Protein AF-A0A836VYE5-F1 (afdb_monomer)

Solvent-accessible surface area (backbone atoms only — not comparable to full-atom values): 20949 Å² total; per-residue (Å²): 114,51,77,45,74,48,95,89,50,67,32,39,37,40,39,43,71,65,79,58,77,25,96,59,64,45,74,58,63,77,52,65,87,67,58,86,80,20,26,37,43,39,30,41,34,77,49,48,73,42,56,23,72,54,78,86,66,71,68,46,76,34,40,38,33,23,13,78,16,24,16,42,54,47,38,38,40,24,60,63,32,32,37,40,32,38,37,42,79,47,31,53,46,25,28,39,35,41,38,70,59,96,81,24,46,29,55,27,47,30,35,45,41,47,93,52,18,41,61,70,71,39,36,38,35,39,40,58,40,82,54,58,19,71,60,43,44,57,51,53,52,52,49,53,40,41,78,71,69,48,66,55,52,71,68,67,48,29,78,78,38,66,68,49,66,36,53,69,83,31,49,82,42,82,67,88,68,89,60,58,66,59,51,53,50,50,43,40,75,72,67,49,81,36,32,30,39,41,41,81,71,58,45,69,56,44,50,52,38,47,77,72,57,35,34,36,25,26,77,40,46,58,42,45,23,48,57,72,90,49,53,89,46,38,81,70,78,68,89,52,42,46,46,88,39,60,73,87,45,43,20,16,34,95,87,74,44,72,36,75,45,63,68,46,64,29,75,84,71,47,75,45,59,14,34,24,40,28,41,84,54,32,47,66,53,47,66,56,50,51,62,60,46,45,75,64,37,75,58,52,29,37,31,38,43,53,64,31,27,46,64,48,46,58,23,60,35,89,92,64,58,36,44,28,58,51,24,48,51,28,42,44,49,36,38,32,43,45,27,65,75,65,63,22,49,22,31,27,26,24,35,34,56,88,45,41,65,34,43,76,50,59,53,51,34,83,60,39,76,87,56,50,66,86,60,54,94,75,48,75,84,66,80,75,92,65,80,51,76,81,60,96

Secondary structure (DSSP, 8-state):
-EEEE-SSSSEEEEEE---SB--S-B--SPPPP--TT-EEEE-BTT-EEEETT-TT---EEEESSSTTSBSSSEEEEESSSSEEEEEESSGGGEEEEEEEETTEEEEEEEE--BTTB--SPEEEEEEEESSSHHHHHHHHHHHHHHHTT----HHHHHHH-TTHHHHTT-EEE----S-HHHHHHHHHHTT---EEE-S---HHHHHHHHHTT-EE--EE-SSEE--GGGGGGBS---TTS-GGGTTTTB-B-TTSSBPEEEEEEBTTS-EEEEEEBPHHHHHHHHHHHHHHHHTT---SEEEE-STTTSPP--B--TTS-B-HHHHHHHHHHHHHIIIIIS--EEEEES--GGGTTT-SEEE-TTS-GGGSPTTTTT-TT---SS--TTT-

Mean predicted aligned error: 3.64 Å

Nearest PDB structures (foldseek):
  5wzn-assembly1_A  TM=8.057E-01  e=1.515E-24  Bifidobacterium bifidum
  5wzp-assembly1_A  TM=7.682E-01  e=2.395E-25  Bifidobacterium bifidum
  5wzn-assembly2_B  TM=8.182E-01  e=2.330E-24  Bifidobacterium bifidum
  5wzr-assembly1_A  TM=7.724E-01  e=2.709E-25  Bifidobacterium bifidum
  5wzq-assembly2_B  TM=7.671E-01  e=1.019E-23  Bifidobacterium bifidum

Foldseek 3Di:
DDWDQDPPAQKIKDKDDDWWFDQFKAFPDDWDDDDPPKWKWAQQQVTDIGGFQPLVDDKDKFALFFLRGRQAQKMWMDNQFWIKMKGFPPRLQKMKIFDDDPNTTTIGMIGHDWLRIVPDMTMMMMHTGRGDPPVVNVVVSVVVCVVVVLDDDLVNLCVLFVLLVLVVQADEDDDDDDCPVVVVVVCVVVVRQRHEDADDDFLVVLVVCVVSSYQYEYEAELFFEFAPVCCVFAPDDDPRHPPVPPPVQFFADSVRHFDWDDWGQGPVRDIGTTTTGQLQCSQVSCVVPVVVCCVRHVHQAYEYEPLRHDGQDFGPRPVRTGTSVRSLVSSLVNLQCVCPVVVHAYEYERHHSSNNNRHSYYPCSVVRPQQHDPPCVPPVVDDPPDRDPSND

Structure (mmCIF, N/CA/C/O backbone):
data_AF-A0A836VYE5-F1
#
_entry.id   AF-A0A836VYE5-F1
#
loop_
_atom_site.group_PDB
_atom_site.id
_atom_site.type_symbol
_atom_site.label_atom_id
_atom_site.label_alt_id
_atom_site.label_comp_id
_atom_site.label_asym_id
_atom_site.label_entity_id
_atom_site.label_seq_id
_atom_site.pdbx_PDB_ins_code
_atom_site.Cartn_x
_atom_site.Cartn_y
_atom_site.Cartn_z
_atom_site.occupancy
_atom_site.B_iso_or_equiv
_atom_site.auth_seq_id
_atom_site.auth_comp_id
_atom_site.auth_asym_id
_atom_site.auth_atom_id
_atom_site.pdbx_PDB_model_num
ATOM 1 N N . MET A 1 1 ? -23.572 13.804 15.973 1.00 92.31 1 MET A N 1
ATOM 2 C CA . MET A 1 1 ? -23.205 12.372 15.976 1.00 92.31 1 MET A CA 1
ATOM 3 C C . MET A 1 1 ? -24.493 11.583 16.024 1.00 92.31 1 MET A C 1
ATOM 5 O O . MET A 1 1 ? -25.401 12.010 16.725 1.00 92.31 1 MET A O 1
ATOM 9 N N . VAL A 1 2 ? -24.574 10.496 15.265 1.00 96.38 2 VAL A N 1
ATOM 10 C CA . VAL A 1 2 ? -25.689 9.545 15.325 1.00 96.38 2 VAL A CA 1
ATOM 11 C C . VAL A 1 2 ? -25.097 8.163 15.583 1.00 96.38 2 VAL A C 1
ATOM 13 O O . VAL A 1 2 ? -24.135 7.792 14.908 1.00 96.38 2 VAL A O 1
ATOM 16 N N . ALA A 1 3 ? -25.632 7.443 16.568 1.00 96.56 3 ALA A N 1
ATOM 17 C CA . ALA A 1 3 ? -25.295 6.052 16.845 1.00 96.56 3 ALA A CA 1
ATOM 18 C C . ALA A 1 3 ? -26.541 5.191 16.614 1.00 96.56 3 ALA A C 1
ATOM 20 O O . ALA A 1 3 ? -27.594 5.472 17.181 1.00 96.56 3 ALA A O 1
ATOM 21 N N . GLU A 1 4 ? -26.420 4.175 15.767 1.00 97.69 4 GLU A N 1
ATOM 22 C CA . GLU A 1 4 ? -27.516 3.299 15.349 1.00 97.69 4 GLU A CA 1
ATOM 23 C C . GLU A 1 4 ? -27.159 1.859 15.713 1.00 97.69 4 GLU A C 1
ATOM 25 O O . GLU A 1 4 ? -26.099 1.366 15.318 1.00 97.69 4 GLU A O 1
ATOM 30 N N . LEU A 1 5 ? -28.029 1.201 16.480 1.00 97.31 5 LEU A N 1
ATOM 31 C CA . LEU A 1 5 ? -27.940 -0.235 16.736 1.00 97.31 5 LEU A CA 1
ATOM 32 C C . LEU A 1 5 ? -28.465 -0.985 15.513 1.00 97.31 5 LEU A C 1
ATOM 34 O O . LEU A 1 5 ? -29.509 -0.623 14.966 1.00 97.31 5 LEU A O 1
ATOM 38 N N . ASP A 1 6 ? -27.754 -2.026 15.098 1.00 95.25 6 ASP A N 1
ATOM 39 C CA . ASP A 1 6 ? -28.287 -2.976 14.130 1.00 95.25 6 ASP A CA 1
ATOM 40 C C . ASP A 1 6 ? -29.420 -3.786 14.797 1.00 95.25 6 ASP A C 1
ATOM 42 O O . ASP A 1 6 ? -29.247 -4.243 15.930 1.00 95.25 6 ASP A O 1
ATOM 46 N N . PRO A 1 7 ? -30.597 -3.926 14.159 1.00 94.50 7 PRO A N 1
ATOM 47 C CA . PRO A 1 7 ? -31.737 -4.607 14.771 1.00 94.50 7 PRO A CA 1
ATOM 48 C C . PRO A 1 7 ? -31.530 -6.121 14.910 1.00 94.50 7 PRO A C 1
ATOM 50 O O . PRO A 1 7 ? -32.151 -6.733 15.776 1.00 94.50 7 PRO A O 1
ATOM 53 N N . ASP A 1 8 ? -30.664 -6.713 14.083 1.00 95.81 8 ASP A N 1
ATOM 54 C CA . ASP A 1 8 ? -30.531 -8.166 13.944 1.00 95.81 8 ASP A CA 1
ATOM 55 C C . ASP A 1 8 ? -29.140 -8.680 14.343 1.00 95.81 8 ASP A C 1
ATOM 57 O O . ASP A 1 8 ? -28.912 -9.892 14.414 1.00 95.81 8 ASP A O 1
ATOM 61 N N . ARG A 1 9 ? -28.174 -7.782 14.566 1.00 95.44 9 ARG A N 1
ATOM 62 C CA . ARG A 1 9 ? -26.772 -8.127 14.832 1.00 95.44 9 ARG A CA 1
ATOM 63 C C . ARG A 1 9 ? -26.237 -7.376 16.049 1.00 95.44 9 ARG A C 1
ATOM 65 O O . ARG A 1 9 ? -26.668 -6.256 16.310 1.00 95.44 9 ARG A O 1
ATOM 72 N N . PRO A 1 10 ? -25.237 -7.928 16.762 1.00 97.38 10 PRO A N 1
ATOM 73 C CA . PRO A 1 10 ? -24.543 -7.230 17.843 1.00 97.38 10 PRO A CA 1
ATOM 74 C C . PRO A 1 10 ? -23.588 -6.169 17.267 1.00 97.38 10 PRO A C 1
ATOM 76 O O . PRO A 1 10 ? -22.367 -6.247 17.410 1.00 97.38 10 PRO A O 1
ATOM 79 N N . GLU A 1 11 ? -24.142 -5.193 16.550 1.00 98.19 11 GLU A N 1
ATOM 80 C CA . GLU A 1 11 ? -23.405 -4.169 15.824 1.00 98.19 11 GLU A CA 1
ATOM 81 C C . GLU A 1 11 ? -23.942 -2.774 16.135 1.00 98.19 11 GLU A C 1
ATOM 83 O O . GLU A 1 11 ? -25.145 -2.555 16.269 1.00 98.19 11 GLU A O 1
ATOM 88 N N . VAL A 1 12 ? -23.029 -1.808 16.212 1.00 98.31 12 VAL A N 1
ATOM 89 C CA . VAL A 1 12 ? -23.359 -0.394 16.394 1.00 98.31 12 VAL A CA 1
ATOM 90 C C . VAL A 1 12 ? -22.613 0.422 15.366 1.00 98.31 12 VAL A C 1
ATOM 92 O O . VAL A 1 12 ? -21.390 0.353 15.259 1.00 98.31 12 VAL A O 1
ATOM 95 N N . VAL A 1 13 ? -23.336 1.247 14.630 1.00 98.31 13 VAL A N 1
ATOM 96 C CA . VAL A 1 13 ? -22.749 2.186 13.687 1.00 98.31 13 VAL A CA 1
ATOM 97 C C . VAL A 1 13 ? -22.713 3.561 14.318 1.00 98.31 13 VAL A C 1
ATOM 99 O O . VAL A 1 13 ? -23.738 4.073 14.753 1.00 98.31 13 VAL A O 1
ATOM 102 N N . VAL A 1 14 ? -21.552 4.208 14.280 1.00 98.50 14 VAL A N 1
ATOM 103 C CA . VAL A 1 14 ? -21.405 5.612 14.656 1.00 98.50 14 VAL A CA 1
ATOM 104 C C . VAL A 1 14 ? -21.100 6.447 13.419 1.00 98.50 14 VAL A C 1
ATOM 106 O O . VAL A 1 14 ? -20.126 6.208 12.702 1.00 98.50 14 VAL A O 1
ATOM 109 N N . CYS A 1 15 ? -21.932 7.461 13.188 1.00 98.44 15 CYS A N 1
ATOM 110 C CA . CYS A 1 15 ? -21.776 8.444 12.126 1.00 98.44 15 CYS A CA 1
ATOM 111 C C . CYS A 1 15 ? -21.463 9.830 12.699 1.00 98.44 15 CYS A C 1
ATOM 113 O O . CYS A 1 15 ? -22.176 10.358 13.563 1.00 98.44 15 CYS A O 1
ATOM 115 N N . LEU A 1 16 ? -20.426 10.461 12.153 1.00 98.25 16 LEU A N 1
ATOM 116 C CA . LEU A 1 16 ? -20.056 11.842 12.435 1.00 98.25 16 LEU A CA 1
ATOM 117 C C . LEU A 1 16 ? -20.297 12.690 11.191 1.00 98.25 16 LEU A C 1
ATOM 119 O O . LEU A 1 16 ? -19.762 12.425 10.113 1.00 98.25 16 LEU A O 1
ATOM 123 N N . THR A 1 17 ? -21.096 13.732 11.363 1.00 97.19 17 THR A N 1
ATOM 124 C CA . THR A 1 17 ? -21.366 14.760 10.363 1.00 97.19 17 THR A CA 1
ATOM 125 C C . THR A 1 17 ? -20.967 16.102 10.947 1.00 97.19 17 THR A C 1
ATOM 127 O O . THR A 1 17 ? -21.271 16.389 12.106 1.00 97.19 17 THR A O 1
ATOM 130 N N . GLY A 1 18 ? -20.313 16.918 10.140 1.00 94.56 18 GLY A N 1
ATOM 131 C CA . GLY A 1 18 ? -19.891 18.265 10.480 1.00 94.56 18 GLY A CA 1
ATOM 132 C C . GLY A 1 18 ? -19.777 19.088 9.205 1.00 94.56 18 GLY A C 1
ATOM 133 O O . GLY A 1 18 ? -19.709 18.534 8.108 1.00 94.56 18 GLY A O 1
ATOM 134 N N . ALA A 1 19 ? -19.787 20.406 9.355 1.00 94.44 19 ALA A N 1
ATOM 135 C CA . ALA A 1 19 ? -19.608 21.354 8.266 1.00 94.44 19 ALA A CA 1
ATOM 136 C C . ALA A 1 19 ? -18.531 22.368 8.656 1.00 94.44 19 ALA A C 1
ATOM 138 O O . ALA A 1 19 ? -18.390 22.697 9.834 1.00 94.44 19 ALA A O 1
ATOM 139 N N . GLY A 1 20 ? -17.804 22.866 7.658 1.00 95.12 20 GLY A N 1
ATOM 140 C CA . GLY A 1 20 ? -16.763 23.871 7.841 1.00 95.12 20 GLY A CA 1
ATOM 141 C C . GLY A 1 20 ? -15.395 23.301 8.208 1.00 95.12 20 GLY A C 1
ATOM 142 O O . GLY A 1 20 ? -15.095 22.122 7.989 1.00 95.12 20 GLY A O 1
ATOM 143 N N . GLU A 1 21 ? -14.559 24.195 8.724 1.00 97.19 21 GLU A N 1
ATOM 144 C CA . GLU A 1 21 ? -13.147 23.956 8.982 1.00 97.19 21 GLU A CA 1
ATOM 145 C C . GLU A 1 21 ? -12.931 22.907 10.078 1.00 97.19 21 GLU A C 1
ATOM 147 O O . GLU A 1 21 ? -13.628 22.871 11.093 1.00 97.19 21 GLU A O 1
ATOM 152 N N . LEU A 1 22 ? -11.923 22.061 9.876 1.00 96.88 22 LEU A N 1
ATOM 153 C CA . LEU A 1 22 ? -11.410 21.150 10.887 1.00 96.88 22 LEU A CA 1
ATOM 154 C C . LEU A 1 22 ? -9.896 21.364 10.973 1.00 96.88 22 LEU A C 1
ATOM 156 O O . LEU A 1 22 ? -9.128 20.838 10.173 1.00 96.88 22 LEU A O 1
ATOM 160 N N . SER A 1 23 ? -9.464 22.178 11.933 1.00 92.56 23 SER A N 1
ATOM 161 C CA . SER A 1 23 ? -8.063 22.602 12.063 1.00 92.56 23 SER A CA 1
ATOM 162 C C . SER A 1 23 ? -7.148 21.537 12.679 1.00 92.56 23 SER A C 1
ATOM 164 O O . SER A 1 23 ? -5.926 21.626 12.566 1.00 92.56 23 SER A O 1
ATOM 166 N N . ALA A 1 24 ? -7.720 20.510 13.313 1.00 95.75 24 ALA A N 1
ATOM 167 C CA . ALA A 1 24 ? -6.991 19.404 13.921 1.00 95.75 24 ALA A CA 1
ATOM 168 C C . ALA A 1 24 ? -7.792 18.094 13.839 1.00 95.75 24 ALA A C 1
ATOM 170 O O . ALA A 1 24 ? -9.019 18.136 13.733 1.00 95.75 24 ALA A O 1
ATOM 171 N N . PRO A 1 25 ? -7.132 16.925 13.929 1.00 97.44 25 PRO A N 1
ATOM 172 C CA . PRO A 1 25 ? -7.830 15.650 13.870 1.00 97.44 25 PRO A CA 1
ATOM 173 C C . PRO A 1 25 ? -8.873 15.488 14.987 1.00 97.44 25 PRO A C 1
ATOM 175 O O . PRO A 1 25 ? -8.602 15.742 16.165 1.00 97.44 25 PRO A O 1
ATOM 178 N N . LEU A 1 26 ? -10.066 15.017 14.626 1.00 97.88 26 LEU A N 1
ATOM 179 C CA . LEU A 1 26 ? -11.165 14.763 15.553 1.00 97.88 26 LEU A CA 1
ATOM 180 C C . LEU A 1 26 ? -10.997 13.392 16.221 1.00 97.88 26 LEU A C 1
ATOM 182 O O . LEU A 1 26 ? -11.021 12.352 15.564 1.00 97.88 26 LEU A O 1
ATOM 186 N N . ARG A 1 27 ? -10.882 13.379 17.550 1.00 97.69 27 ARG A N 1
ATOM 187 C CA . ARG A 1 27 ? -10.695 12.166 18.364 1.00 97.69 27 ARG A CA 1
ATOM 188 C C . ARG A 1 27 ? -12.019 11.672 18.924 1.00 97.69 27 ARG A C 1
ATOM 190 O O . ARG A 1 27 ? -12.358 11.979 20.064 1.00 97.69 27 ARG A O 1
ATOM 197 N N . TYR A 1 28 ? -12.769 10.936 18.117 1.00 96.81 28 TYR A N 1
ATOM 198 C CA . TYR A 1 28 ? -14.070 10.418 18.525 1.00 96.81 28 TYR A CA 1
ATOM 199 C C . TYR A 1 28 ? -14.495 9.216 17.666 1.00 96.81 28 TYR A C 1
ATOM 201 O O . TYR A 1 28 ? -14.286 9.277 16.460 1.00 96.81 28 TYR A O 1
ATOM 209 N N . PRO A 1 29 ? -15.156 8.174 18.199 1.00 97.38 29 PRO A N 1
ATOM 210 C CA . PRO A 1 29 ? -15.437 7.932 19.617 1.00 97.38 29 PRO A CA 1
ATOM 211 C C . PRO A 1 29 ? -14.182 7.706 20.472 1.00 97.38 29 PRO A C 1
ATOM 213 O O . PRO A 1 29 ? -13.079 7.519 19.958 1.00 97.38 29 PRO A O 1
ATOM 216 N N . HIS A 1 30 ? -14.354 7.755 21.793 1.00 97.12 30 HIS A N 1
ATOM 217 C CA . HIS A 1 30 ? -13.311 7.401 22.759 1.00 97.12 30 HIS A CA 1
ATOM 218 C C . HIS A 1 30 ? -13.048 5.882 22.766 1.00 97.12 30 HIS A C 1
ATOM 220 O O . HIS A 1 30 ? -13.915 5.121 22.332 1.00 97.12 30 HIS A O 1
ATOM 226 N N . PRO A 1 31 ? -11.862 5.427 23.218 1.00 97.31 31 PRO A N 1
ATOM 227 C CA . PRO A 1 31 ? -11.567 3.998 23.282 1.00 97.31 31 PRO A CA 1
ATOM 228 C C . PRO A 1 31 ? -12.500 3.270 24.252 1.00 97.31 31 PRO A C 1
ATOM 230 O O . PRO A 1 31 ? -12.873 3.824 25.287 1.00 97.31 31 PRO A O 1
ATOM 233 N N . PHE A 1 32 ? -12.782 1.997 23.971 1.00 97.94 32 PHE A N 1
ATOM 234 C CA . PHE A 1 32 ? -13.259 1.087 25.010 1.00 97.94 32 PHE A CA 1
ATOM 235 C C . PHE A 1 32 ? -12.112 0.734 25.951 1.00 97.94 32 PHE A C 1
ATOM 237 O O . PHE A 1 32 ? -10.982 0.507 25.507 1.00 97.94 32 PHE A O 1
ATOM 244 N N . LEU A 1 33 ? -12.413 0.705 27.248 1.00 98.00 33 LEU A N 1
ATOM 245 C CA . LEU A 1 33 ? -11.450 0.304 28.263 1.00 98.00 33 LEU A CA 1
ATOM 246 C C . LEU A 1 33 ? -11.154 -1.186 28.126 1.00 98.00 33 LEU A C 1
ATOM 248 O O . LEU A 1 33 ? -12.058 -1.999 27.938 1.00 98.00 33 LEU A O 1
ATOM 252 N N . THR A 1 34 ? -9.879 -1.529 28.233 1.00 97.94 34 THR A N 1
ATOM 253 C CA . THR A 1 34 ? -9.396 -2.907 28.184 1.00 97.94 34 THR A CA 1
ATOM 254 C C . THR A 1 34 ? -9.010 -3.408 29.578 1.00 97.94 34 THR A C 1
ATOM 256 O O . THR A 1 34 ? -8.760 -2.632 30.507 1.00 97.94 34 THR A O 1
ATOM 259 N N . ALA A 1 35 ? -8.954 -4.729 29.737 1.00 96.81 35 ALA A N 1
ATOM 260 C CA . ALA A 1 35 ? -8.492 -5.395 30.953 1.00 96.81 35 ALA A CA 1
ATOM 261 C C . ALA A 1 35 ? -7.768 -6.705 30.600 1.00 96.81 35 ALA A C 1
ATOM 263 O O . ALA A 1 35 ? -8.117 -7.318 29.588 1.00 96.81 35 ALA A O 1
ATOM 264 N N . PRO A 1 36 ? -6.781 -7.164 31.389 1.00 97.06 36 PRO A N 1
ATOM 265 C CA . PRO A 1 36 ? -6.242 -8.512 31.231 1.00 97.06 36 PRO A CA 1
ATOM 266 C C . PRO A 1 36 ? -7.354 -9.578 31.301 1.00 97.06 36 PRO A C 1
ATOM 268 O O . PRO A 1 36 ? -8.315 -9.388 32.050 1.00 97.06 36 PRO A O 1
ATOM 271 N N . PRO A 1 37 ? -7.253 -10.679 30.536 1.00 96.81 37 PRO A N 1
ATOM 272 C CA . PRO A 1 37 ? -6.118 -11.075 29.697 1.00 96.81 37 PRO A CA 1
ATOM 273 C C . PRO A 1 37 ? -6.220 -10.575 28.238 1.00 96.81 37 PRO A C 1
ATOM 275 O O . PRO A 1 37 ? -5.683 -11.208 27.332 1.00 96.81 37 PRO A O 1
ATOM 278 N N . SER A 1 38 ? -6.937 -9.474 27.970 1.00 98.31 38 SER A N 1
ATOM 279 C CA . SER A 1 38 ? -7.130 -9.011 26.590 1.00 98.31 38 SER A CA 1
ATOM 280 C C . SER A 1 38 ? -5.852 -8.548 25.890 1.00 98.31 38 SER A C 1
ATOM 282 O O . SER A 1 38 ? -4.866 -8.132 26.501 1.00 98.31 38 SER A O 1
ATOM 284 N N . TYR A 1 39 ? -5.895 -8.593 24.564 1.00 98.75 39 TYR A N 1
ATOM 285 C CA . TYR A 1 39 ? -4.886 -8.045 23.676 1.00 98.75 39 TYR A CA 1
ATOM 286 C C . TYR A 1 39 ? -5.548 -7.251 22.545 1.00 98.75 39 TYR A C 1
ATOM 288 O O . TYR A 1 39 ? -6.659 -7.554 22.100 1.00 98.75 39 TYR A O 1
ATOM 296 N N . LEU A 1 40 ? -4.867 -6.204 22.080 1.00 98.75 40 LEU A N 1
ATOM 297 C CA . LEU A 1 40 ? -5.281 -5.440 20.906 1.00 98.75 40 LEU A CA 1
ATOM 298 C C . LEU A 1 40 ? -5.035 -6.256 19.638 1.00 98.75 40 LEU A C 1
ATOM 300 O O . LEU A 1 40 ? -4.020 -6.935 19.549 1.00 98.75 40 LEU A O 1
ATOM 304 N N . VAL A 1 41 ? -5.905 -6.120 18.639 1.00 98.56 41 VAL A N 1
ATOM 305 C CA . VAL A 1 41 ? -5.752 -6.693 17.294 1.00 98.56 41 VAL A CA 1
ATOM 306 C C . VAL A 1 41 ? -5.559 -5.544 16.312 1.00 98.56 41 VAL A C 1
ATOM 308 O O . VAL A 1 41 ? -6.493 -4.781 16.052 1.00 98.56 41 VAL A O 1
ATOM 311 N N . ILE A 1 42 ? -4.340 -5.395 15.7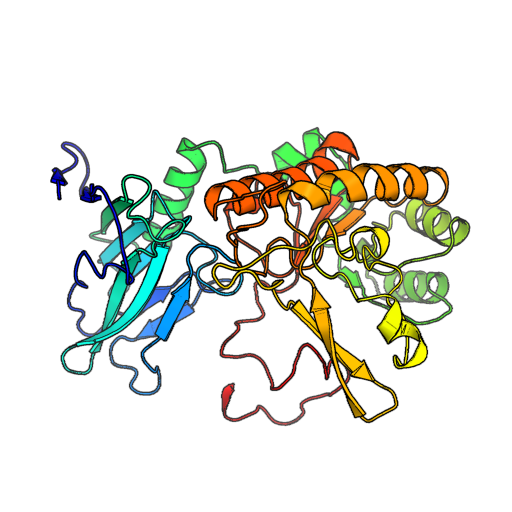91 1.00 97.88 42 ILE A N 1
ATOM 312 C CA . ILE A 1 42 ? -3.946 -4.256 14.959 1.00 97.88 42 ILE A CA 1
ATOM 313 C C . ILE A 1 42 ? -3.455 -4.764 13.598 1.00 97.88 42 ILE A C 1
ATOM 315 O O . ILE A 1 42 ? -2.393 -5.387 13.538 1.00 97.88 42 ILE A O 1
ATOM 319 N N . PRO A 1 43 ? -4.145 -4.470 12.482 1.00 96.44 43 PRO A N 1
ATOM 320 C CA . PRO A 1 43 ? -3.728 -4.909 11.150 1.00 96.44 43 PRO A CA 1
ATOM 321 C C . PRO A 1 43 ? -2.619 -4.012 10.573 1.00 96.44 43 PRO A C 1
ATOM 323 O O . PRO A 1 43 ? -2.726 -3.491 9.466 1.00 96.44 43 PRO A O 1
ATOM 326 N N . MET A 1 44 ? -1.560 -3.775 11.350 1.00 94.50 44 MET A N 1
ATOM 327 C CA . MET A 1 44 ? -0.350 -3.093 10.891 1.00 94.50 44 MET A CA 1
ATOM 328 C C . MET A 1 44 ? 0.518 -4.088 10.121 1.00 94.50 44 MET A C 1
ATOM 330 O O . MET A 1 44 ? 0.973 -5.074 10.701 1.00 94.50 44 MET A O 1
ATOM 334 N N . ASN A 1 45 ? 0.768 -3.814 8.837 1.00 93.12 45 ASN A N 1
ATOM 335 C CA . ASN A 1 45 ? 1.374 -4.782 7.917 1.00 93.12 45 ASN A CA 1
ATOM 336 C C . ASN A 1 45 ? 0.568 -6.101 7.920 1.00 93.12 45 ASN A C 1
ATOM 338 O O . ASN A 1 45 ? -0.650 -6.038 7.760 1.00 93.12 45 ASN A O 1
ATOM 342 N N . GLU A 1 46 ? 1.198 -7.268 8.090 1.00 93.12 46 GLU A N 1
ATOM 343 C CA . GLU A 1 46 ? 0.490 -8.562 8.173 1.00 93.12 46 GLU A CA 1
ATOM 344 C C . GLU A 1 46 ? -0.497 -8.639 9.353 1.00 93.12 46 GLU A C 1
ATOM 346 O O . GLU A 1 46 ? -1.532 -9.295 9.267 1.00 93.12 46 GLU A O 1
ATOM 351 N N . GLY A 1 47 ? -0.208 -7.924 10.441 1.00 94.44 47 GLY A N 1
ATOM 352 C CA . GLY A 1 47 ? -1.017 -7.903 11.654 1.00 94.44 47 GLY A CA 1
ATOM 353 C C . GLY A 1 47 ? -0.192 -8.198 12.901 1.00 94.44 47 GLY A C 1
ATOM 354 O O . GLY A 1 47 ? 0.720 -9.021 12.888 1.00 94.44 47 GLY A O 1
ATOM 355 N N . ILE A 1 48 ? -0.505 -7.495 13.989 1.00 94.88 48 ILE A N 1
ATOM 356 C CA . ILE A 1 48 ? 0.177 -7.623 15.277 1.00 94.88 48 ILE A CA 1
ATOM 357 C C . ILE A 1 48 ? -0.858 -7.595 16.395 1.00 94.88 48 ILE A C 1
ATOM 359 O O . ILE A 1 48 ? -1.813 -6.814 16.354 1.00 94.88 48 ILE A O 1
ATOM 363 N N . SER A 1 49 ? -0.640 -8.444 17.398 1.00 96.88 49 SER A N 1
ATOM 364 C CA . SER A 1 49 ? -1.392 -8.416 18.646 1.00 96.88 49 SER A CA 1
ATOM 365 C C . SER A 1 49 ? -0.540 -7.869 19.785 1.00 96.88 49 SER A C 1
ATOM 367 O O . SER A 1 49 ? 0.645 -8.184 19.867 1.00 96.88 49 SER A O 1
ATOM 369 N N . TYR A 1 50 ? -1.143 -7.061 20.657 1.00 97.19 50 TYR A N 1
ATOM 370 C CA . TYR A 1 50 ? -0.458 -6.460 21.805 1.00 97.19 50 TYR A CA 1
ATOM 371 C C . TYR A 1 50 ? -1.199 -6.781 23.101 1.00 97.19 50 TYR A C 1
ATOM 373 O O . TYR A 1 50 ? -2.319 -6.285 23.254 1.00 97.19 50 TYR A O 1
ATOM 381 N N . PRO A 1 51 ? -0.617 -7.557 24.034 1.00 98.31 51 PRO A N 1
ATOM 382 C CA . PRO A 1 51 ? -1.181 -7.717 25.372 1.00 98.31 51 PRO A CA 1
ATOM 383 C C . PRO A 1 51 ? -1.422 -6.349 26.008 1.00 98.31 51 PRO A C 1
ATOM 385 O O . PRO A 1 51 ? -0.560 -5.473 25.940 1.00 98.31 51 PRO A O 1
ATOM 388 N N . VAL A 1 52 ? -2.593 -6.128 26.608 1.00 98.44 52 VAL A N 1
ATOM 389 C CA . VAL A 1 52 ? -2.953 -4.770 27.058 1.00 98.44 52 VAL A CA 1
ATOM 390 C C . VAL A 1 52 ? -2.121 -4.281 28.240 1.00 98.44 52 VAL A C 1
ATOM 392 O O . VAL A 1 52 ? -2.057 -3.078 28.483 1.00 98.44 52 VAL A O 1
ATOM 395 N N . GLU A 1 53 ? -1.467 -5.198 28.946 1.00 97.88 53 GLU A N 1
ATOM 396 C CA . GLU A 1 53 ? -0.547 -4.924 30.051 1.00 97.88 53 GLU A CA 1
ATOM 397 C C . GLU A 1 53 ? 0.920 -4.761 29.625 1.00 97.88 53 GLU A C 1
ATOM 399 O O . GLU A 1 53 ? 1.733 -4.355 30.445 1.00 97.88 53 GLU A O 1
ATOM 404 N N . ASP A 1 54 ? 1.276 -5.011 28.358 1.00 96.50 54 ASP A N 1
ATOM 405 C CA . ASP A 1 54 ? 2.667 -4.909 27.900 1.00 96.50 54 ASP A CA 1
ATOM 406 C C . ASP A 1 54 ? 3.156 -3.455 27.969 1.00 96.50 54 ASP A C 1
ATOM 408 O O . ASP A 1 54 ? 2.782 -2.616 27.145 1.00 96.50 54 ASP A O 1
ATOM 412 N N . GLU A 1 55 ? 3.992 -3.146 28.961 1.00 95.38 55 GLU A N 1
ATOM 413 C CA . GLU A 1 55 ? 4.537 -1.812 29.237 1.00 95.38 55 GLU A CA 1
ATOM 414 C C . GLU A 1 55 ? 5.539 -1.324 28.179 1.00 95.38 55 GLU A C 1
ATOM 416 O O . GLU A 1 55 ? 5.721 -0.114 28.005 1.00 95.38 55 GLU A O 1
ATOM 421 N N . THR A 1 56 ? 6.141 -2.237 27.412 1.00 92.38 56 THR A N 1
ATOM 422 C CA . THR A 1 56 ? 7.157 -1.905 26.400 1.00 92.38 56 THR A CA 1
ATOM 423 C C . THR A 1 56 ? 6.545 -1.206 25.183 1.00 92.38 56 THR A C 1
ATOM 425 O O . THR A 1 56 ? 7.192 -0.401 24.497 1.00 92.38 56 THR A O 1
ATOM 428 N N . ILE A 1 57 ? 5.253 -1.439 24.931 1.00 93.69 57 ILE A N 1
ATOM 429 C CA . ILE A 1 57 ? 4.538 -0.847 23.806 1.00 93.69 57 ILE A CA 1
ATOM 430 C C . ILE A 1 57 ? 4.211 0.616 24.100 1.00 93.69 57 ILE A C 1
ATOM 432 O O . ILE A 1 57 ? 3.355 0.967 24.916 1.00 93.69 57 ILE A O 1
ATOM 436 N N . ARG A 1 58 ? 4.882 1.513 23.377 1.00 92.81 58 ARG A N 1
ATOM 437 C CA . ARG A 1 58 ? 4.603 2.952 23.450 1.00 92.81 58 ARG A CA 1
ATOM 438 C C . ARG A 1 58 ? 3.336 3.326 22.669 1.00 92.81 58 ARG A C 1
ATOM 440 O O . ARG A 1 58 ? 3.173 2.829 21.541 1.00 92.81 58 ARG A O 1
ATOM 447 N N . PRO A 1 59 ? 2.504 4.249 23.204 1.00 95.31 59 PRO A N 1
ATOM 448 C CA . PRO A 1 59 ? 1.408 4.867 22.469 1.00 95.31 59 PRO A CA 1
ATOM 449 C C . PRO A 1 59 ? 1.853 5.364 21.098 1.00 95.31 59 PRO A C 1
ATOM 451 O O . PRO A 1 59 ? 2.951 5.903 20.943 1.00 95.31 59 PRO A O 1
ATOM 454 N N . ARG A 1 60 ? 1.004 5.171 20.093 1.00 95.69 60 ARG A N 1
ATOM 455 C CA . ARG A 1 60 ? 1.315 5.529 18.708 1.00 95.69 60 ARG A CA 1
ATOM 456 C C . ARG A 1 60 ? 0.064 5.761 17.889 1.00 95.69 60 ARG A C 1
ATOM 458 O O . ARG A 1 60 ? -1.023 5.301 18.226 1.00 95.69 60 ARG A O 1
ATOM 465 N N . ARG A 1 61 ? 0.256 6.448 16.772 1.00 96.88 61 ARG A N 1
ATOM 466 C CA . ARG A 1 61 ? -0.768 6.732 15.777 1.00 96.88 61 ARG A CA 1
ATOM 467 C C . ARG A 1 61 ? -0.432 5.997 14.487 1.00 96.88 61 ARG A C 1
ATOM 469 O O . ARG A 1 61 ? 0.711 6.066 14.040 1.00 96.88 61 ARG A O 1
ATOM 476 N N . LEU A 1 62 ? -1.414 5.329 13.894 1.00 96.88 62 LEU A N 1
ATOM 477 C CA . LEU A 1 62 ? -1.274 4.600 12.634 1.00 96.88 62 LEU A CA 1
ATOM 478 C C . LEU A 1 62 ? -2.346 5.089 11.661 1.00 96.88 62 LEU A C 1
ATOM 480 O O . LEU A 1 62 ? -3.524 5.102 12.003 1.00 96.88 62 LEU A O 1
ATOM 484 N N . ILE A 1 63 ? -1.942 5.508 10.464 1.00 97.12 63 ILE A N 1
ATOM 485 C CA . ILE A 1 63 ? -2.876 5.980 9.432 1.00 97.12 63 ILE A CA 1
ATOM 486 C C . ILE A 1 63 ? -3.679 4.820 8.837 1.00 97.12 63 ILE A C 1
ATOM 488 O O . ILE A 1 63 ? -3.155 3.719 8.719 1.00 97.12 63 ILE A O 1
ATOM 492 N N . ALA A 1 64 ? -4.920 5.061 8.422 1.00 97.44 64 ALA A N 1
ATOM 493 C CA . ALA A 1 64 ? -5.727 4.091 7.668 1.00 97.44 64 ALA A CA 1
ATOM 494 C C . ALA A 1 64 ? -5.586 4.242 6.143 1.00 97.44 64 ALA A C 1
ATOM 496 O O . ALA A 1 64 ? -6.141 3.463 5.376 1.00 97.44 64 ALA A O 1
ATOM 497 N N . TYR A 1 65 ? -4.829 5.249 5.708 1.00 94.88 65 TYR A N 1
ATOM 498 C CA . TYR A 1 65 ? -4.640 5.623 4.312 1.00 94.88 65 TYR A CA 1
ATOM 499 C C . TYR A 1 65 ? -3.212 5.334 3.829 1.00 94.88 65 TYR A C 1
ATOM 501 O O . TYR A 1 65 ? -2.577 6.201 3.240 1.00 94.88 65 TYR A O 1
ATOM 509 N N . GLY A 1 66 ? -2.657 4.148 4.098 1.00 92.00 66 GLY A N 1
ATOM 510 C CA . GLY A 1 66 ? -1.346 3.731 3.573 1.00 92.00 66 GLY A CA 1
ATOM 511 C C . GLY A 1 66 ? -0.857 2.382 4.111 1.00 92.00 66 GLY A C 1
ATOM 512 O O . GLY A 1 66 ? -1.240 1.978 5.205 1.00 92.00 66 GLY A O 1
ATOM 513 N N . GLY A 1 67 ? 0.035 1.705 3.378 1.00 89.31 67 GLY A N 1
ATOM 514 C CA . GLY A 1 67 ? 0.524 0.357 3.729 1.00 89.31 67 GLY A CA 1
ATOM 515 C C . GLY A 1 67 ? 1.502 0.283 4.908 1.00 89.31 67 GLY A C 1
ATOM 516 O O . GLY A 1 67 ? 1.785 -0.796 5.418 1.00 89.31 67 GLY A O 1
ATOM 517 N N . HIS A 1 68 ? 2.020 1.414 5.390 1.00 88.81 68 HIS A N 1
ATOM 518 C CA . HIS A 1 68 ? 2.802 1.472 6.638 1.00 88.81 68 HIS A CA 1
ATOM 519 C C . HIS A 1 68 ? 1.993 1.931 7.860 1.00 88.81 68 HIS A C 1
ATOM 521 O O . HIS A 1 68 ? 2.562 2.149 8.930 1.00 88.81 68 HIS A O 1
ATOM 527 N N . GLY A 1 69 ? 0.680 2.103 7.705 1.00 94.12 69 GLY A N 1
ATOM 528 C CA . GLY A 1 69 ? -0.259 2.275 8.807 1.00 94.12 69 GLY A CA 1
ATOM 529 C C . GLY A 1 69 ? -0.994 0.968 9.099 1.00 94.12 69 GLY A C 1
ATOM 530 O O . GLY A 1 69 ? -0.366 -0.086 9.199 1.00 94.12 69 GLY A O 1
ATOM 531 N N . ILE A 1 70 ? -2.321 1.027 9.212 1.00 96.50 70 ILE A N 1
ATOM 532 C CA . ILE A 1 70 ? -3.160 -0.173 9.166 1.00 96.50 70 ILE A CA 1
ATOM 533 C C . ILE A 1 70 ? -3.452 -0.547 7.705 1.00 96.50 70 ILE A C 1
ATOM 535 O O . ILE A 1 70 ? -3.920 0.272 6.920 1.00 96.50 70 ILE A O 1
ATOM 539 N N . CYS A 1 71 ? -3.143 -1.787 7.329 1.00 96.81 71 CYS A N 1
ATOM 540 C CA . CYS A 1 71 ? -3.290 -2.321 5.969 1.00 96.81 71 CYS A CA 1
ATOM 541 C C . CYS A 1 71 ? -4.712 -2.814 5.670 1.00 96.81 71 CYS A C 1
ATOM 543 O O . CYS A 1 71 ? -5.054 -3.078 4.518 1.00 96.81 71 CYS A O 1
ATOM 545 N N . MET A 1 72 ? -5.530 -2.935 6.712 1.00 97.69 72 MET A N 1
ATOM 546 C CA . MET A 1 72 ? -6.964 -3.183 6.654 1.00 97.69 72 MET A CA 1
ATOM 547 C C . MET A 1 72 ? -7.644 -2.166 7.564 1.00 97.69 72 MET A C 1
ATOM 549 O O . MET A 1 72 ? -7.139 -1.861 8.643 1.00 97.69 72 MET A O 1
ATOM 553 N N . ALA A 1 73 ? -8.782 -1.633 7.137 1.00 97.44 73 ALA A N 1
ATOM 554 C CA . ALA A 1 73 ? -9.503 -0.570 7.829 1.00 97.44 73 ALA A CA 1
ATOM 555 C C . ALA A 1 73 ? -10.309 -1.089 9.038 1.00 97.44 73 ALA A C 1
ATOM 557 O O . ALA A 1 73 ? -11.502 -0.821 9.150 1.00 97.44 73 ALA A O 1
ATOM 558 N N . PHE A 1 74 ? -9.675 -1.844 9.935 1.00 98.62 74 PHE A N 1
ATOM 559 C CA . PHE A 1 74 ? -10.262 -2.250 11.210 1.00 98.62 74 PHE A CA 1
ATOM 560 C C . PHE A 1 74 ? -9.230 -2.244 12.344 1.00 98.62 74 PHE A C 1
ATOM 562 O O . PHE A 1 74 ? -8.027 -2.130 12.121 1.00 98.62 74 PHE A O 1
ATOM 569 N N . PHE A 1 75 ? -9.709 -2.357 13.575 1.00 98.81 75 PHE A N 1
ATOM 570 C CA . PHE A 1 75 ? -8.917 -2.669 14.765 1.00 98.81 75 PHE A CA 1
ATOM 571 C C . PHE A 1 75 ? -9.829 -3.325 15.806 1.00 98.81 75 PHE A C 1
ATOM 573 O O . PHE A 1 75 ? -11.045 -3.330 15.635 1.00 98.81 75 PHE A O 1
ATOM 580 N N . GLY A 1 76 ? -9.285 -3.847 16.901 1.00 98.56 76 GLY A N 1
ATOM 581 C CA . GLY A 1 76 ? -10.122 -4.396 17.968 1.00 98.56 76 GLY A CA 1
ATOM 582 C C . GLY A 1 76 ? -9.355 -4.766 19.224 1.00 98.56 76 GLY A C 1
ATOM 583 O O . GLY A 1 76 ? -8.148 -4.534 19.318 1.00 98.56 76 GLY A O 1
ATOM 584 N N . ALA A 1 77 ? -10.062 -5.367 20.175 1.00 98.69 77 ALA A N 1
ATOM 585 C CA . ALA A 1 77 ? -9.473 -6.017 21.340 1.00 98.69 77 ALA A CA 1
ATOM 586 C C . ALA A 1 77 ? -10.281 -7.262 21.718 1.00 98.69 77 ALA A C 1
ATOM 588 O O . ALA A 1 77 ? -11.504 -7.280 21.567 1.00 98.69 77 ALA A O 1
ATOM 589 N N . THR A 1 78 ? -9.600 -8.297 22.204 1.00 98.69 78 THR A N 1
ATOM 590 C CA . THR A 1 78 ? -10.215 -9.568 22.612 1.00 98.69 78 THR A CA 1
ATOM 591 C C . THR A 1 78 ? -9.410 -10.238 23.718 1.00 98.69 78 THR A C 1
ATOM 593 O O . THR A 1 78 ? -8.201 -10.049 23.788 1.00 98.69 78 THR A O 1
ATOM 596 N N . ASP A 1 79 ? -10.067 -11.028 24.563 1.00 98.00 79 ASP A N 1
ATOM 597 C CA . ASP A 1 79 ? -9.443 -11.935 25.542 1.00 98.00 79 ASP A CA 1
ATOM 598 C C . ASP A 1 79 ? -9.080 -13.317 24.960 1.00 98.00 79 ASP A C 1
ATOM 600 O O . ASP A 1 79 ? -8.674 -14.221 25.686 1.00 98.00 79 ASP A O 1
ATOM 604 N N . GLY A 1 80 ? -9.217 -13.483 23.642 1.00 97.56 80 GLY A N 1
ATOM 605 C CA . GLY A 1 80 ? -9.052 -14.755 22.940 1.00 97.56 80 GLY A CA 1
ATOM 606 C C . GLY A 1 80 ? -10.370 -15.492 22.692 1.00 97.56 80 GLY A C 1
ATOM 607 O O . GLY A 1 80 ? -10.401 -16.381 21.842 1.00 97.56 80 GLY A O 1
ATOM 608 N N . GLN A 1 81 ? -11.457 -15.099 23.361 1.00 97.06 81 GLN A N 1
ATOM 609 C CA . GLN A 1 81 ? -12.816 -15.581 23.119 1.00 97.06 81 GLN A CA 1
ATOM 610 C C . GLN A 1 81 ? -13.718 -14.422 22.694 1.00 97.06 81 GLN A C 1
ATOM 612 O O . GLN A 1 81 ? -14.052 -14.313 21.513 1.00 97.06 81 GLN A O 1
ATOM 617 N N . ALA A 1 82 ? -14.060 -13.541 23.629 1.00 98.25 82 ALA A N 1
ATOM 618 C CA . ALA A 1 82 ? -14.949 -12.412 23.426 1.00 98.25 82 ALA A CA 1
ATOM 619 C C . ALA A 1 82 ? -14.163 -11.143 23.079 1.00 98.25 82 ALA A C 1
ATOM 621 O O . ALA A 1 82 ? -12.954 -11.033 23.309 1.00 98.25 82 ALA A O 1
ATOM 622 N N . GLY A 1 83 ? -14.837 -10.155 22.503 1.00 98.19 83 GLY A N 1
ATOM 623 C CA . GLY A 1 83 ? -14.209 -8.878 22.197 1.00 98.19 83 GLY A CA 1
ATOM 624 C C . GLY A 1 83 ? -15.020 -8.007 21.258 1.00 98.19 83 GLY A C 1
ATOM 625 O O . GLY A 1 83 ? -16.198 -8.255 21.000 1.00 98.19 83 GLY A 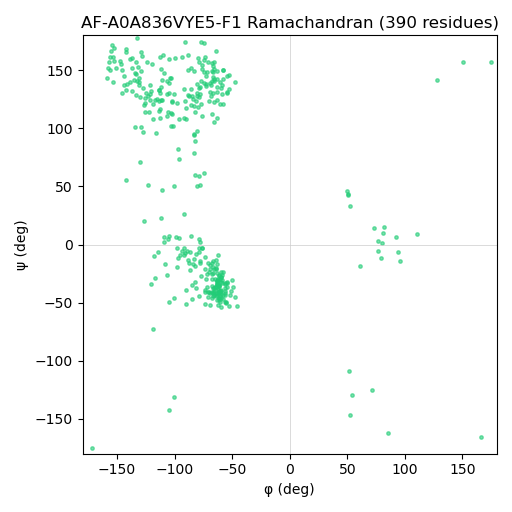O 1
ATOM 626 N N . TYR A 1 84 ? -14.363 -6.980 20.730 1.00 98.62 84 TYR A N 1
ATOM 627 C CA . TYR A 1 84 ? -14.951 -6.101 19.731 1.00 98.62 84 TYR A CA 1
ATOM 628 C C . TYR A 1 84 ? -13.996 -5.849 18.568 1.00 98.62 84 TYR A C 1
ATOM 630 O O . TYR A 1 84 ? -12.780 -5.731 18.743 1.00 98.62 84 TYR A O 1
ATOM 638 N N . GLU A 1 85 ? -14.585 -5.688 17.391 1.00 98.62 85 GLU A N 1
ATOM 639 C CA . GLU A 1 85 ? -13.954 -5.157 16.191 1.00 98.62 85 GLU A CA 1
ATOM 640 C C . GLU A 1 85 ? -14.565 -3.791 15.877 1.00 98.62 85 GLU A C 1
ATOM 642 O O . GLU A 1 85 ? -15.767 -3.590 16.023 1.00 98.62 85 GLU A O 1
ATOM 647 N N . ALA A 1 86 ? -13.750 -2.850 15.419 1.00 98.81 86 ALA A N 1
ATOM 648 C CA . ALA A 1 86 ? -14.180 -1.569 14.896 1.00 98.81 86 ALA A CA 1
ATOM 649 C C . ALA A 1 86 ? -13.744 -1.451 13.429 1.00 98.81 86 ALA A C 1
ATOM 651 O O . ALA A 1 86 ? -12.561 -1.281 13.140 1.00 98.81 86 ALA A O 1
ATOM 652 N N . ILE A 1 87 ? -14.701 -1.536 12.506 1.00 98.81 87 ILE A N 1
ATOM 653 C CA . ILE A 1 87 ? -14.514 -1.400 11.058 1.00 98.81 87 ILE A CA 1
ATOM 654 C C . ILE A 1 87 ? -14.684 0.071 10.672 1.00 98.81 87 ILE A C 1
ATOM 656 O O . ILE A 1 87 ? -15.757 0.656 10.832 1.00 98.81 87 ILE A O 1
ATOM 660 N N . ILE A 1 88 ? -13.628 0.681 10.144 1.00 98.62 88 ILE A N 1
ATOM 661 C CA . ILE A 1 88 ? -13.617 2.060 9.653 1.00 98.62 88 ILE A CA 1
ATOM 662 C C . ILE A 1 88 ? -14.176 2.063 8.226 1.00 98.62 88 ILE A C 1
ATOM 664 O O . ILE A 1 88 ? -13.448 1.868 7.257 1.00 98.62 88 ILE A O 1
ATOM 668 N N . GLU A 1 89 ? -15.478 2.310 8.088 1.00 98.19 89 GLU A N 1
ATOM 669 C CA . GLU A 1 89 ? -16.169 2.276 6.790 1.00 98.19 89 GLU A CA 1
ATOM 670 C C . GLU A 1 89 ? -15.788 3.456 5.873 1.00 98.19 89 GLU A C 1
ATOM 672 O O . GLU A 1 89 ? -16.015 3.414 4.665 1.00 98.19 89 GLU A O 1
ATOM 677 N N . THR A 1 90 ? -15.177 4.514 6.418 1.00 97.88 90 THR A N 1
ATOM 678 C CA . THR A 1 90 ? -14.714 5.671 5.633 1.00 97.88 90 THR A CA 1
ATOM 679 C C . THR A 1 90 ? -13.254 6.058 5.938 1.00 97.88 90 THR A C 1
ATOM 681 O O . THR A 1 90 ? -13.014 7.095 6.572 1.00 97.88 90 THR A O 1
ATOM 684 N N . PRO A 1 91 ? -12.265 5.251 5.507 1.00 97.62 91 PRO A N 1
ATOM 685 C CA . PRO A 1 91 ? -10.893 5.297 6.028 1.00 97.62 91 PRO A CA 1
ATOM 686 C C . PRO A 1 91 ? -9.980 6.383 5.435 1.00 97.62 91 PRO A C 1
ATOM 688 O O . PRO A 1 91 ? -8.869 6.575 5.928 1.00 97.62 91 PRO A O 1
ATOM 691 N N . ASP A 1 92 ? -10.417 7.093 4.393 1.00 98.06 92 ASP A N 1
ATOM 692 C CA . ASP A 1 92 ? -9.526 7.908 3.552 1.00 98.06 92 ASP A CA 1
ATOM 693 C C . ASP A 1 92 ? -8.872 9.091 4.277 1.00 98.06 92 ASP A C 1
ATOM 695 O O . ASP A 1 92 ? -7.737 9.427 3.956 1.00 98.06 92 ASP A O 1
ATOM 699 N N . ASP A 1 93 ? -9.525 9.663 5.291 1.00 98.31 93 ASP A N 1
ATOM 700 C CA . ASP A 1 93 ? -8.905 10.572 6.265 1.00 98.31 93 ASP A CA 1
ATOM 701 C C . ASP A 1 93 ? -9.093 10.038 7.698 1.00 98.31 93 ASP A C 1
ATOM 703 O O . ASP A 1 93 ? -9.594 10.723 8.588 1.00 98.31 93 ASP A O 1
ATOM 707 N N . ALA A 1 94 ? -8.750 8.770 7.929 1.00 98.44 94 ALA A N 1
ATOM 708 C CA . ALA A 1 94 ? -8.813 8.150 9.250 1.00 98.44 94 ALA A CA 1
ATOM 709 C C . ALA A 1 94 ? -7.445 7.649 9.720 1.00 98.44 94 ALA A C 1
ATOM 711 O O . ALA A 1 94 ? -6.547 7.333 8.940 1.00 98.44 94 ALA A O 1
ATOM 712 N N . SER A 1 95 ? -7.290 7.555 11.030 1.00 98.44 95 SER A N 1
ATOM 713 C CA . SER A 1 95 ? -6.171 6.921 11.714 1.00 98.44 95 SER A CA 1
ATOM 714 C C . SER A 1 95 ? -6.686 6.193 12.947 1.00 98.44 95 SER A C 1
ATOM 716 O O . SER A 1 95 ? -7.796 6.439 13.412 1.00 98.44 95 SER A O 1
ATOM 718 N N . ILE A 1 96 ? -5.861 5.322 13.511 1.00 98.56 96 ILE A N 1
ATOM 719 C CA . ILE A 1 96 ? -6.076 4.768 14.842 1.00 98.56 96 ILE A CA 1
ATOM 720 C C . ILE A 1 96 ? -5.010 5.291 15.792 1.00 98.56 96 ILE A C 1
ATOM 722 O O . ILE A 1 96 ? -3.875 5.578 15.399 1.00 98.56 96 ILE A O 1
ATOM 726 N N . ARG A 1 97 ? -5.370 5.391 17.065 1.00 98.25 97 ARG A N 1
ATOM 727 C CA . ARG A 1 97 ? -4.451 5.705 18.152 1.00 98.25 97 ARG A CA 1
ATOM 728 C C . ARG A 1 97 ? -4.436 4.559 19.137 1.00 98.25 97 ARG A C 1
ATOM 730 O O . ARG A 1 97 ? -5.467 4.255 19.723 1.00 98.25 97 ARG A O 1
ATOM 737 N N . ILE A 1 98 ? -3.258 3.988 19.342 1.00 98.25 98 ILE A N 1
ATOM 738 C CA . ILE A 1 98 ? -2.961 3.133 20.485 1.00 98.25 98 ILE A CA 1
ATOM 739 C C . ILE A 1 98 ? -2.549 4.069 21.621 1.00 98.25 98 ILE A C 1
ATOM 741 O O . ILE A 1 98 ? -1.604 4.848 21.475 1.00 98.25 98 ILE A O 1
ATOM 745 N N . VAL A 1 99 ? -3.282 4.028 22.726 1.00 98.00 99 VAL A N 1
ATOM 746 C CA . VAL A 1 99 ? -3.122 4.912 23.889 1.00 98.00 99 VAL A CA 1
ATOM 747 C C . VAL A 1 99 ? -3.026 4.090 25.168 1.00 98.00 99 VAL A C 1
ATOM 749 O O . VAL A 1 99 ? -3.372 2.913 25.158 1.00 98.00 99 VAL A O 1
ATOM 752 N N . ARG A 1 100 ? -2.585 4.707 26.270 1.00 97.75 100 ARG A N 1
ATOM 753 C CA . ARG A 1 100 ? -2.715 4.121 27.608 1.00 97.75 100 ARG A CA 1
ATOM 754 C C . ARG A 1 100 ? -3.815 4.815 28.391 1.00 97.75 100 ARG A C 1
ATOM 756 O O . ARG A 1 100 ? -3.828 6.042 28.459 1.00 97.75 100 ARG A O 1
ATOM 763 N N . VAL A 1 101 ? -4.698 4.021 28.980 1.00 97.50 101 VAL A N 1
ATOM 764 C CA . VAL A 1 101 ? -5.694 4.459 29.960 1.00 97.50 101 VAL A CA 1
ATOM 765 C C . VAL A 1 101 ? -5.505 3.575 31.184 1.00 97.50 101 VAL A C 1
ATOM 767 O O . VAL A 1 101 ? -5.499 2.354 31.051 1.00 97.50 101 VAL A O 1
ATOM 770 N N . ASP A 1 102 ? -5.236 4.185 32.338 1.00 95.50 102 ASP A N 1
ATOM 771 C CA . ASP A 1 102 ? -4.961 3.487 33.603 1.00 95.50 102 ASP A CA 1
ATOM 772 C C . ASP A 1 102 ? -3.909 2.371 33.471 1.00 95.50 102 ASP A C 1
ATOM 774 O O . ASP A 1 102 ? -4.087 1.237 33.909 1.00 95.50 102 ASP A O 1
ATOM 778 N N . GLY A 1 103 ? -2.806 2.690 32.786 1.00 95.94 103 GLY A N 1
ATOM 779 C CA . GLY A 1 103 ? -1.693 1.768 32.548 1.00 95.94 103 GLY A CA 1
ATOM 780 C C . GLY A 1 103 ? -1.913 0.758 31.415 1.00 95.94 103 GLY A C 1
ATOM 781 O O . GLY A 1 103 ? -0.938 0.169 30.959 1.00 95.94 103 GLY A O 1
ATOM 782 N N . ARG A 1 104 ? -3.130 0.610 30.879 1.00 98.06 104 ARG A N 1
ATOM 783 C CA . ARG A 1 104 ? -3.475 -0.422 29.884 1.00 98.06 104 ARG A CA 1
ATOM 784 C C . ARG A 1 104 ? -3.589 0.119 28.469 1.00 98.06 104 ARG A C 1
ATOM 786 O O . ARG A 1 104 ? -4.086 1.226 28.255 1.00 98.06 104 ARG A O 1
ATOM 793 N N . LEU A 1 105 ? -3.162 -0.672 27.487 1.00 98.69 105 LEU A N 1
ATOM 794 C CA . LEU A 1 105 ? -3.301 -0.328 26.075 1.00 98.69 105 LEU A CA 1
ATOM 795 C C . LEU A 1 105 ? -4.770 -0.348 25.653 1.00 98.69 105 LEU A C 1
ATOM 797 O O . LEU A 1 105 ? -5.467 -1.346 25.812 1.00 98.69 105 LEU A O 1
ATOM 801 N N . CYS A 1 106 ? -5.211 0.742 25.039 1.00 98.62 106 CYS A N 1
ATOM 802 C CA . CYS A 1 106 ? -6.510 0.869 24.393 1.00 98.62 106 CYS A CA 1
ATOM 803 C C . CYS A 1 106 ? -6.321 1.398 22.966 1.00 98.62 106 CYS A C 1
ATOM 805 O O . CYS A 1 106 ? -5.281 1.976 22.639 1.00 98.62 106 CYS A O 1
ATOM 807 N N . VAL A 1 107 ? -7.335 1.243 22.116 1.00 98.69 107 VAL A N 1
ATOM 808 C CA . VAL A 1 107 ? -7.306 1.720 20.729 1.00 98.69 107 VAL A CA 1
ATOM 809 C C . VAL A 1 107 ? -8.584 2.483 20.385 1.00 98.69 107 VAL A C 1
ATOM 811 O O . VAL A 1 107 ? -9.672 2.128 20.830 1.00 98.69 107 VAL A O 1
ATOM 814 N N . ALA A 1 108 ? -8.444 3.572 19.631 1.00 98.50 108 ALA A N 1
ATOM 815 C CA . ALA A 1 108 ? -9.554 4.430 19.217 1.00 98.50 108 ALA A CA 1
ATOM 816 C C . ALA A 1 108 ? -9.318 5.025 17.823 1.00 98.50 108 ALA A C 1
ATOM 818 O O . ALA A 1 108 ? -8.156 5.201 17.437 1.00 98.50 108 ALA A O 1
ATOM 819 N N . PRO A 1 109 ? -10.381 5.400 17.089 1.00 98.50 109 PRO A N 1
ATOM 820 C CA . PRO A 1 109 ? -10.230 6.113 15.833 1.00 98.50 109 PRO A CA 1
ATOM 821 C C . PRO A 1 109 ? -9.838 7.581 16.063 1.00 98.50 109 PRO A C 1
ATOM 823 O O . PRO A 1 109 ? -10.051 8.177 17.124 1.00 98.50 109 PRO A O 1
ATOM 826 N N . GLU A 1 110 ? -9.270 8.180 15.030 1.00 98.38 110 GLU A N 1
ATOM 827 C CA . GLU A 1 110 ? -9.034 9.610 14.891 1.00 98.38 110 GLU A CA 1
ATOM 828 C C . GLU A 1 110 ? -9.298 9.998 13.430 1.00 98.38 110 GLU A C 1
ATOM 830 O O . GLU A 1 110 ? -8.916 9.264 12.519 1.00 98.38 110 GLU A O 1
ATOM 835 N N . TRP A 1 111 ? -9.963 11.129 13.200 1.00 98.56 111 TRP A N 1
ATOM 836 C CA . TRP A 1 111 ? -10.382 11.570 11.867 1.00 98.56 111 TRP A CA 1
ATOM 837 C C . TRP A 1 111 ? -9.621 12.819 11.456 1.00 98.56 111 TRP A C 1
ATOM 839 O O . TRP A 1 111 ? -9.755 13.866 12.086 1.00 98.56 111 TRP A O 1
ATOM 849 N N . ASP A 1 112 ? -8.832 12.701 10.398 1.00 98.31 112 ASP A N 1
ATOM 850 C CA . ASP A 1 112 ? -8.080 13.803 9.824 1.00 98.31 112 ASP A CA 1
ATOM 851 C C . ASP A 1 112 ? -8.994 14.732 9.010 1.00 98.31 112 ASP A C 1
ATOM 853 O O . ASP A 1 112 ? -9.992 14.291 8.429 1.00 98.31 112 ASP A O 1
ATOM 857 N N . PRO A 1 113 ? -8.659 16.030 8.927 1.00 98.06 113 PRO A N 1
ATOM 858 C CA . PRO A 1 113 ? -9.346 16.925 8.015 1.00 98.06 113 PRO A CA 1
ATOM 859 C C . PRO A 1 113 ? -9.091 16.545 6.560 1.00 98.06 113 PRO A C 1
ATOM 861 O O . PRO A 1 113 ? -7.973 16.198 6.172 1.00 98.06 113 PRO A O 1
ATOM 864 N N . GLN A 1 114 ? -10.131 16.698 5.742 1.00 97.88 114 GLN A N 1
ATOM 865 C CA . GLN A 1 114 ? -10.011 16.659 4.293 1.00 97.88 114 GLN A CA 1
ATOM 866 C C . GLN A 1 114 ? -9.803 18.081 3.789 1.00 97.88 114 GLN A C 1
ATOM 868 O O . GLN A 1 114 ? -10.714 18.906 3.816 1.00 97.88 114 GLN A O 1
ATOM 873 N N . LYS A 1 115 ? -8.595 18.376 3.332 1.00 96.81 115 LYS A N 1
ATOM 874 C CA . LYS A 1 115 ? -8.176 19.688 2.847 1.00 96.81 115 LYS A CA 1
ATOM 875 C C . LYS A 1 115 ? -8.503 20.840 3.808 1.00 96.81 115 LYS A C 1
ATOM 877 O O . LYS A 1 115 ? -9.004 21.883 3.395 1.00 96.81 115 LYS A O 1
ATOM 882 N N . GLY A 1 116 ? -8.268 20.619 5.103 1.00 97.00 116 GLY A N 1
ATOM 883 C CA . GLY A 1 116 ? -8.582 21.571 6.180 1.00 97.00 116 GLY A CA 1
ATOM 884 C C . GLY A 1 116 ? -10.066 21.653 6.560 1.00 97.00 116 GLY A C 1
ATOM 885 O O . GLY A 1 116 ? -10.435 22.455 7.408 1.00 97.00 116 GLY A O 1
ATOM 886 N N . GLN A 1 117 ? -10.934 20.841 5.955 1.00 97.88 117 GLN A N 1
ATOM 887 C CA . GLN A 1 117 ? -12.374 20.823 6.219 1.00 97.88 117 GLN A CA 1
ATOM 888 C C . GLN A 1 117 ? -12.795 19.519 6.900 1.00 97.88 117 GLN A C 1
ATOM 890 O O . GLN A 1 117 ? -12.119 18.491 6.789 1.00 97.88 117 GLN A O 1
ATOM 895 N N . PHE A 1 118 ? -13.969 19.526 7.539 1.00 98.06 118 PHE A N 1
ATOM 896 C CA . PHE A 1 118 ? -14.600 18.290 8.004 1.00 98.06 118 PHE A CA 1
ATOM 897 C C . PHE A 1 118 ? -14.804 17.300 6.849 1.00 98.06 118 PHE A C 1
ATOM 899 O O . PHE A 1 118 ? -14.6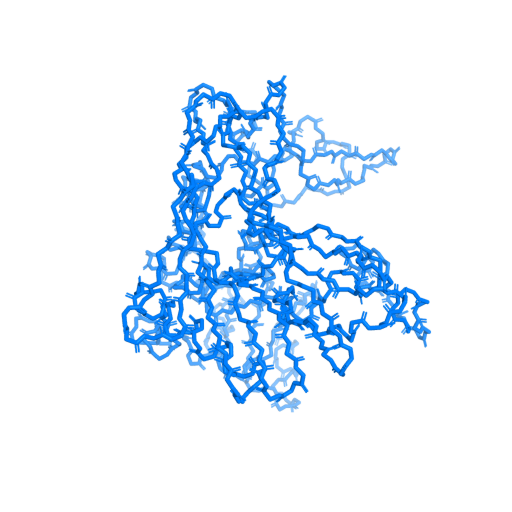46 16.097 7.044 1.00 98.06 118 PHE A O 1
ATOM 906 N N . GLY A 1 119 ? -15.088 17.797 5.640 1.00 96.62 119 GLY A N 1
ATOM 907 C CA . GLY A 1 119 ? -15.181 16.988 4.428 1.00 96.62 119 GLY A CA 1
ATOM 908 C C . GLY A 1 119 ? -16.423 16.099 4.412 1.00 96.62 119 GLY A C 1
ATOM 909 O O . GLY A 1 119 ? -17.547 16.582 4.530 1.00 96.62 119 GLY A O 1
ATOM 910 N N . TYR A 1 120 ? -16.221 14.795 4.234 1.00 97.19 120 TYR A N 1
ATOM 911 C CA . TYR A 1 120 ? -17.302 13.819 4.125 1.00 97.19 120 TYR A CA 1
ATOM 912 C C . TYR A 1 120 ? -17.752 13.266 5.493 1.00 97.19 120 TYR A C 1
ATOM 914 O O . TYR A 1 120 ? -17.044 13.348 6.496 1.00 97.19 120 TYR A O 1
ATOM 922 N N . ARG A 1 121 ? -18.940 12.645 5.532 1.00 98.00 121 ARG A N 1
ATOM 923 C CA . ARG A 1 121 ? -19.474 11.954 6.722 1.00 98.00 121 ARG A CA 1
ATOM 924 C C . ARG A 1 121 ? -18.559 10.807 7.157 1.00 98.00 121 ARG A C 1
ATOM 926 O O . ARG A 1 121 ? -18.385 9.855 6.403 1.00 98.00 121 ARG A O 1
ATOM 933 N N . ARG A 1 122 ? -18.056 10.839 8.391 1.00 98.25 122 ARG A N 1
ATOM 934 C CA . ARG A 1 122 ? -17.192 9.782 8.941 1.00 98.25 122 ARG A CA 1
ATOM 935 C C . ARG A 1 122 ? -18.042 8.662 9.527 1.00 98.25 122 ARG A C 1
ATOM 937 O O . ARG A 1 122 ? -19.008 8.951 10.235 1.00 98.25 122 ARG A O 1
ATOM 944 N N . ARG A 1 123 ? -17.714 7.406 9.230 1.00 98.50 123 ARG A N 1
ATOM 945 C CA . ARG A 1 123 ? -18.499 6.246 9.661 1.00 98.50 123 ARG A CA 1
ATOM 946 C C . ARG A 1 123 ? -17.594 5.122 10.152 1.00 98.50 123 ARG A C 1
ATOM 948 O O . ARG A 1 123 ? -16.611 4.771 9.500 1.00 98.50 123 ARG A O 1
ATOM 955 N N . ILE A 1 124 ? -17.935 4.584 11.317 1.00 98.81 124 ILE A N 1
ATOM 956 C CA . ILE A 1 124 ? -17.280 3.434 11.939 1.00 98.81 124 ILE A CA 1
ATOM 957 C C . ILE A 1 124 ? -18.351 2.486 12.469 1.00 98.81 124 ILE A C 1
ATOM 959 O O . ILE A 1 124 ? -19.383 2.930 12.975 1.00 98.81 124 ILE A O 1
ATOM 963 N N . ARG A 1 125 ? -18.109 1.188 12.340 1.00 98.62 125 ARG A N 1
ATOM 964 C CA . ARG A 1 125 ? -18.989 0.128 12.816 1.00 98.62 125 ARG A CA 1
ATOM 965 C C . ARG A 1 125 ? -18.271 -0.684 13.875 1.00 98.62 125 ARG A C 1
ATOM 967 O O . ARG A 1 125 ? -17.213 -1.234 13.600 1.00 98.62 125 ARG A O 1
ATOM 974 N N . TYR A 1 126 ? -18.867 -0.787 15.049 1.00 98.75 126 TYR A N 1
ATOM 975 C CA . TYR A 1 126 ? -18.447 -1.706 16.091 1.00 98.75 126 TYR A CA 1
ATOM 976 C C . TYR A 1 126 ? -19.218 -3.014 15.947 1.00 98.75 126 TYR A C 1
ATOM 978 O O . TYR A 1 126 ? -20.431 -2.986 15.755 1.00 98.75 126 TYR A O 1
ATOM 986 N N . VAL A 1 127 ? -18.517 -4.137 16.034 1.00 98.69 127 VAL A N 1
ATOM 987 C CA . VAL A 1 127 ? -19.075 -5.490 16.032 1.00 98.69 127 VAL A CA 1
ATOM 988 C C . VAL A 1 127 ? -18.619 -6.172 17.312 1.00 98.69 127 VAL A C 1
ATOM 990 O O . VAL A 1 127 ? -17.422 -6.178 17.604 1.00 98.69 127 VAL A O 1
ATOM 993 N N . PHE A 1 128 ? -19.555 -6.725 18.076 1.00 98.50 128 PHE A N 1
ATOM 994 C CA . PHE A 1 128 ? -19.276 -7.393 19.344 1.00 98.50 128 PHE A CA 1
ATOM 995 C C . PHE A 1 128 ? -19.374 -8.907 19.183 1.00 98.50 128 PHE A C 1
ATOM 997 O O . PHE A 1 128 ? -20.262 -9.422 18.503 1.00 98.50 128 PHE A O 1
ATOM 1004 N N . PHE A 1 129 ? -18.444 -9.615 19.813 1.00 98.31 129 PHE A N 1
ATOM 1005 C CA . PHE A 1 129 ? -18.300 -11.059 19.703 1.00 98.31 129 PHE A CA 1
ATOM 1006 C C . PHE A 1 129 ? -18.267 -11.675 21.095 1.00 98.31 129 PHE A C 1
ATOM 1008 O O . PHE A 1 129 ? -17.527 -11.209 21.961 1.00 98.31 129 PHE A O 1
ATOM 1015 N N . GLU A 1 130 ? -19.020 -12.755 21.285 1.00 97.81 130 GLU A N 1
ATOM 1016 C CA . GLU A 1 130 ? -18.961 -13.573 22.504 1.00 97.81 130 GLU A CA 1
ATOM 1017 C C . GLU A 1 130 ? -17.864 -14.648 22.427 1.00 97.81 130 GLU A C 1
ATOM 1019 O O . GLU A 1 130 ? -17.396 -15.129 23.454 1.00 97.81 130 GLU A O 1
ATOM 1024 N N . GLN A 1 131 ? -17.440 -15.028 21.215 1.00 97.44 131 GLN A N 1
ATOM 1025 C CA . GLN A 1 131 ? -16.458 -16.089 20.980 1.00 97.44 131 GLN A CA 1
ATOM 1026 C C . GLN A 1 131 ? -15.712 -15.924 19.643 1.00 97.44 131 GLN A C 1
ATOM 1028 O O . GLN A 1 131 ? -16.149 -15.199 18.745 1.00 97.44 131 GLN A O 1
ATOM 1033 N N . GLY A 1 132 ? -14.617 -16.675 19.482 1.00 95.81 132 GLY A N 1
ATOM 1034 C CA . GLY A 1 132 ? -13.852 -16.791 18.233 1.00 95.81 132 GLY A CA 1
ATOM 1035 C C . GLY A 1 132 ? -12.660 -15.836 18.097 1.00 95.81 132 GLY A C 1
ATOM 1036 O O . GLY A 1 132 ? -11.884 -15.972 17.145 1.00 95.81 132 GLY A O 1
ATOM 1037 N N . GLY A 1 133 ? -12.488 -14.909 19.044 1.00 96.94 133 GLY A N 1
ATOM 1038 C CA . GLY A 1 133 ? -11.319 -14.042 19.159 1.00 96.94 133 GLY A CA 1
ATOM 1039 C C . GLY A 1 133 ? -10.967 -13.287 17.872 1.00 96.94 133 GLY A C 1
ATOM 1040 O O . GLY A 1 133 ? -11.821 -12.940 17.055 1.00 96.94 133 GLY A O 1
ATOM 1041 N N . HIS A 1 134 ? -9.671 -13.060 17.652 1.00 97.69 134 HIS A N 1
ATOM 1042 C CA . HIS A 1 134 ? -9.179 -12.282 16.508 1.00 97.69 134 HIS A CA 1
ATOM 1043 C C . HIS A 1 134 ? -9.532 -12.902 15.140 1.00 97.69 134 HIS A C 1
ATOM 1045 O O . HIS A 1 134 ? -9.682 -12.181 14.154 1.00 97.69 134 HIS A O 1
ATOM 1051 N N . VAL A 1 135 ? -9.710 -14.228 15.063 1.00 98.31 135 VAL A N 1
ATOM 1052 C CA . VAL A 1 135 ? -10.113 -14.904 13.820 1.00 98.31 135 VAL A CA 1
ATOM 1053 C C . VAL A 1 135 ? -11.528 -14.492 13.421 1.00 98.31 135 VAL A C 1
ATOM 1055 O O . VAL A 1 135 ? -11.774 -14.258 12.235 1.00 98.31 135 VAL A O 1
ATOM 1058 N N . ALA A 1 136 ? -12.448 -14.356 14.383 1.00 98.44 136 ALA A N 1
ATOM 1059 C CA . ALA A 1 136 ? -13.805 -13.887 14.117 1.00 98.44 136 ALA A CA 1
ATOM 1060 C C . ALA A 1 136 ? -13.809 -12.472 13.515 1.00 98.44 136 ALA A C 1
ATOM 1062 O O . ALA A 1 136 ? -14.525 -12.240 12.538 1.00 98.44 136 ALA A O 1
ATOM 1063 N N . PHE A 1 137 ? -12.934 -11.583 14.003 1.00 98.31 137 PHE A N 1
ATOM 1064 C CA . PHE A 1 137 ? -12.760 -10.226 13.462 1.00 98.31 137 PHE A CA 1
ATOM 1065 C C . PHE A 1 137 ? -12.340 -10.307 11.988 1.00 98.31 137 PHE A C 1
ATOM 1067 O O . PHE A 1 137 ? -13.046 -9.851 11.092 1.00 98.31 137 PHE A O 1
ATOM 1074 N N . CYS A 1 138 ? -11.269 -11.055 11.692 1.00 98.38 138 CYS A N 1
ATOM 1075 C CA . CYS A 1 138 ? -10.796 -11.238 10.318 1.00 98.38 138 CYS A CA 1
ATOM 1076 C C . CYS A 1 138 ? -11.878 -11.797 9.374 1.00 98.38 138 CYS A C 1
ATOM 1078 O O . CYS A 1 138 ? -11.947 -11.404 8.205 1.00 98.38 138 CYS A O 1
ATOM 1080 N N . LYS A 1 139 ? -12.733 -12.720 9.842 1.00 98.50 139 LYS A N 1
ATOM 1081 C CA . LYS A 1 139 ? -13.846 -13.254 9.037 1.00 98.50 139 LYS A CA 1
ATOM 1082 C C . LYS A 1 139 ? -14.949 -12.217 8.820 1.00 98.50 139 LYS A C 1
ATOM 1084 O O . LYS A 1 139 ? -15.450 -12.125 7.697 1.00 98.50 139 LYS A O 1
ATOM 1089 N N . ARG A 1 140 ? -15.299 -11.428 9.839 1.00 98.19 140 ARG A N 1
ATOM 1090 C CA . ARG A 1 140 ? -16.308 -10.367 9.737 1.00 98.19 140 ARG A CA 1
ATOM 1091 C C . ARG A 1 140 ? -15.855 -9.235 8.819 1.00 98.19 140 ARG A C 1
ATOM 1093 O O . ARG A 1 140 ? -16.638 -8.826 7.955 1.00 98.19 140 ARG A O 1
ATOM 1100 N N . TYR A 1 141 ? -14.604 -8.792 8.933 1.00 98.50 141 TYR A N 1
ATOM 1101 C CA . TYR A 1 141 ? -14.022 -7.821 8.010 1.00 98.50 141 TYR A CA 1
ATOM 1102 C C . TYR A 1 141 ? -13.984 -8.356 6.578 1.00 98.50 141 TYR A C 1
ATOM 1104 O O . TYR A 1 141 ? -14.434 -7.686 5.649 1.00 98.50 141 TYR A O 1
ATOM 1112 N N . ARG A 1 142 ? -13.540 -9.608 6.383 1.00 98.56 142 ARG A N 1
ATOM 1113 C CA . ARG A 1 142 ? -13.566 -10.265 5.066 1.00 98.56 142 ARG A CA 1
ATOM 1114 C C . ARG A 1 142 ? -14.971 -10.286 4.463 1.00 98.56 142 ARG A C 1
ATOM 1116 O O . ARG A 1 142 ? -15.094 -10.109 3.252 1.00 98.56 142 ARG A O 1
ATOM 1123 N N . GLN A 1 143 ? -16.005 -10.524 5.272 1.00 98.00 143 GLN A N 1
ATOM 1124 C CA . GLN A 1 143 ? -17.388 -10.463 4.807 1.00 98.00 143 GLN A CA 1
ATOM 1125 C C . GLN A 1 143 ? -17.772 -9.034 4.396 1.00 98.00 143 GLN A C 1
ATOM 1127 O O . GLN A 1 143 ? -18.290 -8.868 3.301 1.00 98.00 143 GLN A O 1
ATOM 1132 N N . SER A 1 144 ? -17.407 -8.007 5.174 1.00 96.75 144 SER A N 1
ATOM 1133 C CA . SER A 1 144 ? -17.628 -6.595 4.799 1.00 96.75 144 SER A CA 1
ATOM 1134 C C . SER A 1 144 ? -16.997 -6.250 3.446 1.00 96.75 144 SER A C 1
ATOM 1136 O O . SER A 1 144 ? -17.659 -5.751 2.543 1.00 96.75 144 SER A O 1
ATOM 1138 N N . VAL A 1 145 ? -15.721 -6.603 3.260 1.00 96.81 145 VAL A N 1
ATOM 1139 C CA . VAL A 1 145 ? -14.981 -6.366 2.008 1.00 96.81 145 VAL A CA 1
ATOM 1140 C C . VAL A 1 145 ? -15.602 -7.131 0.831 1.00 96.81 145 VAL A C 1
ATOM 1142 O O . VAL A 1 145 ? -15.572 -6.661 -0.309 1.00 96.81 145 VAL A O 1
ATOM 1145 N N . ARG A 1 146 ? -16.159 -8.322 1.084 1.00 97.06 146 ARG A N 1
ATOM 1146 C CA . ARG A 1 146 ? -16.894 -9.103 0.081 1.00 97.06 146 ARG A CA 1
ATOM 1147 C C . ARG A 1 146 ? -18.202 -8.418 -0.308 1.00 97.06 146 ARG A C 1
ATOM 1149 O O . ARG A 1 146 ? -18.461 -8.323 -1.502 1.00 97.06 146 ARG A O 1
ATOM 1156 N N . ASP A 1 147 ? -18.978 -7.949 0.662 1.00 96.12 147 ASP A N 1
ATOM 1157 C CA . ASP A 1 147 ? -20.261 -7.274 0.434 1.00 96.12 147 ASP A CA 1
ATOM 1158 C C . ASP A 1 147 ? -20.072 -5.965 -0.355 1.00 96.12 147 ASP A C 1
ATOM 1160 O O . ASP A 1 147 ? -20.891 -5.614 -1.199 1.00 96.12 147 ASP A O 1
ATOM 1164 N N . GLU A 1 148 ? -18.932 -5.295 -0.169 1.00 94.62 148 GLU A N 1
ATOM 1165 C CA . GLU A 1 148 ? -18.501 -4.128 -0.954 1.00 94.62 148 GLU A CA 1
ATOM 1166 C C . GLU A 1 148 ? -17.973 -4.475 -2.364 1.00 94.62 148 GLU A C 1
ATOM 1168 O O . GLU A 1 148 ? -17.587 -3.584 -3.122 1.00 94.62 148 GLU A O 1
ATOM 1173 N N . GLY A 1 149 ? -17.886 -5.760 -2.725 1.00 94.69 149 GLY A N 1
ATOM 1174 C CA . GLY A 1 149 ? -17.379 -6.216 -4.024 1.00 94.69 149 GLY A CA 1
ATOM 1175 C C . GLY A 1 149 ? -15.861 -6.090 -4.204 1.00 94.69 149 GLY A C 1
ATOM 1176 O O . GLY A 1 149 ? -15.359 -6.205 -5.322 1.00 94.69 149 GLY A O 1
ATOM 1177 N N . ARG A 1 150 ? -15.098 -5.867 -3.125 1.00 95.25 150 ARG A N 1
ATOM 1178 C CA . ARG A 1 150 ? -13.633 -5.675 -3.177 1.00 95.25 150 ARG A CA 1
ATOM 1179 C C . ARG A 1 150 ? -12.835 -6.970 -2.995 1.00 95.25 150 ARG A C 1
ATOM 1181 O O . ARG A 1 150 ? -11.621 -6.989 -3.200 1.00 95.25 150 ARG A O 1
ATOM 1188 N N . LEU A 1 151 ? -13.486 -8.077 -2.641 1.00 96.38 151 LEU A N 1
ATOM 1189 C CA . LEU A 1 151 ? -12.823 -9.372 -2.485 1.00 96.38 151 LEU A CA 1
ATOM 1190 C C . LEU A 1 151 ? -12.638 -10.087 -3.839 1.00 96.38 151 LEU A C 1
ATOM 1192 O O . LEU A 1 151 ? -13.455 -10.919 -4.229 1.00 96.38 151 LEU A O 1
ATOM 1196 N N . VAL A 1 152 ? -11.520 -9.825 -4.523 1.00 96.81 152 VAL A N 1
ATOM 1197 C CA . VAL A 1 152 ? -11.151 -10.516 -5.775 1.00 96.81 152 VAL A CA 1
ATOM 1198 C C . VAL A 1 152 ? -10.061 -11.560 -5.520 1.00 96.81 152 VAL A C 1
ATOM 1200 O O . VAL A 1 152 ? -8.920 -11.232 -5.184 1.00 96.81 152 VAL A O 1
ATOM 1203 N N . SER A 1 153 ? -10.410 -12.837 -5.685 1.00 96.88 153 SER A N 1
ATOM 1204 C CA . SER A 1 153 ? -9.502 -13.968 -5.472 1.00 96.88 153 SER A CA 1
ATOM 1205 C C . SER A 1 153 ? -8.456 -14.104 -6.587 1.00 96.88 153 SER A C 1
ATOM 1207 O O . SER A 1 153 ? -8.640 -13.616 -7.703 1.00 96.88 153 SER A O 1
ATOM 1209 N N . LEU A 1 154 ? -7.367 -14.828 -6.306 1.00 97.31 154 LEU A N 1
ATOM 1210 C CA . LEU A 1 154 ? -6.412 -15.239 -7.343 1.00 97.31 154 LEU A CA 1
ATOM 1211 C C . LEU A 1 154 ? -7.056 -16.146 -8.401 1.00 97.31 154 LEU A C 1
ATOM 1213 O O . LEU A 1 154 ? -6.663 -16.075 -9.557 1.00 97.31 154 LEU A O 1
ATOM 1217 N N . LEU A 1 155 ? -8.076 -16.934 -8.036 1.00 97.00 155 LEU A N 1
ATOM 1218 C CA . LEU A 1 155 ? -8.823 -17.768 -8.984 1.00 97.00 155 LEU A CA 1
ATOM 1219 C C . LEU A 1 155 ? -9.546 -16.913 -10.034 1.00 97.00 155 LEU A C 1
ATOM 1221 O O . LEU A 1 155 ? -9.362 -17.152 -11.221 1.00 97.00 155 LEU A O 1
ATOM 1225 N N . HIS A 1 156 ? -10.265 -15.865 -9.616 1.00 96.94 156 HIS A N 1
ATOM 1226 C CA . HIS A 1 156 ? -10.907 -14.934 -10.554 1.00 96.94 156 HIS A CA 1
ATOM 1227 C C . HIS A 1 156 ? -9.879 -14.170 -11.401 1.00 96.94 156 HIS A C 1
ATOM 1229 O O . HIS A 1 156 ? -10.094 -13.914 -12.581 1.00 96.94 156 HIS A O 1
ATOM 1235 N N . LYS A 1 157 ? -8.725 -13.806 -10.827 1.00 97.81 157 LYS A N 1
ATOM 1236 C CA . LYS A 1 157 ? -7.651 -13.150 -11.597 1.00 97.81 157 LYS A CA 1
ATOM 1237 C C . LYS A 1 157 ? -7.039 -14.087 -12.635 1.00 97.81 157 LYS A C 1
ATOM 1239 O O . LYS A 1 157 ? -6.751 -13.645 -13.743 1.00 97.81 157 LYS A O 1
ATOM 1244 N N . ARG A 1 158 ? -6.897 -15.375 -12.310 1.00 97.44 158 ARG A N 1
ATOM 1245 C CA . ARG A 1 158 ? -6.396 -16.409 -13.223 1.00 97.44 158 ARG A CA 1
ATOM 1246 C C . ARG A 1 158 ? -7.288 -16.587 -14.452 1.00 97.44 158 ARG A C 1
ATOM 1248 O O . ARG A 1 158 ? -6.758 -16.802 -15.533 1.00 97.44 158 ARG A O 1
ATOM 1255 N N . GLU A 1 159 ? -8.608 -16.445 -14.312 1.00 96.69 159 GLU A N 1
ATOM 1256 C CA . GLU A 1 159 ? -9.544 -16.475 -15.453 1.00 96.69 159 GLU A CA 1
ATOM 1257 C C . GLU A 1 159 ? -9.231 -15.385 -16.488 1.00 96.69 159 GLU A C 1
ATOM 1259 O O . GLU A 1 159 ? -9.446 -15.575 -17.682 1.00 96.69 159 GLU A O 1
ATOM 1264 N N . ARG A 1 160 ? -8.691 -14.247 -16.035 1.00 95.81 160 ARG A N 1
ATOM 1265 C CA . ARG A 1 160 ? -8.319 -13.116 -16.891 1.00 95.81 160 ARG A CA 1
ATOM 1266 C C . ARG A 1 160 ? -6.879 -13.203 -17.391 1.00 95.81 160 ARG A C 1
ATOM 1268 O O . ARG A 1 160 ? -6.615 -12.865 -18.541 1.00 95.81 160 ARG A O 1
ATOM 1275 N N . ASN A 1 161 ? -5.958 -13.643 -16.535 1.00 98.12 161 ASN A N 1
ATOM 1276 C CA . ASN A 1 161 ? -4.545 -13.792 -16.858 1.00 98.12 161 ASN A CA 1
ATOM 1277 C C . ASN A 1 161 ? -4.013 -15.150 -16.360 1.00 98.12 161 ASN A C 1
ATOM 1279 O O . ASN A 1 161 ? -3.683 -15.277 -15.177 1.00 98.12 161 ASN A O 1
ATOM 1283 N N . PRO A 1 162 ? -3.862 -16.163 -17.232 1.00 97.81 162 PRO A N 1
ATOM 1284 C CA . PRO A 1 162 ? -3.386 -17.485 -16.819 1.00 97.81 162 PRO A CA 1
ATOM 1285 C C . PRO A 1 162 ? -1.928 -17.482 -16.336 1.00 97.81 162 PRO A C 1
ATOM 1287 O O . PRO A 1 162 ? -1.515 -18.413 -15.651 1.00 97.81 162 PRO A O 1
ATOM 1290 N N . ASN A 1 163 ? -1.150 -16.415 -16.582 1.00 98.38 163 ASN A N 1
ATOM 1291 C CA . ASN A 1 163 ? 0.200 -16.291 -16.015 1.00 98.38 163 ASN A CA 1
ATOM 1292 C C . ASN A 1 163 ? 0.204 -16.237 -14.474 1.00 98.38 163 ASN A C 1
ATOM 1294 O O . ASN A 1 163 ? 1.272 -16.331 -13.873 1.00 98.38 163 ASN A O 1
ATOM 1298 N N . VAL A 1 164 ? -0.961 -16.122 -13.821 1.00 98.50 164 VAL A N 1
ATOM 1299 C CA . VAL A 1 164 ? -1.098 -16.308 -12.368 1.00 98.50 164 VAL A CA 1
ATOM 1300 C C . VAL A 1 164 ? -0.550 -17.667 -11.930 1.00 98.50 164 VAL A C 1
ATOM 1302 O O . VAL A 1 164 ? 0.045 -17.756 -10.859 1.00 98.50 164 VAL A O 1
ATOM 1305 N N . ASP A 1 165 ? -0.660 -18.707 -12.758 1.00 98.12 165 ASP A N 1
ATOM 1306 C CA . ASP A 1 165 ? -0.128 -20.033 -12.426 1.00 98.12 165 ASP A CA 1
ATOM 1307 C C . ASP A 1 165 ? 1.410 -20.053 -12.357 1.00 98.12 165 ASP A C 1
ATOM 1309 O O . ASP A 1 165 ? 1.980 -20.852 -11.615 1.00 98.12 165 ASP A O 1
ATOM 1313 N N . LEU A 1 166 ? 2.091 -19.128 -13.048 1.00 98.38 166 LEU A N 1
ATOM 1314 C CA . LEU A 1 166 ? 3.546 -18.965 -12.942 1.00 98.38 166 LEU A CA 1
ATOM 1315 C C . LEU A 1 166 ? 3.969 -18.318 -11.615 1.00 98.38 166 LEU A C 1
ATOM 1317 O O . LEU A 1 166 ? 5.124 -18.449 -11.223 1.00 98.38 166 LEU A O 1
ATOM 1321 N N . LEU A 1 167 ? 3.059 -17.612 -10.934 1.00 98.19 167 LEU A N 1
ATOM 1322 C CA . LEU A 1 167 ? 3.318 -16.946 -9.653 1.00 98.19 167 LEU A CA 1
ATOM 1323 C C . LEU A 1 167 ? 3.151 -17.899 -8.459 1.00 98.19 167 LEU A C 1
ATOM 1325 O O . LEU A 1 167 ? 3.853 -17.770 -7.458 1.00 98.19 167 LEU A O 1
ATOM 1329 N N . ILE A 1 168 ? 2.208 -18.842 -8.528 1.00 95.50 168 ILE A N 1
ATOM 1330 C CA . ILE A 1 168 ? 1.859 -19.707 -7.393 1.00 95.50 168 ILE A CA 1
ATOM 1331 C C . ILE A 1 168 ? 3.025 -20.650 -7.067 1.00 95.50 168 ILE A C 1
ATOM 1333 O O . ILE A 1 168 ? 3.336 -21.568 -7.822 1.00 95.50 168 ILE A O 1
ATOM 1337 N N . GLY A 1 169 ? 3.648 -20.454 -5.902 1.00 95.62 169 GLY A N 1
ATOM 1338 C CA . GLY A 1 169 ? 4.830 -21.209 -5.472 1.00 95.62 169 GLY A CA 1
ATOM 1339 C C . GLY A 1 169 ? 6.145 -20.711 -6.077 1.00 95.62 169 GLY A C 1
ATOM 1340 O O . GLY A 1 169 ? 7.156 -21.393 -5.950 1.00 95.62 169 GLY A O 1
ATOM 1341 N N . ALA A 1 170 ? 6.143 -19.552 -6.742 1.00 98.25 170 ALA A N 1
ATOM 1342 C CA . ALA A 1 170 ? 7.357 -18.962 -7.280 1.00 98.25 170 ALA A CA 1
ATOM 1343 C C . ALA A 1 170 ? 8.234 -18.339 -6.189 1.00 98.25 170 ALA A C 1
ATOM 1345 O O . ALA A 1 170 ? 7.743 -17.625 -5.312 1.00 98.25 170 ALA A O 1
ATOM 1346 N N . VAL A 1 171 ? 9.546 -18.539 -6.299 1.00 97.94 171 VAL A N 1
ATOM 1347 C CA . VAL A 1 171 ? 10.534 -17.764 -5.540 1.00 97.94 171 VAL A CA 1
ATOM 1348 C C . VAL A 1 171 ? 10.707 -16.405 -6.219 1.00 97.94 171 VAL A C 1
ATOM 1350 O O . VAL A 1 171 ? 10.963 -16.340 -7.423 1.00 97.94 171 VAL A O 1
ATOM 1353 N N . ASN A 1 172 ? 10.557 -15.318 -5.459 1.00 97.50 172 ASN A N 1
ATOM 1354 C CA . ASN A 1 172 ? 10.803 -13.961 -5.946 1.00 97.50 172 ASN A CA 1
ATOM 1355 C C . ASN A 1 172 ? 12.300 -13.636 -5.884 1.00 97.50 172 ASN A C 1
ATOM 1357 O O . ASN A 1 172 ? 12.873 -13.563 -4.798 1.00 97.50 172 ASN A O 1
ATOM 1361 N N . VAL A 1 173 ? 12.926 -13.447 -7.045 1.00 97.44 173 VAL A N 1
ATOM 1362 C CA . VAL A 1 173 ? 14.372 -13.267 -7.186 1.00 97.44 173 VAL A CA 1
ATOM 1363 C C . VAL A 1 173 ? 14.689 -11.852 -7.663 1.00 97.44 173 VAL A C 1
ATOM 1365 O O . VAL A 1 173 ? 14.395 -11.470 -8.799 1.00 97.44 173 VAL A O 1
ATOM 1368 N N . TRP A 1 174 ? 15.366 -11.099 -6.798 1.00 94.81 174 TRP A N 1
ATOM 1369 C CA . TRP A 1 174 ? 16.019 -9.834 -7.120 1.00 94.81 174 TRP A CA 1
ATOM 1370 C C . TRP A 1 174 ? 17.523 -10.070 -7.264 1.00 94.81 174 TRP A C 1
ATOM 1372 O O . TRP A 1 174 ? 18.196 -10.398 -6.291 1.00 94.81 174 TRP A O 1
ATOM 1382 N N . CYS A 1 175 ? 18.054 -9.928 -8.478 1.00 92.75 175 CYS A N 1
ATOM 1383 C CA . CYS A 1 175 ? 19.457 -10.209 -8.768 1.00 92.75 175 CYS A CA 1
ATOM 1384 C C . CYS A 1 175 ? 20.022 -9.205 -9.781 1.00 92.75 175 CYS A C 1
ATOM 1386 O O . CYS A 1 175 ? 19.404 -8.943 -10.815 1.00 92.75 175 CYS A O 1
ATOM 1388 N N . TRP A 1 176 ? 21.202 -8.664 -9.471 1.00 91.25 176 TRP A N 1
ATOM 1389 C CA . TRP A 1 176 ? 21.916 -7.660 -10.273 1.00 91.25 176 TRP A CA 1
ATOM 1390 C C . TRP A 1 176 ? 23.178 -8.213 -10.951 1.00 91.25 176 TRP A C 1
ATOM 1392 O O . TRP A 1 176 ? 23.937 -7.454 -11.556 1.00 91.25 176 TRP A O 1
ATOM 1402 N N . GLU A 1 177 ? 23.405 -9.523 -10.860 1.00 92.38 177 GLU A N 1
ATOM 1403 C CA . GLU A 1 177 ? 24.521 -10.192 -11.524 1.00 92.38 177 GLU A CA 1
ATOM 1404 C C . GLU A 1 177 ? 24.364 -10.191 -13.049 1.00 92.38 177 GLU A C 1
ATOM 1406 O O . GLU A 1 177 ? 23.262 -10.084 -13.595 1.00 92.38 177 GLU A O 1
ATOM 1411 N N . ARG A 1 178 ? 25.494 -10.316 -13.757 1.00 91.62 178 ARG A N 1
ATOM 1412 C CA . ARG A 1 178 ? 25.529 -10.201 -15.225 1.00 91.62 178 ARG A CA 1
ATOM 1413 C C . ARG A 1 178 ? 24.880 -11.387 -15.942 1.00 91.62 178 ARG A C 1
ATOM 1415 O O . ARG A 1 178 ? 24.201 -11.173 -16.942 1.00 91.62 178 ARG A O 1
ATOM 1422 N N . ASP A 1 179 ? 25.093 -12.616 -15.465 1.00 96.06 179 ASP A N 1
ATOM 1423 C CA . ASP A 1 179 ? 24.588 -13.836 -16.114 1.00 96.06 179 ASP A CA 1
ATOM 1424 C C . ASP A 1 179 ? 23.267 -14.317 -15.501 1.00 96.06 179 ASP A C 1
ATOM 1426 O O . ASP A 1 179 ? 23.185 -15.315 -14.784 1.00 96.06 179 ASP A O 1
ATOM 1430 N N . ALA A 1 180 ? 22.198 -13.590 -15.808 1.00 96.94 180 ALA A N 1
ATOM 1431 C CA . ALA A 1 180 ? 20.868 -13.910 -15.311 1.00 96.94 180 ALA A CA 1
ATOM 1432 C C . ALA A 1 180 ? 20.363 -15.296 -15.759 1.00 96.94 180 ALA A C 1
ATOM 1434 O O . ALA A 1 180 ? 19.671 -15.973 -15.001 1.00 96.94 180 ALA A O 1
ATOM 1435 N N . LEU A 1 181 ? 20.704 -15.744 -16.976 1.00 97.38 181 LEU A N 1
ATOM 1436 C CA . LEU A 1 181 ? 20.286 -17.061 -17.472 1.00 97.38 181 LEU A CA 1
ATOM 1437 C C . LEU A 1 181 ? 21.061 -18.194 -16.805 1.00 97.38 181 LEU A C 1
ATOM 1439 O O . LEU A 1 181 ? 20.462 -19.227 -16.512 1.00 97.38 181 LEU A O 1
ATOM 1443 N N . GLY A 1 182 ? 22.363 -18.021 -16.564 1.00 97.88 182 GLY A N 1
ATOM 1444 C CA . GLY A 1 182 ? 23.159 -18.956 -15.771 1.00 97.88 182 GLY A CA 1
ATOM 1445 C C . GLY A 1 182 ? 22.553 -19.166 -14.388 1.00 97.88 182 GLY A C 1
ATOM 1446 O O . GLY A 1 182 ? 22.260 -20.302 -14.024 1.00 97.88 182 GLY A O 1
ATOM 1447 N N . ILE A 1 183 ? 22.227 -18.074 -13.694 1.00 98.00 183 ILE A N 1
ATOM 1448 C CA . ILE A 1 183 ? 21.603 -18.120 -12.363 1.00 98.00 183 ILE A CA 1
ATOM 1449 C C . ILE A 1 183 ? 20.239 -18.808 -12.408 1.00 98.00 183 ILE A C 1
ATOM 1451 O O . ILE A 1 183 ? 19.960 -19.682 -11.596 1.00 98.00 183 ILE A O 1
ATOM 1455 N N . VAL A 1 184 ? 19.379 -18.479 -13.378 1.00 98.19 184 VAL A N 1
ATOM 1456 C CA . VAL A 1 184 ? 18.086 -19.171 -13.521 1.00 98.19 184 VAL A CA 1
ATOM 1457 C C . VAL A 1 184 ? 18.273 -20.677 -13.745 1.00 98.19 184 VAL A C 1
ATOM 1459 O O . VAL A 1 184 ? 17.508 -21.471 -13.197 1.00 98.19 184 VAL A O 1
ATOM 1462 N N . ARG A 1 185 ? 19.275 -21.099 -14.527 1.00 98.06 185 ARG A N 1
ATOM 1463 C CA . ARG A 1 185 ? 19.570 -22.528 -14.729 1.00 98.06 185 ARG A CA 1
ATOM 1464 C C . ARG A 1 185 ? 20.070 -23.189 -13.449 1.00 98.06 185 ARG A C 1
ATOM 1466 O O . ARG A 1 185 ? 19.622 -24.290 -13.154 1.00 98.06 185 ARG A O 1
ATOM 1473 N N . GLU A 1 186 ? 20.940 -22.524 -12.699 1.00 98.06 186 GLU A N 1
ATOM 1474 C CA . GLU A 1 186 ? 21.443 -23.006 -11.411 1.00 98.06 186 GLU A CA 1
ATOM 1475 C C . GLU A 1 186 ? 20.306 -23.179 -10.397 1.00 98.06 186 GLU A C 1
ATOM 1477 O O . GLU A 1 186 ? 20.154 -24.254 -9.820 1.00 98.06 186 GLU A O 1
ATOM 1482 N N . LEU A 1 187 ? 19.429 -22.177 -10.259 1.00 98.00 187 LEU A N 1
ATOM 1483 C CA . LEU A 1 187 ? 18.247 -22.259 -9.395 1.00 98.00 187 LEU A CA 1
ATOM 1484 C C . LEU A 1 187 ? 17.366 -23.460 -9.771 1.00 98.00 187 LEU A C 1
ATOM 1486 O O . LEU A 1 187 ? 16.935 -24.211 -8.895 1.00 98.00 187 LEU A O 1
ATOM 1490 N N . ARG A 1 188 ? 17.142 -23.698 -11.070 1.00 97.38 188 ARG A N 1
ATOM 1491 C CA . ARG A 1 188 ? 16.389 -24.873 -11.535 1.00 97.38 188 ARG A CA 1
ATOM 1492 C C . ARG A 1 188 ? 17.101 -26.190 -11.242 1.00 97.38 188 ARG A C 1
ATOM 1494 O O . ARG A 1 188 ? 16.439 -27.144 -10.848 1.00 97.38 188 ARG A O 1
ATOM 1501 N N . GLN A 1 189 ? 18.420 -26.257 -11.419 1.00 97.94 189 GLN A N 1
ATOM 1502 C CA . GLN A 1 189 ? 19.218 -27.438 -11.066 1.00 97.94 189 GLN A CA 1
ATOM 1503 C C . GLN A 1 189 ? 19.165 -27.730 -9.561 1.00 97.94 189 GLN A C 1
ATOM 1505 O O . GLN A 1 189 ? 19.169 -28.894 -9.171 1.00 97.94 189 GLN A O 1
ATOM 1510 N N . ALA A 1 190 ? 19.032 -26.694 -8.730 1.00 98.06 190 ALA A N 1
ATOM 1511 C CA . ALA A 1 190 ? 18.817 -26.804 -7.290 1.00 98.06 190 ALA A CA 1
ATOM 1512 C C . ALA A 1 190 ? 17.364 -27.153 -6.891 1.00 98.06 190 ALA A C 1
ATOM 1514 O O . ALA A 1 190 ? 17.061 -27.235 -5.702 1.00 98.06 190 ALA A O 1
ATOM 1515 N N . GLY A 1 191 ? 16.457 -27.360 -7.854 1.00 97.31 191 GLY A N 1
ATOM 1516 C CA . GLY A 1 191 ? 15.061 -27.742 -7.607 1.00 97.31 191 GLY A CA 1
ATOM 1517 C C . GLY A 1 191 ? 14.073 -26.576 -7.496 1.00 97.31 191 GLY A C 1
ATOM 1518 O O . GLY A 1 191 ? 12.902 -26.797 -7.192 1.00 97.31 191 GLY A O 1
ATOM 1519 N N . ILE A 1 192 ? 14.492 -25.333 -7.761 1.00 97.81 192 ILE A N 1
ATOM 1520 C CA . ILE A 1 192 ? 13.581 -24.179 -7.803 1.00 97.81 192 ILE A CA 1
ATOM 1521 C C . ILE A 1 192 ? 12.929 -24.119 -9.187 1.00 97.81 192 ILE A C 1
ATOM 1523 O O . ILE A 1 192 ? 13.479 -23.574 -10.144 1.00 97.81 192 ILE A O 1
ATOM 1527 N N . GLU A 1 193 ? 11.737 -24.699 -9.299 1.00 95.31 193 GLU A N 1
ATOM 1528 C CA . GLU A 1 193 ? 11.028 -24.831 -10.579 1.00 95.31 193 GLU A CA 1
ATOM 1529 C C . GLU A 1 193 ? 10.261 -23.573 -11.000 1.00 95.31 193 GLU A C 1
ATOM 1531 O O . GLU A 1 193 ? 10.136 -23.297 -12.194 1.00 95.31 193 GLU A O 1
ATOM 1536 N N . ARG A 1 194 ? 9.738 -22.806 -10.035 1.00 97.94 194 ARG A N 1
ATOM 1537 C CA . ARG A 1 194 ? 8.940 -21.598 -10.281 1.00 97.94 194 ARG A CA 1
ATOM 1538 C C . ARG A 1 194 ? 9.689 -20.375 -9.786 1.00 97.94 194 ARG A C 1
ATOM 1540 O O . ARG A 1 194 ? 10.058 -20.288 -8.617 1.00 97.94 194 ARG A O 1
ATOM 1547 N N . ILE A 1 195 ? 9.903 -19.423 -10.685 1.00 98.69 195 ILE A N 1
ATOM 1548 C CA . ILE A 1 195 ? 10.703 -18.230 -10.417 1.00 98.69 195 ILE A CA 1
ATOM 1549 C C . ILE A 1 195 ? 9.946 -17.010 -10.932 1.00 98.69 195 ILE A C 1
ATOM 1551 O O . ILE A 1 195 ? 9.533 -16.960 -12.093 1.00 98.69 195 ILE A O 1
ATOM 1555 N N . LEU A 1 196 ? 9.811 -16.017 -10.058 1.00 98.81 196 LEU A N 1
ATOM 1556 C CA . LEU A 1 196 ? 9.495 -14.642 -10.407 1.00 98.81 196 LEU A CA 1
ATOM 1557 C C . LEU A 1 196 ? 10.824 -13.890 -10.486 1.00 98.81 196 LEU A C 1
ATOM 1559 O O . LEU A 1 196 ? 11.469 -13.650 -9.468 1.00 98.81 196 LEU A O 1
ATOM 1563 N N . TRP A 1 197 ? 11.254 -13.547 -11.697 1.00 98.62 197 TRP A N 1
ATOM 1564 C CA . TRP A 1 197 ? 12.482 -12.786 -11.909 1.00 98.62 197 TRP A CA 1
ATOM 1565 C C . TRP A 1 197 ? 12.167 -11.289 -11.903 1.00 98.62 197 TRP A C 1
ATOM 1567 O O . TRP A 1 197 ? 11.569 -10.785 -12.852 1.00 98.62 197 TRP A O 1
ATOM 1577 N N . SER A 1 198 ? 12.564 -10.570 -10.853 1.00 97.31 198 SER A N 1
ATOM 1578 C CA . SER A 1 198 ? 12.103 -9.196 -10.583 1.00 97.31 198 SER A CA 1
ATOM 1579 C C . SER A 1 198 ? 13.029 -8.083 -11.077 1.00 97.31 198 SER A C 1
ATOM 1581 O O . SER A 1 198 ? 12.749 -6.898 -10.879 1.00 97.31 198 SER A O 1
ATOM 1583 N N . HIS A 1 199 ? 14.101 -8.431 -11.791 1.00 96.31 199 HIS A N 1
ATOM 1584 C CA . HIS A 1 199 ? 15.067 -7.470 -12.319 1.00 96.31 199 HIS A CA 1
ATOM 1585 C C . HIS A 1 199 ? 14.998 -7.323 -13.847 1.00 96.31 199 HIS A C 1
ATOM 1587 O O . HIS A 1 199 ? 14.753 -8.279 -14.580 1.00 96.31 199 HIS A O 1
ATOM 1593 N N . ARG A 1 200 ? 15.284 -6.110 -14.339 1.00 95.75 200 ARG A N 1
ATOM 1594 C CA . ARG A 1 200 ? 15.322 -5.789 -15.773 1.00 95.75 200 ARG A CA 1
ATOM 1595 C C . ARG A 1 200 ? 16.324 -6.662 -16.523 1.00 95.75 200 ARG A C 1
ATOM 1597 O O . ARG A 1 200 ? 17.424 -6.887 -16.028 1.00 95.75 200 ARG A O 1
ATOM 1604 N N . GLN A 1 201 ? 15.981 -7.056 -17.746 1.00 97.12 201 GLN A N 1
ATOM 1605 C CA . GLN A 1 201 ? 16.869 -7.823 -18.623 1.00 97.12 201 GLN A CA 1
ATOM 1606 C C . GLN A 1 201 ? 16.814 -7.339 -20.086 1.00 97.12 201 GLN A C 1
ATOM 1608 O O . GLN A 1 201 ? 15.850 -6.671 -20.484 1.00 97.12 201 GLN A O 1
ATOM 1613 N N . PRO A 1 202 ? 17.839 -7.641 -20.907 1.00 97.00 202 PRO A N 1
ATOM 1614 C CA . PRO A 1 202 ? 17.770 -7.475 -22.356 1.00 97.00 202 PRO A CA 1
ATOM 1615 C C . PRO A 1 202 ? 16.614 -8.278 -22.991 1.00 97.00 202 PRO A C 1
ATOM 1617 O O . PRO A 1 202 ? 16.248 -9.333 -22.465 1.00 97.00 202 PRO A O 1
ATOM 1620 N N . PRO A 1 203 ? 16.026 -7.818 -24.116 1.00 98.31 203 PRO A N 1
ATOM 1621 C CA . PRO A 1 203 ? 14.905 -8.487 -24.788 1.00 98.31 203 PRO A CA 1
ATOM 1622 C C . PRO A 1 203 ? 15.072 -9.997 -25.011 1.00 98.31 203 PRO A C 1
ATOM 1624 O O . PRO A 1 203 ? 14.147 -10.768 -24.769 1.00 98.31 203 PRO A O 1
ATOM 1627 N N . GLU A 1 204 ? 16.241 -10.424 -25.475 1.00 98.19 204 GLU A N 1
ATOM 1628 C CA . GLU A 1 204 ? 16.585 -11.816 -25.759 1.00 98.19 204 GLU A CA 1
ATOM 1629 C C . GLU A 1 204 ? 16.631 -12.680 -24.495 1.00 98.19 204 GLU A C 1
ATOM 1631 O O . GLU A 1 204 ? 16.143 -13.809 -24.509 1.00 98.19 204 GLU A O 1
ATOM 1636 N N . VAL A 1 205 ? 17.111 -12.124 -23.381 1.00 98.38 205 VAL A N 1
ATOM 1637 C CA . VAL A 1 205 ? 17.130 -12.802 -22.079 1.00 98.38 205 VAL A CA 1
ATOM 1638 C C . VAL A 1 205 ? 15.711 -12.954 -21.533 1.00 98.38 205 VAL A C 1
ATOM 1640 O O . VAL A 1 205 ? 15.358 -14.029 -21.055 1.00 98.38 205 VAL A O 1
ATOM 1643 N N . ILE A 1 206 ? 14.866 -11.922 -21.658 1.00 98.62 206 ILE A N 1
ATOM 1644 C CA . ILE A 1 206 ? 13.452 -11.992 -21.246 1.00 98.62 206 ILE A CA 1
ATOM 1645 C C . ILE A 1 206 ? 12.721 -13.087 -22.026 1.00 98.62 206 ILE A C 1
ATOM 1647 O O . ILE A 1 206 ? 11.992 -13.876 -21.429 1.00 98.62 206 ILE A O 1
ATOM 1651 N N . ARG A 1 207 ? 12.915 -13.154 -23.352 1.00 98.75 207 ARG A N 1
ATOM 1652 C CA . ARG A 1 207 ? 12.308 -14.202 -24.189 1.00 98.75 207 ARG A CA 1
ATOM 1653 C C . ARG A 1 207 ? 12.772 -15.590 -23.755 1.00 98.75 207 ARG A C 1
ATOM 1655 O O . ARG A 1 207 ? 11.925 -16.421 -23.456 1.00 98.75 207 ARG A O 1
ATOM 1662 N N . ALA A 1 208 ? 14.080 -15.793 -23.594 1.00 98.50 208 ALA A N 1
ATOM 1663 C CA . ALA A 1 208 ? 14.622 -17.067 -23.130 1.00 98.50 208 ALA A CA 1
ATOM 1664 C C . ALA A 1 208 ? 14.057 -17.484 -21.758 1.00 98.50 208 ALA A C 1
ATOM 1666 O O . ALA A 1 208 ? 13.655 -18.629 -21.577 1.00 98.50 208 ALA A O 1
ATOM 1667 N N . MET A 1 209 ? 13.954 -16.557 -20.801 1.00 98.50 209 MET A N 1
ATOM 1668 C CA . MET A 1 209 ? 13.328 -16.824 -19.501 1.00 98.50 209 MET A CA 1
ATOM 1669 C C . MET A 1 209 ? 11.839 -17.177 -19.635 1.00 98.50 209 MET A C 1
ATOM 1671 O O . MET A 1 209 ? 11.368 -18.130 -19.017 1.00 98.50 209 MET A O 1
ATOM 1675 N N . ASN A 1 210 ? 11.094 -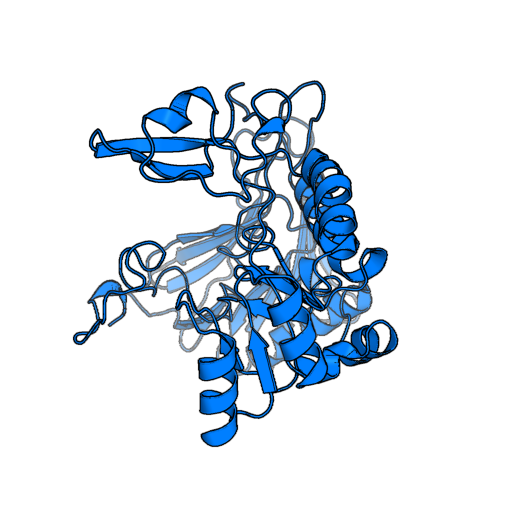16.449 -20.466 1.00 98.56 210 ASN A N 1
ATOM 1676 C CA . ASN A 1 210 ? 9.683 -16.732 -20.712 1.00 98.56 210 ASN A CA 1
ATOM 1677 C C . ASN A 1 210 ? 9.463 -18.113 -21.348 1.00 98.56 210 ASN A C 1
ATOM 1679 O O . ASN A 1 210 ? 8.506 -18.794 -20.968 1.00 98.56 210 ASN A O 1
ATOM 1683 N N . ASP A 1 211 ? 10.334 -18.519 -22.275 1.00 98.25 211 ASP A N 1
ATOM 1684 C CA . ASP A 1 211 ? 10.317 -19.838 -22.923 1.00 98.25 211 ASP A CA 1
ATOM 1685 C C . ASP A 1 211 ? 10.653 -20.956 -21.924 1.00 98.25 211 ASP A C 1
ATOM 1687 O O . ASP A 1 211 ? 10.127 -22.063 -22.008 1.00 98.25 211 ASP A O 1
ATOM 1691 N N . MET A 1 212 ? 11.465 -20.647 -20.908 1.00 97.50 212 MET A N 1
ATOM 1692 C CA . MET A 1 212 ? 11.747 -21.536 -19.778 1.00 97.50 212 MET A CA 1
ATOM 1693 C C . MET A 1 212 ? 10.605 -21.620 -18.748 1.00 97.50 212 MET A C 1
ATOM 1695 O O . MET A 1 212 ? 10.739 -22.373 -17.782 1.00 97.50 212 MET A O 1
ATOM 1699 N N . GLY A 1 213 ? 9.510 -20.868 -18.921 1.00 97.94 213 GLY A N 1
ATOM 1700 C CA . GLY A 1 213 ? 8.387 -20.819 -17.976 1.00 97.94 213 GLY A CA 1
ATOM 1701 C C . GLY A 1 213 ? 8.602 -19.891 -16.775 1.00 97.94 213 GLY A C 1
ATOM 1702 O O . GLY A 1 213 ? 7.864 -19.969 -15.799 1.00 97.94 213 GLY A O 1
ATOM 1703 N N . ILE A 1 214 ? 9.597 -19.005 -16.827 1.00 98.50 214 ILE A N 1
ATOM 1704 C CA . ILE A 1 214 ? 9.888 -18.045 -15.758 1.00 98.50 214 ILE A CA 1
ATOM 1705 C C . ILE A 1 214 ? 8.934 -16.853 -15.866 1.00 98.50 214 ILE A C 1
ATOM 1707 O O . ILE A 1 214 ? 8.673 -16.339 -16.959 1.00 98.50 214 ILE A O 1
ATOM 1711 N N . LEU A 1 215 ? 8.425 -16.380 -14.728 1.00 98.81 215 LEU A N 1
ATOM 1712 C CA . LEU A 1 215 ? 7.627 -15.162 -14.671 1.00 98.81 215 LEU A CA 1
ATOM 1713 C C . LEU A 1 215 ? 8.562 -13.948 -14.670 1.00 98.81 215 LEU A C 1
ATOM 1715 O O . LEU A 1 215 ? 9.111 -13.568 -13.639 1.00 98.81 215 LEU A O 1
ATOM 1719 N N . THR A 1 216 ? 8.767 -13.337 -15.836 1.00 98.75 216 THR A N 1
ATOM 1720 C CA . THR A 1 216 ? 9.643 -12.164 -15.962 1.00 98.75 216 THR A CA 1
ATOM 1721 C C . THR A 1 216 ? 8.933 -10.878 -15.544 1.00 98.75 216 THR A C 1
ATOM 1723 O O . THR A 1 216 ? 7.852 -10.547 -16.038 1.00 98.75 216 THR A O 1
ATOM 1726 N N . SER A 1 217 ? 9.566 -10.127 -14.649 1.00 98.62 217 SER A N 1
ATOM 1727 C CA . SER A 1 217 ? 9.100 -8.860 -14.091 1.00 98.62 217 SER A CA 1
ATOM 1728 C C . SER A 1 217 ? 10.209 -7.807 -14.122 1.00 98.62 217 SER A C 1
ATOM 1730 O O . SER A 1 217 ? 11.344 -8.061 -14.526 1.00 98.62 217 SER A O 1
ATOM 1732 N N . ARG A 1 218 ? 9.866 -6.595 -13.685 1.00 97.94 218 ARG A N 1
ATOM 1733 C CA . ARG A 1 218 ? 10.820 -5.547 -13.315 1.00 97.94 218 ARG A CA 1
ATOM 1734 C C . ARG A 1 218 ? 10.209 -4.540 -12.339 1.00 97.94 218 ARG A C 1
ATOM 1736 O O . ARG A 1 218 ? 9.017 -4.241 -12.433 1.00 97.94 218 ARG A O 1
ATOM 1743 N N . TYR A 1 219 ? 11.054 -3.959 -11.486 1.00 98.19 219 TYR A N 1
ATOM 1744 C CA . TYR A 1 219 ? 10.770 -2.765 -10.672 1.00 98.19 219 TYR A CA 1
ATOM 1745 C C . TYR A 1 219 ? 10.296 -1.595 -11.519 1.00 98.19 219 TYR A C 1
ATOM 1747 O O . TYR A 1 219 ? 11.048 -1.289 -12.434 1.00 98.19 219 TYR A O 1
ATOM 1755 N N . ASP A 1 220 ? 9.193 -0.906 -11.199 1.00 98.38 220 ASP A N 1
ATOM 1756 C CA . ASP A 1 220 ? 8.708 0.375 -11.758 1.00 98.38 220 ASP A CA 1
ATOM 1757 C C . ASP A 1 220 ? 8.195 1.327 -10.688 1.00 98.38 220 ASP A C 1
ATOM 1759 O O . ASP A 1 220 ? 7.697 0.888 -9.662 1.00 98.38 220 ASP A O 1
ATOM 1763 N N . ILE A 1 221 ? 8.282 2.634 -10.935 1.00 98.06 221 ILE A N 1
ATOM 1764 C CA . ILE A 1 221 ? 7.842 3.652 -9.979 1.00 98.06 221 ILE A CA 1
ATOM 1765 C C . ILE A 1 221 ? 7.226 4.854 -10.693 1.00 98.06 221 ILE A C 1
ATOM 1767 O O . ILE A 1 221 ? 7.744 5.360 -11.691 1.00 98.06 221 ILE A O 1
ATOM 1771 N N . TYR A 1 222 ? 6.118 5.329 -10.127 1.00 98.19 222 TYR A N 1
ATOM 1772 C CA . TYR A 1 222 ? 5.385 6.517 -10.574 1.00 98.19 222 TYR A CA 1
ATOM 1773 C C . TYR A 1 222 ? 5.159 7.512 -9.432 1.00 98.19 222 TYR A C 1
ATOM 1775 O O . TYR A 1 222 ? 4.259 8.334 -9.499 1.00 98.19 222 TYR A O 1
ATOM 1783 N N . GLN A 1 223 ? 5.952 7.432 -8.364 1.00 96.81 223 GLN A N 1
ATOM 1784 C CA . GLN A 1 223 ? 5.924 8.410 -7.281 1.00 96.81 223 GLN A CA 1
ATOM 1785 C C . GLN A 1 223 ? 7.127 9.346 -7.348 1.00 96.81 223 GLN A C 1
ATOM 1787 O O . GLN A 1 223 ? 6.961 10.556 -7.271 1.00 96.81 223 GLN A O 1
ATOM 1792 N N . ASP A 1 224 ? 8.336 8.811 -7.487 1.00 97.12 224 ASP A N 1
ATOM 1793 C CA . ASP A 1 224 ? 9.540 9.617 -7.323 1.00 97.12 224 ASP A CA 1
ATOM 1794 C C . ASP A 1 224 ? 9.939 10.352 -8.611 1.00 97.12 224 ASP A C 1
ATOM 1796 O O . ASP A 1 224 ? 10.115 9.763 -9.685 1.00 97.12 224 ASP A O 1
ATOM 1800 N N . VAL A 1 225 ? 10.125 11.665 -8.471 1.00 98.06 225 VAL A N 1
ATOM 1801 C CA . VAL A 1 225 ? 10.521 12.584 -9.539 1.00 98.06 225 VAL A CA 1
ATOM 1802 C C . VAL A 1 225 ? 11.707 13.418 -9.064 1.00 98.06 225 VAL A C 1
ATOM 1804 O O . VAL A 1 225 ? 11.561 14.380 -8.314 1.00 98.06 225 VAL A O 1
ATOM 1807 N N . MET A 1 226 ? 12.914 13.062 -9.490 1.00 98.19 226 MET A N 1
ATOM 1808 C CA . MET A 1 226 ? 14.105 13.851 -9.178 1.00 98.19 226 MET A CA 1
ATOM 1809 C C . MET A 1 226 ? 14.206 15.078 -10.089 1.00 98.19 226 MET A C 1
ATOM 1811 O O . MET A 1 226 ? 14.081 14.954 -11.307 1.00 98.19 226 MET A O 1
ATOM 1815 N N . ASN A 1 227 ? 14.511 16.241 -9.506 1.00 98.06 227 ASN A N 1
ATOM 1816 C CA . ASN A 1 227 ? 14.825 17.450 -10.265 1.00 98.06 227 ASN A CA 1
ATOM 1817 C C . ASN A 1 227 ? 16.025 17.196 -11.205 1.00 98.06 227 ASN A C 1
ATOM 1819 O O . ASN A 1 227 ? 17.116 16.900 -10.699 1.00 98.06 227 ASN A O 1
ATOM 1823 N N . PRO A 1 228 ? 15.878 17.359 -12.536 1.00 97.81 228 PRO A N 1
ATOM 1824 C CA . PRO A 1 228 ? 16.963 17.156 -13.499 1.00 97.81 228 PRO A CA 1
ATOM 1825 C C . PRO A 1 228 ? 18.228 17.967 -13.192 1.00 97.81 228 PRO A C 1
ATOM 1827 O O . PRO A 1 228 ? 19.340 17.489 -13.409 1.00 97.81 228 PRO A O 1
ATOM 1830 N N . ALA A 1 229 ? 18.084 19.162 -12.607 1.00 97.88 229 ALA A N 1
ATOM 1831 C CA . ALA A 1 229 ? 19.212 20.008 -12.216 1.00 97.88 229 ALA A CA 1
ATOM 1832 C C . ALA A 1 229 ? 20.115 19.366 -11.142 1.00 97.88 229 ALA A C 1
ATOM 1834 O O . ALA A 1 229 ? 21.251 19.798 -10.932 1.00 97.88 229 ALA A O 1
ATOM 1835 N N . ASN A 1 230 ? 19.637 18.326 -10.450 1.00 97.75 230 ASN A N 1
ATOM 1836 C CA . ASN A 1 230 ? 20.437 17.576 -9.488 1.00 97.75 230 ASN A CA 1
ATOM 1837 C C . ASN A 1 230 ? 21.237 16.434 -10.125 1.00 97.75 230 ASN A C 1
ATOM 1839 O O . ASN A 1 230 ? 22.183 15.979 -9.490 1.00 97.75 230 ASN A O 1
ATOM 1843 N N . PHE A 1 231 ? 20.939 15.991 -11.354 1.00 97.81 231 PHE A N 1
ATOM 1844 C CA . PHE A 1 231 ? 21.582 14.815 -11.963 1.00 97.81 231 PHE A CA 1
ATOM 1845 C C . PHE A 1 231 ? 23.117 14.843 -11.950 1.00 97.81 231 PHE A C 1
ATOM 1847 O O . PHE A 1 231 ? 23.701 13.836 -11.543 1.00 97.81 231 PHE A O 1
ATOM 1854 N N . PRO A 1 232 ? 23.804 15.963 -12.265 1.00 97.75 232 PRO A N 1
ATOM 1855 C CA . PRO A 1 232 ? 25.269 16.006 -12.206 1.00 97.75 232 PRO A CA 1
ATOM 1856 C C . PRO A 1 232 ? 25.839 15.698 -10.808 1.00 97.75 232 PRO A C 1
ATOM 1858 O O . PRO A 1 232 ? 26.944 15.158 -10.674 1.00 97.75 232 PRO A O 1
ATOM 1861 N N . LYS A 1 233 ? 25.062 15.997 -9.759 1.00 97.25 233 LYS A N 1
ATOM 1862 C CA . LYS A 1 233 ? 25.430 15.847 -8.344 1.00 97.25 233 LYS A CA 1
ATOM 1863 C C . LYS A 1 233 ? 25.206 14.425 -7.824 1.00 97.25 233 LYS A C 1
ATOM 1865 O O . LYS A 1 233 ? 25.749 14.070 -6.777 1.00 97.25 233 LYS A O 1
ATOM 1870 N N . LEU A 1 234 ? 24.420 13.605 -8.523 1.00 96.88 234 LEU A N 1
ATOM 1871 C CA . LEU A 1 234 ? 24.071 12.251 -8.089 1.00 96.88 234 LEU A CA 1
ATOM 1872 C C . LEU A 1 234 ? 25.123 11.228 -8.518 1.00 96.88 234 LEU A C 1
ATOM 1874 O O . LEU A 1 234 ? 25.814 11.397 -9.522 1.00 96.88 234 LEU A O 1
ATOM 1878 N N . ARG A 1 235 ? 25.236 10.144 -7.741 1.00 94.38 235 ARG A N 1
ATOM 1879 C CA . ARG A 1 235 ? 26.101 8.994 -8.061 1.00 94.38 235 ARG A CA 1
ATOM 1880 C C . ARG A 1 235 ? 25.538 8.141 -9.201 1.00 94.38 235 ARG A C 1
ATOM 1882 O O . ARG A 1 235 ? 26.307 7.559 -9.951 1.00 94.38 235 ARG A O 1
ATOM 1889 N N . GLY A 1 236 ? 24.216 8.113 -9.336 1.00 93.88 236 GLY A N 1
ATOM 1890 C CA . GLY A 1 236 ? 23.490 7.462 -10.417 1.00 93.88 236 GLY A CA 1
ATOM 1891 C C . GLY A 1 236 ? 22.101 8.077 -10.554 1.00 93.88 236 GLY A C 1
ATOM 1892 O O . GLY A 1 236 ? 21.550 8.598 -9.579 1.00 93.88 236 GLY A O 1
ATOM 1893 N N . VAL A 1 237 ? 21.559 8.045 -11.768 1.00 95.44 237 VAL A N 1
ATOM 1894 C CA . VAL A 1 237 ? 20.188 8.471 -12.064 1.00 95.44 237 VAL A CA 1
ATOM 1895 C C . VAL A 1 237 ? 19.347 7.214 -12.212 1.00 95.44 237 VAL A C 1
ATOM 1897 O O . VAL A 1 237 ? 19.679 6.347 -13.020 1.00 95.44 237 VAL A O 1
ATOM 1900 N N . HIS A 1 238 ? 18.281 7.095 -11.421 1.00 94.88 238 HIS A N 1
ATOM 1901 C CA . HIS A 1 238 ? 17.406 5.936 -11.521 1.00 94.88 238 HIS A CA 1
ATOM 1902 C C . HIS A 1 238 ? 16.618 6.008 -12.841 1.00 94.88 238 HIS A C 1
ATOM 1904 O O . HIS A 1 238 ? 15.919 7.001 -13.064 1.00 94.88 238 HIS A O 1
ATOM 1910 N N . PRO A 1 239 ? 16.685 4.986 -13.714 1.00 94.56 239 PRO A N 1
ATOM 1911 C CA . PRO A 1 239 ? 16.087 5.050 -15.051 1.00 94.56 239 PRO A CA 1
ATOM 1912 C C . PRO A 1 239 ? 14.551 5.094 -15.034 1.00 94.56 239 PRO A C 1
ATOM 1914 O O . PRO A 1 239 ? 13.940 5.436 -16.041 1.00 94.56 239 PRO A O 1
ATOM 1917 N N . ASP A 1 240 ? 13.930 4.747 -13.903 1.00 96.38 240 ASP A N 1
ATOM 1918 C CA . ASP A 1 240 ? 12.468 4.756 -13.733 1.00 96.38 240 ASP A CA 1
ATOM 1919 C C . ASP A 1 240 ? 11.865 6.021 -13.155 1.00 96.38 240 ASP A C 1
ATOM 1921 O O . ASP A 1 240 ? 10.638 6.146 -13.114 1.00 96.38 240 ASP A O 1
ATOM 1925 N N . TRP A 1 241 ? 12.691 6.979 -12.736 1.00 97.69 241 TRP A N 1
ATOM 1926 C CA . TRP A 1 241 ? 12.140 8.255 -12.309 1.00 97.69 241 TRP A CA 1
ATOM 1927 C C . TRP A 1 241 ? 11.346 8.889 -13.442 1.00 97.69 241 TRP A C 1
ATOM 1929 O O . TRP A 1 241 ? 11.751 8.900 -14.606 1.00 97.69 241 TRP A O 1
ATOM 1939 N N . THR A 1 242 ? 10.187 9.437 -13.093 1.00 96.94 242 THR A N 1
ATOM 1940 C CA . THR A 1 242 ? 9.294 10.078 -14.062 1.00 96.94 242 THR A CA 1
ATOM 1941 C C . THR A 1 242 ? 9.769 11.508 -14.313 1.00 96.94 242 THR A C 1
ATOM 1943 O O . THR A 1 242 ? 9.078 12.474 -14.026 1.00 96.94 242 THR A O 1
ATOM 1946 N N . THR A 1 243 ? 11.004 11.659 -14.799 1.00 96.50 243 THR A N 1
ATOM 1947 C CA . THR A 1 243 ? 11.729 12.937 -14.876 1.00 96.50 243 THR A CA 1
ATOM 1948 C C . THR A 1 243 ? 10.961 14.035 -15.610 1.00 96.50 243 THR A C 1
ATOM 1950 O O . THR A 1 243 ? 11.002 15.187 -15.191 1.00 96.50 243 THR A O 1
ATOM 1953 N N . SER A 1 244 ? 10.213 13.685 -16.660 1.00 97.25 244 SER A N 1
ATOM 1954 C CA . SER A 1 244 ? 9.390 14.624 -17.435 1.00 97.25 244 SER A CA 1
ATOM 1955 C C . SER A 1 244 ? 8.245 15.267 -16.646 1.00 97.25 244 SER A C 1
ATOM 1957 O O . SER A 1 244 ? 7.658 16.222 -17.134 1.00 97.25 244 SER A O 1
ATOM 1959 N N . ALA A 1 245 ? 7.913 14.754 -15.458 1.00 98.25 245 ALA A N 1
ATOM 1960 C CA . ALA A 1 245 ? 6.921 15.359 -14.574 1.00 98.25 245 ALA A CA 1
ATOM 1961 C C . ALA A 1 245 ? 7.454 16.574 -13.803 1.00 98.25 245 ALA A C 1
ATOM 1963 O O . ALA A 1 245 ? 6.668 17.300 -13.194 1.00 98.25 245 ALA A O 1
ATOM 1964 N N . TRP A 1 246 ? 8.775 16.783 -13.776 1.00 98.25 246 TRP A N 1
ATOM 1965 C CA . TRP A 1 246 ? 9.355 17.909 -13.058 1.00 98.25 246 TRP A CA 1
ATOM 1966 C C . TRP A 1 246 ? 9.208 19.218 -13.857 1.00 98.25 246 TRP A C 1
ATOM 1968 O O . TRP A 1 246 ? 9.677 19.259 -14.995 1.00 98.25 246 TRP A O 1
ATOM 1978 N N . PRO A 1 247 ? 8.701 20.316 -13.261 1.00 97.69 247 PRO A N 1
ATOM 1979 C CA . PRO A 1 247 ? 8.042 20.411 -11.951 1.00 97.69 247 PRO A CA 1
ATOM 1980 C C . PRO A 1 247 ? 6.502 20.326 -12.019 1.00 97.69 247 PRO A C 1
ATOM 1982 O O . PRO A 1 247 ? 5.855 20.258 -10.977 1.00 97.69 247 PRO A O 1
ATOM 1985 N N . ASP A 1 248 ? 5.913 20.361 -13.215 1.00 98.25 248 ASP A N 1
ATOM 1986 C CA . ASP A 1 248 ? 4.497 20.709 -13.417 1.00 98.25 248 ASP A CA 1
ATOM 1987 C C . ASP A 1 248 ? 3.488 19.690 -12.871 1.00 98.25 248 ASP A C 1
ATOM 1989 O O . ASP A 1 248 ? 2.353 20.047 -12.549 1.00 98.25 248 ASP A O 1
ATOM 1993 N N . ASP A 1 249 ? 3.883 18.423 -12.756 1.00 98.56 249 ASP A N 1
ATOM 1994 C CA . ASP A 1 249 ? 3.011 17.339 -12.293 1.00 98.56 249 ASP A CA 1
ATOM 1995 C C . ASP A 1 249 ? 3.318 16.906 -10.847 1.00 98.56 249 ASP A C 1
ATOM 1997 O O . ASP A 1 249 ? 2.750 15.931 -10.346 1.00 98.56 249 ASP A O 1
ATOM 2001 N N . LEU A 1 250 ? 4.190 17.636 -10.143 1.00 98.56 250 LEU A N 1
ATOM 2002 C CA . LEU A 1 250 ? 4.482 17.375 -8.736 1.00 98.56 250 LEU A CA 1
ATOM 2003 C C . LEU A 1 250 ? 3.272 17.658 -7.845 1.00 98.56 250 LEU A C 1
ATOM 2005 O O . LEU A 1 250 ? 2.529 18.619 -8.029 1.00 98.56 250 LEU A O 1
ATOM 2009 N N . MET A 1 251 ? 3.116 16.840 -6.815 1.00 98.38 251 MET A N 1
ATOM 2010 C CA . MET A 1 251 ? 2.157 17.056 -5.749 1.00 98.38 251 MET A CA 1
ATOM 2011 C C . MET A 1 251 ? 2.538 18.292 -4.931 1.00 98.38 251 MET A C 1
ATOM 2013 O O . MET A 1 251 ? 3.677 18.405 -4.477 1.00 98.38 251 MET A O 1
ATOM 2017 N N . ILE A 1 252 ? 1.567 19.177 -4.709 1.00 98.50 252 ILE A N 1
ATOM 2018 C CA . ILE A 1 252 ? 1.718 20.394 -3.903 1.00 98.50 252 ILE A CA 1
ATOM 2019 C C . ILE A 1 252 ? 0.996 20.215 -2.568 1.00 98.50 252 ILE A C 1
ATOM 2021 O O . ILE A 1 252 ? -0.165 19.799 -2.542 1.00 98.50 252 ILE A O 1
ATOM 2025 N N . GLY A 1 253 ? 1.696 20.505 -1.476 1.00 97.75 253 GLY A N 1
ATOM 2026 C CA . GLY A 1 253 ? 1.194 20.465 -0.111 1.00 97.75 253 GLY A CA 1
ATOM 2027 C C . GLY A 1 253 ? 0.327 21.678 0.250 1.00 97.75 253 GLY A C 1
ATOM 2028 O O . GLY A 1 253 ? 0.185 22.612 -0.541 1.00 97.75 253 GLY A O 1
ATOM 2029 N N . PRO A 1 254 ? -0.279 21.674 1.449 1.00 95.81 254 PRO A N 1
ATOM 2030 C CA . PRO A 1 254 ? -1.112 22.781 1.927 1.00 95.81 254 PRO A CA 1
ATOM 2031 C C . PRO A 1 254 ? -0.335 24.094 2.126 1.00 95.81 254 PRO A C 1
ATOM 2033 O O . PRO A 1 254 ? -0.939 25.160 2.131 1.00 95.81 254 PRO A O 1
ATOM 2036 N N . ASP A 1 255 ? 0.989 24.024 2.270 1.00 96.56 255 ASP A N 1
ATOM 2037 C CA . ASP A 1 255 ? 1.905 25.167 2.363 1.00 96.56 255 ASP A CA 1
ATOM 2038 C C . ASP A 1 255 ? 2.216 25.813 0.999 1.00 96.56 255 ASP A C 1
ATOM 2040 O O . ASP A 1 255 ? 2.923 26.817 0.935 1.00 96.56 255 ASP A O 1
ATOM 2044 N N . GLY A 1 256 ? 1.688 25.252 -0.094 1.00 96.88 256 GLY A N 1
ATOM 2045 C CA . GLY A 1 256 ? 1.950 25.710 -1.458 1.00 96.88 256 GLY A CA 1
ATOM 2046 C C . GLY A 1 256 ? 3.280 25.220 -2.033 1.00 96.88 256 GLY A C 1
ATOM 2047 O O . GLY A 1 256 ? 3.595 25.537 -3.179 1.00 96.88 256 GLY A O 1
ATOM 2048 N N . ASP A 1 257 ? 4.039 24.420 -1.284 1.00 97.81 257 ASP A N 1
ATOM 2049 C CA . ASP A 1 257 ? 5.310 23.859 -1.722 1.00 97.81 257 ASP A CA 1
ATOM 2050 C C . ASP A 1 257 ? 5.134 22.411 -2.201 1.00 97.81 257 ASP A C 1
ATOM 2052 O O . ASP A 1 257 ? 4.150 21.734 -1.900 1.00 97.81 257 ASP A O 1
ATOM 2056 N N . TRP A 1 258 ? 6.079 21.899 -2.981 1.00 97.81 258 TRP A N 1
ATOM 2057 C CA . TRP A 1 258 ? 6.001 20.528 -3.475 1.00 97.81 258 TRP A CA 1
ATOM 2058 C C . TRP A 1 258 ? 6.317 19.511 -2.368 1.00 97.81 258 TRP A C 1
ATOM 2060 O O . TRP A 1 258 ? 7.114 19.750 -1.455 1.00 97.81 258 TRP A O 1
ATOM 2070 N N . VAL A 1 259 ? 5.694 18.336 -2.449 1.00 97.88 259 VAL A N 1
ATOM 2071 C CA . VAL A 1 259 ? 5.844 17.265 -1.455 1.00 97.88 259 VAL A CA 1
ATOM 2072 C C . VAL A 1 259 ? 7.134 16.482 -1.695 1.00 97.88 259 VAL A C 1
ATOM 2074 O O . VAL A 1 259 ? 7.406 16.019 -2.804 1.00 97.88 259 VAL A O 1
ATOM 2077 N N . ARG A 1 260 ? 7.925 16.296 -0.631 1.00 96.69 260 ARG A N 1
ATOM 2078 C CA . ARG A 1 260 ? 9.234 15.625 -0.671 1.00 96.69 260 ARG A CA 1
ATOM 2079 C C . ARG A 1 260 ? 9.061 14.118 -0.486 1.00 96.69 260 ARG A C 1
ATOM 2081 O O . ARG A 1 260 ? 8.428 13.681 0.472 1.00 96.69 260 ARG A O 1
ATOM 2088 N N . GLY A 1 261 ? 9.637 13.345 -1.399 1.00 94.50 261 GLY A N 1
ATOM 2089 C CA . GLY A 1 261 ? 9.651 11.884 -1.395 1.00 94.50 261 GLY A CA 1
ATOM 2090 C C . GLY A 1 261 ? 11.007 11.313 -0.980 1.00 94.50 261 GLY A C 1
ATOM 2091 O O . GLY A 1 261 ? 11.692 11.853 -0.104 1.00 94.50 261 GLY A O 1
ATOM 2092 N N . TRP A 1 262 ? 11.398 10.207 -1.620 1.00 94.19 262 TRP A N 1
ATOM 2093 C CA . TRP A 1 262 ? 12.676 9.539 -1.374 1.00 94.19 262 TRP A CA 1
ATOM 2094 C C . TRP A 1 262 ? 13.867 10.498 -1.496 1.00 94.19 262 TRP A C 1
ATOM 2096 O O . TRP A 1 262 ? 13.869 11.418 -2.311 1.00 94.19 262 TRP A O 1
ATOM 2106 N N . ARG A 1 263 ? 14.909 10.293 -0.683 1.00 95.38 263 ARG A N 1
ATOM 2107 C CA . ARG A 1 263 ? 16.122 11.126 -0.690 1.00 95.38 263 ARG A CA 1
ATOM 2108 C C . ARG A 1 263 ? 17.306 10.322 -1.196 1.00 95.38 263 ARG A C 1
ATOM 2110 O O . ARG A 1 263 ? 17.545 9.210 -0.733 1.00 95.38 263 ARG A O 1
ATOM 2117 N N . VAL A 1 264 ? 18.096 10.936 -2.069 1.00 95.31 264 VAL A N 1
ATOM 2118 C CA . VAL A 1 264 ? 19.297 10.349 -2.668 1.00 95.31 264 VAL A CA 1
ATOM 2119 C C . VAL A 1 264 ? 20.528 11.105 -2.189 1.00 95.31 264 VAL A C 1
ATOM 2121 O O . VAL A 1 264 ? 20.550 12.337 -2.196 1.00 95.31 264 VAL A O 1
ATOM 2124 N N . ARG A 1 265 ? 21.564 10.379 -1.759 1.00 95.19 265 ARG A N 1
ATOM 2125 C CA . ARG A 1 265 ? 22.826 10.989 -1.327 1.00 95.19 265 ARG A CA 1
ATOM 2126 C C . ARG A 1 265 ? 23.691 11.325 -2.542 1.00 95.19 265 ARG A C 1
ATOM 2128 O O . ARG A 1 265 ? 24.012 10.448 -3.344 1.00 95.19 265 ARG A O 1
ATOM 2135 N N . GLY A 1 266 ? 24.067 12.591 -2.670 1.00 96.12 266 GLY A N 1
ATOM 2136 C CA . GLY A 1 266 ? 24.934 13.093 -3.728 1.00 96.12 266 GLY A CA 1
ATOM 2137 C C . GLY A 1 266 ? 26.405 12.715 -3.544 1.00 96.12 266 GLY A C 1
ATOM 2138 O O . GLY A 1 266 ? 26.827 12.164 -2.521 1.00 96.12 266 GLY A O 1
ATOM 2139 N N . LYS A 1 267 ? 27.207 13.035 -4.562 1.00 96.88 267 LYS A N 1
ATOM 2140 C CA . LYS A 1 267 ? 28.678 12.935 -4.535 1.00 96.88 267 LYS A CA 1
ATOM 2141 C C . LYS A 1 267 ? 29.293 13.872 -3.489 1.00 96.88 267 LYS A C 1
ATOM 2143 O O . LYS A 1 267 ? 30.297 13.532 -2.883 1.00 96.88 267 LYS A O 1
ATOM 2148 N N . ASP A 1 268 ? 28.634 14.999 -3.241 1.00 95.94 268 ASP A N 1
ATOM 2149 C CA . ASP A 1 268 ? 28.972 16.023 -2.245 1.00 95.94 268 ASP A CA 1
ATOM 2150 C C . ASP A 1 268 ? 28.554 15.658 -0.805 1.00 95.94 268 ASP A C 1
ATOM 2152 O O . ASP A 1 268 ? 28.652 16.478 0.105 1.00 95.94 268 ASP A O 1
ATOM 2156 N N . GLY A 1 269 ? 28.025 14.449 -0.592 1.00 94.88 269 GLY A N 1
ATOM 2157 C CA . GLY A 1 269 ? 27.549 13.980 0.707 1.00 94.88 269 GLY A CA 1
ATOM 2158 C C . GLY A 1 269 ? 26.196 14.551 1.142 1.00 94.88 269 GLY A C 1
ATOM 2159 O O . GLY A 1 269 ? 25.665 14.075 2.151 1.00 94.88 269 GLY A O 1
ATOM 2160 N N . ARG A 1 270 ? 25.612 15.497 0.390 1.00 96.88 270 ARG A N 1
ATOM 2161 C CA . ARG A 1 270 ? 24.305 16.105 0.679 1.00 96.88 270 ARG A CA 1
ATOM 2162 C C . ARG A 1 270 ? 23.164 15.190 0.245 1.00 96.88 270 ARG A C 1
ATOM 2164 O O . ARG A 1 270 ? 23.316 14.330 -0.618 1.00 96.88 270 ARG A O 1
ATOM 2171 N N . TRP A 1 271 ? 21.998 15.386 0.847 1.00 96.56 271 TRP A N 1
ATOM 2172 C CA . TRP A 1 271 ? 20.793 14.623 0.531 1.00 96.56 271 TRP A CA 1
ATOM 2173 C C . TRP A 1 271 ? 19.846 15.434 -0.347 1.00 96.56 271 TRP A C 1
ATOM 2175 O O . TRP A 1 271 ? 19.375 16.493 0.065 1.00 96.56 271 TRP A O 1
ATOM 2185 N N . TYR A 1 272 ? 19.514 14.882 -1.508 1.00 97.62 272 TYR A N 1
ATOM 2186 C CA . TYR A 1 272 ? 18.618 15.473 -2.492 1.00 97.62 272 TYR A CA 1
ATOM 2187 C C . TYR A 1 272 ? 17.266 14.751 -2.463 1.00 97.62 272 TYR A C 1
ATOM 2189 O O . TYR A 1 272 ? 17.222 13.557 -2.764 1.00 97.62 272 TYR A O 1
ATOM 2197 N N . PRO A 1 273 ? 16.173 15.420 -2.066 1.00 97.75 273 PRO A N 1
ATOM 2198 C CA . PRO A 1 273 ? 14.833 14.847 -2.151 1.00 97.75 273 PRO A CA 1
ATOM 2199 C C . PRO A 1 273 ? 14.332 14.774 -3.599 1.00 97.75 273 PRO A C 1
ATOM 2201 O O . PRO A 1 273 ? 14.455 15.739 -4.354 1.00 97.75 273 PRO A O 1
ATOM 2204 N N . CYS A 1 274 ? 13.716 13.650 -3.958 1.00 98.00 274 CYS A N 1
ATOM 2205 C CA . CYS A 1 274 ? 12.762 13.567 -5.056 1.00 98.00 274 CYS A CA 1
ATOM 2206 C C . CYS A 1 274 ? 11.504 14.368 -4.697 1.00 98.00 274 CYS A C 1
ATOM 2208 O O . CYS A 1 274 ? 11.109 14.422 -3.530 1.00 98.00 274 CYS A O 1
ATOM 2210 N N . GLY A 1 275 ? 10.848 14.947 -5.697 1.00 98.12 275 GLY A N 1
ATOM 2211 C CA . GLY A 1 275 ? 9.447 15.336 -5.604 1.00 98.12 275 GLY A CA 1
ATOM 2212 C C . GLY A 1 275 ? 8.533 14.119 -5.720 1.00 98.12 275 GLY A C 1
ATOM 2213 O O . GLY A 1 275 ? 8.911 13.103 -6.306 1.00 98.12 275 GLY A O 1
ATOM 2214 N N . VAL A 1 276 ? 7.340 14.227 -5.146 1.00 98.25 276 VAL A N 1
ATOM 2215 C CA . VAL A 1 276 ? 6.270 13.234 -5.283 1.00 98.25 276 VAL A CA 1
ATOM 2216 C C . VAL A 1 276 ? 5.400 13.604 -6.482 1.00 98.25 276 VAL A C 1
ATOM 2218 O O . VAL A 1 276 ? 4.865 14.707 -6.530 1.00 98.25 276 VAL A O 1
ATOM 2221 N N . LEU A 1 277 ? 5.240 12.698 -7.443 1.00 98.56 277 LEU A N 1
ATOM 2222 C CA . LEU A 1 277 ? 4.293 12.822 -8.550 1.00 98.56 277 LEU A CA 1
ATOM 2223 C C . LEU A 1 277 ? 2.861 12.845 -8.004 1.00 98.56 277 LEU A C 1
ATOM 2225 O O . LEU A 1 277 ? 2.502 12.032 -7.151 1.00 98.56 277 LEU A O 1
ATOM 2229 N N . CYS A 1 278 ? 2.022 13.750 -8.506 1.00 98.50 278 CYS A N 1
ATOM 2230 C CA . CYS A 1 278 ? 0.599 13.731 -8.192 1.00 98.50 278 CYS A CA 1
ATOM 2231 C C . CYS A 1 278 ? -0.035 12.432 -8.728 1.00 98.50 278 CYS A C 1
ATOM 2233 O O . CYS A 1 278 ? 0.047 12.160 -9.927 1.00 98.50 278 CYS A O 1
ATOM 2235 N N . ASP A 1 279 ? -0.694 11.638 -7.870 1.00 98.44 279 ASP A N 1
ATOM 2236 C CA . ASP A 1 279 ? -1.227 10.315 -8.253 1.00 98.44 279 ASP A CA 1
ATOM 2237 C C . ASP A 1 279 ? -2.177 10.399 -9.463 1.00 98.44 279 ASP A C 1
ATOM 2239 O O . ASP A 1 279 ? -2.160 9.528 -10.333 1.00 98.44 279 ASP A O 1
ATOM 2243 N N . ARG A 1 280 ? -2.930 11.503 -9.588 1.00 98.00 280 ARG A N 1
ATOM 2244 C CA . ARG A 1 280 ? -3.804 11.804 -10.737 1.00 98.00 280 ARG A CA 1
ATOM 2245 C C . ARG A 1 280 ? -3.084 11.838 -12.087 1.00 98.00 280 ARG A C 1
ATOM 2247 O O . ARG A 1 280 ? -3.718 11.656 -13.121 1.00 98.00 280 ARG A O 1
ATOM 2254 N N . ARG A 1 281 ? -1.776 12.090 -12.093 1.00 98.44 281 ARG A N 1
ATOM 2255 C CA . ARG A 1 281 ? -0.937 12.184 -13.297 1.00 98.44 281 ARG A CA 1
ATOM 2256 C C . ARG A 1 281 ? -0.184 10.883 -13.579 1.00 98.44 281 ARG A C 1
ATOM 2258 O O . ARG A 1 281 ? 0.219 10.653 -14.714 1.00 98.44 281 ARG A O 1
ATOM 2265 N N . ALA A 1 282 ? -0.029 10.004 -12.586 1.00 98.31 282 ALA A N 1
ATOM 2266 C CA . ALA A 1 282 ? 0.781 8.787 -12.685 1.00 98.31 282 ALA A CA 1
ATOM 2267 C C . ALA A 1 282 ? 0.368 7.8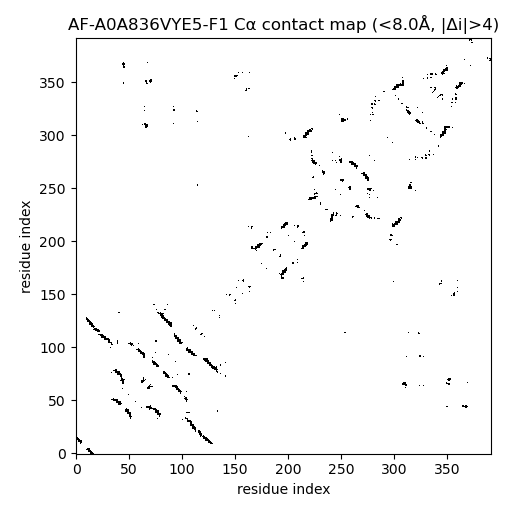65 -13.848 1.00 98.31 282 ALA A C 1
ATOM 2269 O O . ALA A 1 282 ? 1.222 7.355 -14.577 1.00 98.31 282 ALA A O 1
ATOM 2270 N N . VAL A 1 283 ? -0.940 7.698 -14.069 1.00 98.56 283 VAL A N 1
ATOM 2271 C CA . VAL A 1 283 ? -1.481 6.828 -15.129 1.00 98.56 283 VAL A CA 1
ATOM 2272 C C . VAL A 1 283 ? -1.076 7.310 -16.526 1.00 98.56 283 VAL A C 1
ATOM 2274 O O . VAL A 1 283 ? -0.797 6.483 -17.393 1.00 98.56 283 VAL A O 1
ATOM 2277 N N . ASP A 1 284 ? -0.973 8.624 -16.749 1.00 98.44 284 ASP A N 1
ATOM 2278 C CA . ASP A 1 284 ? -0.580 9.190 -18.048 1.00 98.44 2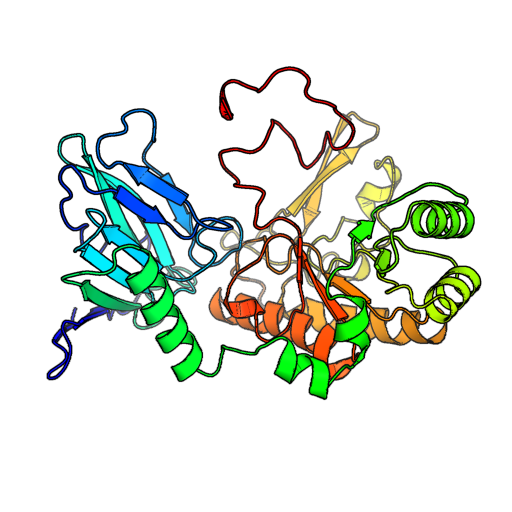84 ASP A CA 1
ATOM 2279 C C . ASP A 1 284 ? 0.861 8.811 -18.414 1.00 98.44 284 ASP A C 1
ATOM 2281 O O . ASP A 1 284 ? 1.169 8.532 -19.575 1.00 98.44 284 ASP A O 1
ATOM 2285 N N . TYR A 1 285 ? 1.750 8.759 -17.420 1.00 98.69 285 TYR A N 1
ATOM 2286 C CA . TYR A 1 285 ? 3.136 8.339 -17.613 1.00 98.69 285 TYR A CA 1
ATOM 2287 C C . TYR A 1 285 ? 3.248 6.829 -17.818 1.00 98.69 285 TYR A C 1
ATOM 2289 O O . TYR A 1 285 ? 3.971 6.389 -18.716 1.00 98.69 285 TYR A O 1
ATOM 2297 N N . ALA A 1 286 ? 2.485 6.037 -17.060 1.00 98.62 286 ALA A N 1
ATOM 2298 C CA . ALA A 1 286 ? 2.430 4.587 -17.240 1.00 98.62 286 ALA A CA 1
ATOM 2299 C C . ALA A 1 286 ? 1.917 4.204 -18.636 1.00 98.62 286 ALA A C 1
ATOM 2301 O O . ALA A 1 286 ? 2.499 3.341 -19.294 1.00 98.62 286 ALA A O 1
ATOM 2302 N N . ARG A 1 287 ? 0.892 4.911 -19.133 1.00 98.56 287 ARG A N 1
ATOM 2303 C CA . ARG A 1 287 ? 0.319 4.736 -20.478 1.00 98.56 287 ARG A CA 1
ATOM 2304 C C . ARG A 1 287 ? 1.294 5.012 -21.614 1.00 98.56 287 ARG A C 1
ATOM 2306 O O . ARG A 1 287 ? 1.131 4.452 -22.690 1.00 98.56 287 ARG A O 1
ATOM 2313 N N . LYS A 1 288 ? 2.307 5.846 -21.387 1.00 98.12 288 LYS A N 1
ATOM 2314 C CA . LYS A 1 288 ? 3.383 6.074 -22.360 1.00 98.12 288 LYS A CA 1
ATOM 2315 C C . LYS A 1 288 ? 4.474 5.014 -22.235 1.00 98.12 288 LYS A C 1
ATOM 2317 O O . LYS A 1 288 ? 4.904 4.456 -23.236 1.00 98.12 288 LYS A O 1
ATOM 2322 N N . ARG A 1 289 ? 4.921 4.736 -21.005 1.00 98.00 289 ARG A N 1
ATOM 2323 C CA . ARG A 1 289 ? 6.094 3.892 -20.730 1.00 98.00 289 ARG A CA 1
ATOM 2324 C C . ARG A 1 289 ? 5.828 2.406 -20.967 1.00 98.00 289 ARG A C 1
ATOM 2326 O O . ARG A 1 289 ? 6.618 1.754 -21.642 1.00 98.00 289 ARG A O 1
ATOM 2333 N N . ILE A 1 290 ? 4.759 1.865 -20.382 1.00 98.69 290 ILE A N 1
ATOM 2334 C CA . ILE A 1 290 ? 4.559 0.411 -20.306 1.00 98.69 290 ILE A CA 1
ATOM 2335 C C . ILE A 1 290 ? 4.259 -0.192 -21.685 1.00 98.69 290 ILE A C 1
ATOM 2337 O O . ILE A 1 290 ? 4.995 -1.102 -22.069 1.00 98.69 290 ILE A O 1
ATOM 2341 N N . PRO A 1 291 ? 3.279 0.304 -22.472 1.00 98.62 291 PRO A N 1
ATOM 2342 C CA . PRO A 1 291 ? 3.016 -0.260 -23.796 1.00 98.62 291 PRO A CA 1
ATOM 2343 C C . PRO A 1 291 ? 4.229 -0.177 -24.725 1.00 98.62 291 PRO A C 1
ATOM 2345 O O . PRO A 1 291 ? 4.510 -1.127 -25.448 1.00 98.62 291 PRO A O 1
ATOM 2348 N N . GLU A 1 292 ? 4.962 0.941 -24.692 1.00 98.31 292 GLU A N 1
ATOM 2349 C CA . GLU A 1 292 ? 6.147 1.132 -25.531 1.00 98.31 292 GLU A CA 1
ATOM 2350 C C . GLU A 1 292 ? 7.255 0.134 -25.180 1.00 98.31 292 GLU A C 1
ATOM 2352 O O . GLU A 1 292 ? 7.827 -0.497 -26.065 1.00 98.31 292 GLU A O 1
ATOM 2357 N N . GLU A 1 293 ? 7.522 -0.075 -23.888 1.00 98.00 293 GLU A N 1
ATOM 2358 C CA . GLU A 1 293 ? 8.509 -1.062 -23.451 1.00 98.00 293 GLU A CA 1
ATOM 2359 C C . GLU A 1 293 ? 8.102 -2.490 -23.849 1.00 98.00 293 GLU A C 1
ATOM 2361 O O . GLU A 1 293 ? 8.940 -3.258 -24.333 1.00 98.00 293 GLU A O 1
ATOM 2366 N N . LEU A 1 294 ? 6.819 -2.839 -23.704 1.00 98.50 294 LEU A N 1
ATOM 2367 C CA . LEU A 1 294 ? 6.311 -4.177 -24.016 1.00 98.50 294 LEU A CA 1
ATOM 2368 C C . LEU A 1 294 ? 6.421 -4.551 -25.504 1.00 98.50 294 LEU A C 1
ATOM 2370 O O . LEU A 1 294 ? 6.465 -5.741 -25.812 1.00 98.50 294 LEU A O 1
ATOM 2374 N N . LYS A 1 295 ? 6.558 -3.581 -26.425 1.00 98.31 295 LYS A N 1
ATOM 2375 C CA . LYS A 1 295 ? 6.822 -3.859 -27.853 1.00 98.31 295 LYS A CA 1
ATOM 2376 C C . LYS A 1 295 ? 8.117 -4.640 -28.076 1.00 98.31 295 LYS A C 1
ATOM 2378 O O . LYS A 1 295 ? 8.220 -5.405 -29.030 1.00 98.31 295 LYS A O 1
ATOM 2383 N N . THR A 1 296 ? 9.119 -4.430 -27.222 1.00 97.81 296 THR A N 1
ATOM 2384 C CA . THR A 1 296 ? 10.446 -5.048 -27.376 1.00 97.81 296 THR A CA 1
ATOM 2385 C C . THR A 1 296 ? 10.808 -5.975 -26.224 1.00 97.81 296 THR A C 1
ATOM 2387 O O . THR A 1 296 ? 11.534 -6.943 -26.439 1.00 97.81 296 THR A O 1
ATOM 2390 N N . ARG A 1 297 ? 10.287 -5.723 -25.020 1.00 98.31 297 ARG A N 1
ATOM 2391 C CA . ARG A 1 297 ? 10.569 -6.485 -23.802 1.00 98.31 297 ARG A CA 1
ATOM 2392 C C . ARG A 1 297 ? 9.289 -7.159 -23.306 1.00 98.31 297 ARG A C 1
ATOM 2394 O O . ARG A 1 297 ? 8.518 -6.513 -22.597 1.00 98.31 297 ARG A O 1
ATOM 2401 N N . PRO A 1 298 ? 9.055 -8.438 -23.648 1.00 97.88 298 PRO A N 1
ATOM 2402 C CA . PRO A 1 298 ? 7.789 -9.118 -23.381 1.00 97.88 298 PRO A CA 1
ATOM 2403 C C . PRO A 1 298 ? 7.687 -9.579 -21.919 1.00 97.88 298 PRO A C 1
ATOM 2405 O O . PRO A 1 298 ? 7.573 -10.769 -21.637 1.00 97.88 298 PRO A O 1
ATOM 2408 N N . TYR A 1 299 ? 7.768 -8.649 -20.968 1.00 98.69 299 TYR A N 1
ATOM 2409 C CA . TYR A 1 299 ? 7.540 -8.953 -19.558 1.00 98.69 299 TYR A CA 1
ATOM 2410 C C . TYR A 1 299 ? 6.123 -9.496 -19.358 1.00 98.69 299 TYR A C 1
ATOM 2412 O O . TYR A 1 299 ? 5.171 -8.979 -19.938 1.00 98.69 299 TYR A O 1
ATOM 2420 N N . ARG A 1 300 ? 5.984 -10.506 -18.497 1.00 98.69 300 ARG A N 1
ATOM 2421 C CA . ARG A 1 300 ? 4.682 -11.057 -18.075 1.00 98.69 300 ARG A CA 1
ATOM 2422 C C . ARG A 1 300 ? 4.204 -10.476 -16.744 1.00 98.69 300 ARG A C 1
ATOM 2424 O O . ARG A 1 300 ? 3.049 -10.659 -16.363 1.00 98.69 300 ARG A O 1
ATOM 2431 N N . CYS A 1 301 ? 5.089 -9.770 -16.044 1.00 98.88 301 CYS A N 1
ATOM 2432 C CA . CYS A 1 301 ? 4.846 -9.186 -14.739 1.00 98.88 301 CYS A CA 1
ATOM 2433 C C . CYS A 1 301 ? 5.408 -7.754 -14.627 1.00 98.88 301 CYS A C 1
ATOM 2435 O O . CYS A 1 301 ? 6.266 -7.325 -15.406 1.00 98.88 301 CYS A O 1
ATOM 2437 N N . ARG A 1 302 ? 4.904 -6.986 -13.660 1.00 98.81 302 ARG A N 1
ATOM 2438 C CA . ARG A 1 302 ? 5.375 -5.647 -13.307 1.00 98.81 302 ARG A CA 1
ATOM 2439 C C . ARG A 1 302 ? 5.241 -5.414 -11.808 1.00 98.81 302 ARG A C 1
ATOM 2441 O O . ARG A 1 302 ? 4.163 -5.607 -11.252 1.00 98.81 302 ARG A O 1
ATOM 2448 N N . PHE A 1 303 ? 6.305 -4.940 -11.176 1.00 98.81 303 PHE A N 1
ATOM 2449 C CA . PHE A 1 303 ? 6.256 -4.477 -9.794 1.00 98.81 303 PHE A CA 1
ATOM 2450 C C . PHE A 1 303 ? 6.116 -2.954 -9.773 1.00 98.81 303 PHE A C 1
ATOM 2452 O O . PHE A 1 303 ? 6.958 -2.268 -10.345 1.00 98.81 303 PHE A O 1
ATOM 2459 N N . ILE A 1 304 ? 5.059 -2.424 -9.156 1.00 98.62 304 ILE A N 1
ATOM 2460 C CA . ILE A 1 304 ? 4.827 -0.982 -9.016 1.00 98.62 304 ILE A CA 1
ATOM 2461 C C . ILE A 1 304 ? 5.173 -0.558 -7.590 1.00 98.62 304 ILE A C 1
ATOM 2463 O O . ILE A 1 304 ? 4.398 -0.744 -6.656 1.00 98.62 304 ILE A O 1
ATOM 2467 N N . ASP A 1 305 ? 6.339 0.042 -7.428 1.00 97.31 305 ASP A N 1
ATOM 2468 C CA . ASP A 1 305 ? 6.868 0.451 -6.139 1.00 97.31 305 ASP A CA 1
ATOM 2469 C C . ASP A 1 305 ? 6.055 1.578 -5.496 1.00 97.31 305 ASP A C 1
ATOM 2471 O O . ASP A 1 305 ? 5.417 2.390 -6.182 1.00 97.31 305 ASP A O 1
ATOM 2475 N N . THR A 1 306 ? 6.098 1.650 -4.163 1.00 94.88 306 THR A N 1
ATOM 2476 C CA . THR A 1 306 ? 5.489 2.666 -3.285 1.00 94.88 306 THR A CA 1
ATOM 2477 C C . THR A 1 306 ? 3.967 2.819 -3.332 1.00 94.88 306 THR A C 1
ATOM 2479 O O . THR A 1 306 ? 3.382 3.361 -2.394 1.00 94.88 306 THR A O 1
ATOM 2482 N N . THR A 1 307 ? 3.291 2.336 -4.377 1.00 97.25 307 THR A N 1
ATOM 2483 C CA . THR A 1 307 ? 1.872 2.634 -4.643 1.00 97.25 307 THR A CA 1
ATOM 2484 C C . THR A 1 307 ? 0.947 2.110 -3.553 1.00 97.25 307 THR A C 1
ATOM 2486 O O . THR A 1 307 ? -0.051 2.758 -3.252 1.00 97.25 307 THR A O 1
ATOM 2489 N N . THR A 1 308 ? 1.298 0.988 -2.927 1.00 97.19 308 THR A N 1
ATOM 2490 C CA . THR A 1 308 ? 0.549 0.416 -1.797 1.00 97.19 308 THR A CA 1
ATOM 2491 C C . THR A 1 308 ? 1.275 0.524 -0.463 1.00 97.19 308 THR A C 1
ATOM 2493 O O . THR A 1 308 ? 0.753 0.057 0.542 1.00 97.19 308 THR A O 1
ATOM 2496 N N . ALA A 1 309 ? 2.452 1.148 -0.425 1.00 94.50 309 ALA A N 1
ATOM 2497 C CA . ALA A 1 309 ? 3.229 1.336 0.797 1.00 94.50 309 ALA A CA 1
ATOM 2498 C C . ALA A 1 309 ? 3.055 2.747 1.365 1.00 94.50 309 ALA A C 1
ATOM 2500 O O . ALA A 1 309 ? 2.820 2.930 2.563 1.00 94.50 309 ALA A O 1
ATOM 2501 N N . THR A 1 310 ? 3.138 3.761 0.503 1.00 93.62 310 THR A N 1
ATOM 2502 C CA . THR A 1 310 ? 3.073 5.155 0.932 1.00 93.62 310 THR A CA 1
ATOM 2503 C C . THR A 1 310 ? 1.646 5.606 1.186 1.00 93.62 310 THR A C 1
ATOM 2505 O O . THR A 1 310 ? 0.675 4.998 0.734 1.00 93.62 310 THR A O 1
ATOM 2508 N N . SER A 1 311 ? 1.516 6.690 1.947 1.00 93.31 311 SER A N 1
ATOM 2509 C CA . SER A 1 311 ? 0.211 7.238 2.271 1.00 93.31 311 SER A CA 1
ATOM 2510 C C . SER A 1 311 ? -0.514 7.784 1.040 1.00 93.31 311 SER A C 1
ATOM 2512 O O . SER A 1 311 ? 0.102 8.304 0.103 1.00 93.31 311 SER A O 1
ATOM 2514 N N . TRP A 1 312 ? -1.841 7.744 1.070 1.00 97.00 312 TRP A N 1
ATOM 2515 C CA . TRP A 1 312 ? -2.666 8.596 0.226 1.00 97.00 312 TRP A CA 1
ATOM 2516 C C . TRP A 1 312 ? -2.494 10.040 0.685 1.00 97.00 312 TRP A C 1
ATOM 2518 O O . TRP A 1 312 ? -2.352 10.329 1.879 1.00 97.00 312 TRP A O 1
ATOM 2528 N N . ARG A 1 313 ? -2.435 10.957 -0.274 1.00 95.56 313 ARG A N 1
ATOM 2529 C CA . ARG A 1 313 ? -2.067 12.351 -0.023 1.00 95.56 313 ARG A CA 1
ATOM 2530 C C . ARG A 1 313 ? -3.030 13.292 -0.714 1.00 95.56 313 ARG A C 1
ATOM 2532 O O . ARG A 1 313 ? -3.676 12.943 -1.695 1.00 95.56 313 ARG A O 1
ATOM 2539 N N . GLU A 1 314 ? -3.090 14.507 -0.204 1.00 98.06 314 GLU A N 1
ATOM 2540 C CA . GLU A 1 314 ? -3.786 15.598 -0.867 1.00 98.06 314 GLU A CA 1
ATOM 2541 C C . GLU A 1 314 ? -2.839 16.317 -1.826 1.00 98.06 314 GLU A C 1
ATOM 2543 O O . GLU A 1 314 ? -1.638 16.406 -1.578 1.00 98.06 314 GLU A O 1
ATOM 2548 N N . CYS A 1 315 ? -3.398 16.880 -2.893 1.00 98.62 315 CYS A N 1
ATOM 2549 C CA . CYS A 1 315 ? -2.709 17.818 -3.766 1.00 98.62 315 CYS A CA 1
ATOM 2550 C C . CYS A 1 315 ? -3.470 19.148 -3.775 1.00 98.62 315 CYS A C 1
ATOM 2552 O O . CYS A 1 315 ? -4.699 19.179 -3.920 1.00 98.62 315 CYS A O 1
ATOM 2554 N N . TYR A 1 316 ? -2.746 20.250 -3.602 1.00 98.44 316 TYR A N 1
ATOM 2555 C CA . TYR A 1 316 ? -3.256 21.625 -3.624 1.00 98.44 316 TYR A CA 1
ATOM 2556 C C . TYR A 1 316 ? -2.886 22.368 -4.909 1.00 98.44 316 TYR A C 1
ATOM 2558 O O . TYR A 1 316 ? -3.199 23.545 -5.055 1.00 98.44 316 TYR A O 1
ATOM 2566 N N . HIS A 1 317 ? -2.262 21.682 -5.867 1.00 98.31 317 HIS A N 1
ATOM 2567 C CA . HIS A 1 317 ? -1.932 22.279 -7.150 1.00 98.31 317 HIS A CA 1
ATOM 2568 C C . HIS A 1 317 ? -3.223 22.669 -7.899 1.00 98.31 317 HIS A C 1
ATOM 2570 O O . HIS A 1 317 ? -4.098 21.815 -8.060 1.00 98.31 317 HIS A O 1
ATOM 2576 N N . PRO A 1 318 ? -3.350 23.894 -8.444 1.00 97.19 318 PRO A N 1
ATOM 2577 C CA . PRO A 1 318 ? -4.593 24.369 -9.066 1.00 97.19 318 PRO A CA 1
ATOM 2578 C C . PRO A 1 318 ? -5.044 23.535 -10.277 1.00 97.19 318 PRO A C 1
ATOM 2580 O O . PRO A 1 318 ? -6.234 23.323 -10.478 1.00 97.19 318 PRO A O 1
ATOM 2583 N N . LYS A 1 319 ? -4.097 23.034 -11.083 1.00 97.81 319 LYS A N 1
ATOM 2584 C CA . LYS A 1 319 ? -4.385 22.198 -12.270 1.00 97.81 319 LYS A CA 1
ATOM 2585 C C . LYS A 1 319 ? -4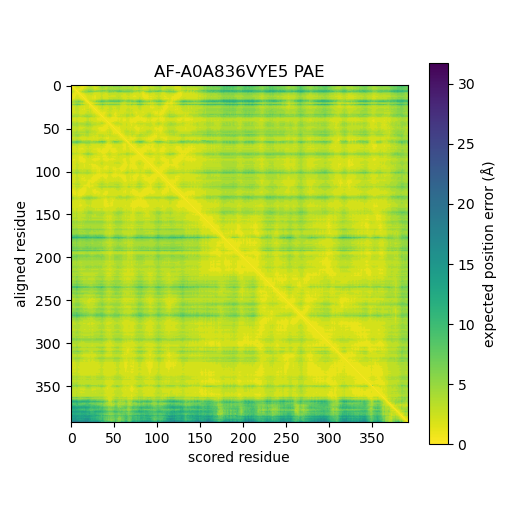.745 20.735 -11.972 1.00 97.81 319 LYS A C 1
ATOM 2587 O O . LYS A 1 319 ? -5.414 20.102 -12.782 1.00 97.81 319 LYS A O 1
ATOM 2592 N N . HIS A 1 320 ? -4.283 20.170 -10.858 1.00 97.69 320 HIS A N 1
ATOM 2593 C CA . HIS A 1 320 ? -4.520 18.762 -10.512 1.00 97.69 320 HIS A CA 1
ATOM 2594 C C . HIS A 1 320 ? -4.769 18.577 -9.003 1.00 97.69 320 HIS A C 1
ATOM 2596 O O . HIS A 1 320 ? -4.090 17.778 -8.354 1.00 97.69 320 HIS A O 1
ATOM 2602 N N . PRO A 1 321 ? -5.763 19.288 -8.429 1.00 98.06 321 PRO A N 1
ATOM 2603 C CA . PRO A 1 321 ? -6.088 19.169 -7.017 1.00 98.06 321 PRO A CA 1
ATOM 2604 C C . PRO A 1 321 ? -6.660 17.782 -6.721 1.00 98.06 321 PRO A C 1
ATOM 2606 O O . PRO A 1 321 ? -7.288 17.151 -7.580 1.00 98.06 321 PRO A O 1
ATOM 2609 N N . MET A 1 322 ? -6.414 17.311 -5.501 1.00 98.19 322 MET A N 1
ATOM 2610 C CA . MET A 1 322 ? -6.713 15.940 -5.103 1.00 98.19 322 MET A CA 1
ATOM 2611 C C . MET A 1 322 ? -6.954 15.845 -3.590 1.00 98.19 322 MET A C 1
ATOM 2613 O O . MET A 1 322 ? -6.241 16.480 -2.809 1.00 98.19 322 MET A O 1
ATOM 2617 N N . THR A 1 323 ? -7.940 15.051 -3.178 1.00 98.56 323 THR A N 1
ATOM 2618 C CA . THR A 1 323 ? -8.134 14.587 -1.790 1.00 98.56 323 THR A CA 1
ATOM 2619 C C . THR A 1 323 ? -7.416 13.250 -1.550 1.00 98.56 323 THR A C 1
ATOM 2621 O O . THR A 1 323 ? -6.928 12.627 -2.495 1.00 98.56 323 THR A O 1
ATOM 2624 N N . ARG A 1 324 ? -7.383 12.739 -0.310 1.00 98.50 324 ARG A N 1
ATOM 2625 C CA . ARG A 1 324 ? -6.890 11.368 -0.059 1.00 98.50 324 ARG A CA 1
ATOM 2626 C C . ARG A 1 324 ? -7.755 10.300 -0.738 1.00 98.50 324 ARG A C 1
ATOM 2628 O O . ARG A 1 324 ? -7.212 9.320 -1.243 1.00 98.50 324 ARG A O 1
ATOM 2635 N N . SER A 1 325 ? -9.069 10.516 -0.833 1.00 98.38 325 SER A N 1
ATOM 2636 C CA . SER A 1 325 ? -9.991 9.640 -1.572 1.00 98.38 325 SER A CA 1
ATOM 2637 C C . SER A 1 325 ? -9.664 9.580 -3.064 1.00 98.38 325 SER A C 1
ATOM 2639 O O . SER A 1 325 ? -9.654 8.500 -3.660 1.00 98.38 325 SER A O 1
ATOM 2641 N N . ASP A 1 326 ? -9.339 10.726 -3.662 1.00 98.69 326 ASP A N 1
ATOM 2642 C CA . ASP A 1 326 ? -8.890 10.785 -5.051 1.00 98.69 326 ASP A CA 1
ATOM 2643 C C . ASP A 1 326 ? -7.512 10.121 -5.216 1.00 98.69 326 ASP A C 1
ATOM 2645 O O . ASP A 1 326 ? -7.303 9.378 -6.171 1.00 98.69 326 ASP A O 1
ATOM 2649 N N . SER A 1 327 ? -6.579 10.324 -4.278 1.00 98.62 327 SER A N 1
ATOM 2650 C CA . SER A 1 327 ? -5.268 9.651 -4.285 1.00 98.62 327 SER A CA 1
ATOM 2651 C C . SER A 1 327 ? -5.420 8.133 -4.258 1.00 98.62 327 SER A C 1
ATOM 2653 O O . SER A 1 327 ? -4.852 7.450 -5.114 1.00 98.62 327 SER A O 1
ATOM 2655 N N . ARG A 1 328 ? -6.271 7.599 -3.368 1.00 98.31 328 ARG A N 1
ATOM 2656 C CA . ARG A 1 328 ? -6.662 6.183 -3.370 1.00 98.31 328 ARG A CA 1
ATOM 2657 C C . ARG A 1 328 ? -7.174 5.766 -4.745 1.00 98.31 328 ARG A C 1
ATOM 2659 O O . ARG A 1 328 ? -6.671 4.798 -5.310 1.00 98.31 328 ARG A O 1
ATOM 2666 N N . HIS A 1 329 ? -8.141 6.498 -5.302 1.00 98.62 329 HIS A N 1
ATOM 2667 C CA . HIS A 1 329 ? -8.707 6.196 -6.618 1.00 98.62 329 HIS A CA 1
ATOM 2668 C C . HIS A 1 329 ? -7.627 6.116 -7.706 1.00 98.62 329 HIS A C 1
ATOM 2670 O O . HIS A 1 329 ? -7.568 5.127 -8.435 1.00 98.62 329 HIS A O 1
ATOM 2676 N N . TRP A 1 330 ? -6.747 7.112 -7.803 1.00 98.75 330 TRP A N 1
ATOM 2677 C CA . TRP A 1 330 ? -5.739 7.183 -8.859 1.00 98.75 330 TRP A CA 1
ATOM 2678 C C . TRP A 1 330 ? -4.610 6.164 -8.695 1.00 98.75 330 TRP A C 1
ATOM 2680 O O . TRP A 1 330 ? -4.183 5.568 -9.685 1.00 98.75 330 TRP A O 1
ATOM 2690 N N . LYS A 1 331 ? -4.189 5.874 -7.460 1.00 98.56 331 LYS A N 1
ATOM 2691 C CA . LYS A 1 331 ? -3.267 4.765 -7.177 1.00 98.56 331 LYS A CA 1
ATOM 2692 C C . LYS A 1 331 ? -3.872 3.425 -7.595 1.00 98.56 331 LYS A C 1
ATOM 2694 O O . LYS A 1 331 ? -3.215 2.635 -8.268 1.00 98.56 331 LYS A O 1
ATOM 2699 N N . MET A 1 332 ? -5.145 3.182 -7.281 1.00 98.50 332 MET A N 1
ATOM 2700 C CA . MET A 1 332 ? -5.829 1.960 -7.716 1.00 98.50 332 MET A CA 1
ATOM 2701 C C . MET A 1 332 ? -6.033 1.928 -9.233 1.00 98.50 332 MET A C 1
ATOM 2703 O O . MET A 1 332 ? -5.889 0.879 -9.853 1.00 98.50 332 MET A O 1
ATOM 2707 N N . ARG A 1 333 ? -6.294 3.080 -9.861 1.00 98.81 333 ARG A N 1
ATOM 2708 C CA . ARG A 1 333 ? -6.394 3.213 -11.319 1.00 98.81 333 ARG A CA 1
ATOM 2709 C C . ARG A 1 333 ? -5.082 2.870 -12.020 1.00 98.81 333 ARG A C 1
ATOM 2711 O O . ARG A 1 333 ? -5.141 2.256 -13.086 1.00 98.81 333 ARG A O 1
ATOM 2718 N N . LEU A 1 334 ? -3.941 3.246 -11.437 1.00 98.88 334 LEU A N 1
ATOM 2719 C CA . LEU A 1 334 ? -2.612 2.861 -11.910 1.00 98.88 334 LEU A CA 1
ATOM 2720 C C . LEU A 1 334 ? -2.435 1.343 -11.843 1.00 98.88 334 LEU A C 1
ATOM 2722 O O . LEU A 1 334 ? -2.120 0.735 -12.859 1.00 98.88 334 LEU A O 1
ATOM 2726 N N . LEU A 1 335 ? -2.710 0.721 -10.694 1.00 98.88 335 LEU A N 1
ATOM 2727 C CA . LEU A 1 335 ? -2.599 -0.736 -10.551 1.00 98.88 335 LEU A CA 1
ATOM 2728 C C . LEU A 1 335 ? -3.536 -1.468 -11.517 1.00 98.88 335 LEU A C 1
ATOM 2730 O O . LEU A 1 335 ? -3.108 -2.408 -12.176 1.00 98.88 335 LEU A O 1
ATOM 2734 N N . ARG A 1 336 ? -4.772 -0.982 -11.676 1.00 98.75 336 ARG A N 1
ATOM 2735 C CA . ARG A 1 336 ? -5.744 -1.495 -12.648 1.00 98.75 336 ARG A CA 1
ATOM 2736 C C . ARG A 1 336 ? -5.258 -1.362 -14.089 1.00 98.75 336 ARG A C 1
ATOM 2738 O O . ARG A 1 336 ? -5.466 -2.264 -14.884 1.00 98.75 336 ARG A O 1
ATOM 2745 N N . PHE A 1 337 ? -4.625 -0.248 -14.453 1.00 98.88 337 PHE A N 1
ATOM 2746 C CA . PHE A 1 337 ? -4.054 -0.089 -15.792 1.00 98.88 337 PHE A CA 1
ATOM 2747 C C . PHE A 1 337 ? -2.997 -1.172 -16.068 1.00 98.88 337 PHE A C 1
ATOM 2749 O O . PHE A 1 337 ? -2.992 -1.780 -17.135 1.00 98.88 337 PHE A O 1
ATOM 2756 N N . VAL A 1 338 ? -2.138 -1.456 -15.089 1.00 98.88 338 VAL A N 1
ATOM 2757 C CA . VAL A 1 338 ? -1.070 -2.454 -15.223 1.00 98.88 338 VAL A CA 1
ATOM 2758 C C . VAL A 1 338 ? -1.631 -3.881 -15.261 1.00 98.88 338 VAL A C 1
ATOM 2760 O O . VAL A 1 338 ? -1.242 -4.665 -16.126 1.00 98.88 338 VAL A O 1
ATOM 2763 N N . SER A 1 339 ? -2.566 -4.221 -14.372 1.00 98.62 339 SER A N 1
ATOM 2764 C CA . SER A 1 339 ? -3.124 -5.575 -14.308 1.00 98.62 339 SER A CA 1
ATOM 2765 C C . SER A 1 339 ? -4.171 -5.852 -15.379 1.00 98.62 339 SER A C 1
ATOM 2767 O O . SER A 1 339 ? -4.122 -6.905 -16.009 1.00 98.62 339 SER A O 1
ATOM 2769 N N . ASP A 1 340 ? -5.098 -4.923 -15.616 1.00 97.94 340 ASP A N 1
ATOM 2770 C CA . ASP A 1 340 ? -6.237 -5.144 -16.504 1.00 97.94 340 ASP A CA 1
ATOM 2771 C C . ASP A 1 340 ? -5.962 -4.753 -17.949 1.00 97.94 340 ASP A C 1
ATOM 2773 O O . ASP A 1 340 ? -6.231 -5.539 -18.853 1.00 97.94 340 ASP A O 1
ATOM 2777 N N . GLU A 1 341 ? -5.458 -3.539 -18.181 1.00 98.44 341 GLU A N 1
ATOM 2778 C CA . GLU A 1 341 ? -5.292 -3.018 -19.544 1.00 98.44 341 GLU A CA 1
ATOM 2779 C C . GLU A 1 341 ? -4.018 -3.553 -20.201 1.00 98.44 341 GLU A C 1
ATOM 2781 O O . GLU A 1 341 ? -4.034 -3.851 -21.392 1.00 98.44 341 GLU A O 1
ATOM 2786 N N . MET A 1 342 ? -2.926 -3.701 -19.443 1.00 98.62 342 MET A N 1
ATOM 2787 C CA . MET A 1 342 ? -1.670 -4.278 -19.948 1.00 98.62 342 MET A CA 1
ATOM 2788 C C . MET A 1 342 ? -1.593 -5.800 -19.784 1.00 98.62 342 MET A C 1
ATOM 2790 O O . MET A 1 342 ? -0.645 -6.411 -20.272 1.00 98.62 342 MET A O 1
ATOM 2794 N N . ASN A 1 343 ? -2.578 -6.40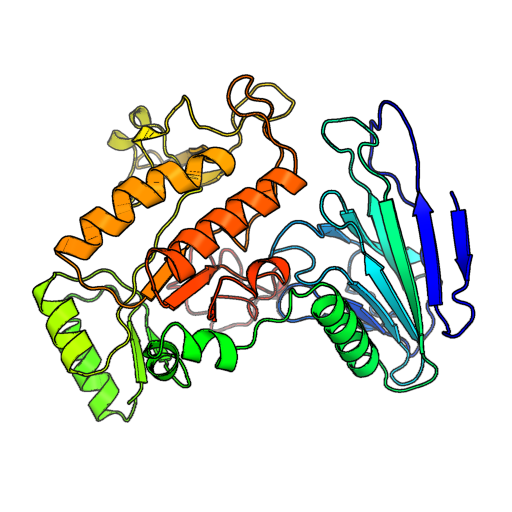7 -19.114 1.00 98.19 343 ASN A N 1
ATOM 2795 C CA . ASN A 1 343 ? -2.653 -7.842 -18.840 1.00 98.19 343 ASN A CA 1
ATOM 2796 C C . ASN A 1 343 ? -1.363 -8.420 -18.218 1.00 98.19 343 ASN A C 1
ATOM 2798 O O . ASN A 1 343 ? -0.886 -9.490 -18.608 1.00 98.19 343 ASN A O 1
ATOM 2802 N N . LEU A 1 344 ? -0.775 -7.706 -17.251 1.00 98.81 344 LEU A N 1
ATOM 2803 C CA . LEU A 1 344 ? 0.430 -8.138 -16.542 1.00 98.81 344 LEU A CA 1
ATOM 2804 C C . LEU A 1 344 ? 0.095 -8.674 -15.150 1.00 98.81 344 LEU A C 1
ATOM 2806 O O . LEU A 1 344 ? -0.722 -8.108 -14.416 1.00 98.81 344 LEU A O 1
ATOM 2810 N N . ILE A 1 345 ? 0.821 -9.707 -14.724 1.00 98.88 345 ILE A N 1
ATOM 2811 C CA . ILE A 1 345 ? 0.912 -10.013 -13.296 1.00 98.88 345 ILE A CA 1
ATOM 2812 C C . ILE A 1 345 ? 1.500 -8.781 -12.608 1.00 98.88 345 ILE A C 1
ATOM 2814 O O . ILE A 1 345 ? 2.465 -8.185 -13.065 1.00 98.88 345 ILE A O 1
ATOM 2818 N N . THR A 1 346 ? 0.852 -8.323 -11.551 1.00 98.81 346 THR A N 1
ATOM 2819 C CA . THR A 1 346 ? 1.112 -7.001 -10.973 1.00 98.81 346 THR A CA 1
ATOM 2820 C C . THR A 1 346 ? 1.405 -7.156 -9.496 1.00 98.81 346 THR A C 1
ATOM 2822 O O . THR A 1 346 ? 0.550 -7.656 -8.766 1.00 98.81 346 THR A O 1
ATOM 2825 N N . GLY A 1 347 ? 2.594 -6.741 -9.075 1.00 98.62 347 GLY A N 1
ATOM 2826 C CA . GLY A 1 347 ? 2.992 -6.641 -7.674 1.00 98.62 347 GLY A CA 1
ATOM 2827 C C . GLY A 1 347 ? 3.129 -5.194 -7.229 1.00 98.62 347 GLY A C 1
ATOM 2828 O O . GLY A 1 347 ? 3.233 -4.294 -8.063 1.00 98.62 347 GLY A O 1
ATOM 2829 N N . SER A 1 348 ? 3.138 -4.966 -5.920 1.00 98.19 348 SER A N 1
ATOM 2830 C CA . SER A 1 348 ? 3.368 -3.639 -5.342 1.00 98.19 348 SER A CA 1
ATOM 2831 C C . SER A 1 348 ? 3.987 -3.742 -3.944 1.00 98.19 348 SER A C 1
ATOM 2833 O O . SER A 1 348 ? 3.896 -4.782 -3.286 1.00 98.19 348 SER A O 1
ATOM 2835 N N . GLU A 1 349 ? 4.655 -2.675 -3.510 1.00 96.12 349 GLU A N 1
ATOM 2836 C CA . GLU A 1 349 ? 5.382 -2.609 -2.236 1.00 96.12 349 GLU A CA 1
ATOM 2837 C C . GLU A 1 349 ? 4.438 -2.618 -1.024 1.00 96.12 349 GLU A C 1
ATOM 2839 O O . GLU A 1 349 ? 3.426 -1.914 -0.991 1.00 96.12 349 GLU A O 1
ATOM 2844 N N . THR A 1 350 ? 4.811 -3.356 0.019 1.00 93.12 350 THR A N 1
ATOM 2845 C CA . THR A 1 350 ? 4.024 -3.584 1.233 1.00 93.12 350 THR A CA 1
ATOM 2846 C C . THR A 1 350 ? 2.624 -4.055 0.866 1.00 93.12 350 THR A C 1
ATOM 2848 O O . THR A 1 350 ? 2.515 -5.165 0.378 1.00 93.12 350 THR A O 1
ATOM 2851 N N . GLY A 1 351 ? 1.570 -3.258 1.033 1.00 94.31 351 GLY A N 1
ATOM 2852 C CA . GLY A 1 351 ? 0.217 -3.660 0.673 1.00 94.31 351 GLY A CA 1
ATOM 2853 C C . GLY A 1 351 ? -0.842 -3.003 1.543 1.00 94.31 351 GLY A C 1
ATOM 2854 O O . GLY A 1 351 ? -0.578 -2.574 2.661 1.00 94.31 351 GLY A O 1
ATOM 2855 N N . HIS A 1 352 ? -2.055 -2.924 1.008 1.00 96.00 352 HIS A N 1
ATOM 2856 C CA . HIS A 1 352 ? -3.272 -2.631 1.758 1.00 96.00 352 HIS A CA 1
ATOM 2857 C C . HIS A 1 352 ? -4.480 -3.176 0.986 1.00 96.00 352 HIS A C 1
ATOM 2859 O O . HIS A 1 352 ? -4.434 -3.364 -0.236 1.00 96.00 352 HIS A O 1
ATOM 2865 N N . ASP A 1 353 ? -5.578 -3.417 1.689 1.00 96.25 353 ASP A N 1
ATOM 2866 C CA . ASP A 1 353 ? -6.753 -4.122 1.175 1.00 96.25 353 ASP A CA 1
ATOM 2867 C C . ASP A 1 353 ? -7.399 -3.453 -0.055 1.00 96.25 353 ASP A C 1
ATOM 2869 O O . ASP A 1 353 ? -7.858 -4.145 -0.962 1.00 96.25 353 ASP A O 1
ATOM 2873 N N . ALA A 1 354 ? -7.371 -2.118 -0.153 1.00 97.06 354 ALA A N 1
ATOM 2874 C CA . ALA A 1 354 ? -7.922 -1.408 -1.311 1.00 97.06 354 ALA A CA 1
ATOM 2875 C C . ALA A 1 354 ? -7.252 -1.800 -2.646 1.00 97.06 354 ALA A C 1
ATOM 2877 O O . ALA A 1 354 ? -7.884 -1.676 -3.694 1.00 97.06 354 ALA A O 1
ATOM 2878 N N . ALA A 1 355 ? -6.012 -2.309 -2.613 1.00 98.00 355 ALA A N 1
ATOM 2879 C CA . ALA A 1 355 ? -5.281 -2.767 -3.793 1.00 98.00 355 ALA A CA 1
ATOM 2880 C C . ALA A 1 355 ? -5.527 -4.230 -4.159 1.00 98.00 355 ALA A C 1
ATOM 2882 O O . ALA A 1 355 ? -5.207 -4.626 -5.281 1.00 98.00 355 ALA A O 1
ATOM 2883 N N . VAL A 1 356 ? -6.136 -5.021 -3.266 1.00 97.44 356 VAL A N 1
ATOM 2884 C CA . VAL A 1 356 ? -6.403 -6.449 -3.487 1.00 97.44 356 VAL A CA 1
ATOM 2885 C C . VAL A 1 356 ? -7.098 -6.719 -4.822 1.00 97.44 356 VAL A C 1
ATOM 2887 O O . VAL A 1 356 ? -6.676 -7.664 -5.479 1.00 97.44 356 VAL A O 1
ATOM 2890 N N . PRO A 1 357 ? -8.075 -5.930 -5.310 1.00 98.19 357 PRO A N 1
ATOM 2891 C CA . PRO A 1 357 ? -8.662 -6.170 -6.629 1.00 98.19 357 PRO A CA 1
ATOM 2892 C C . PRO A 1 357 ? -7.673 -6.122 -7.804 1.00 98.19 357 PRO A C 1
ATOM 2894 O O . PRO A 1 357 ? -7.897 -6.793 -8.807 1.00 98.19 357 PRO A O 1
ATOM 2897 N N . TYR A 1 358 ? -6.581 -5.363 -7.680 1.00 98.44 358 TYR A N 1
ATOM 2898 C CA . TYR A 1 358 ? -5.755 -4.919 -8.809 1.00 98.44 358 TYR A CA 1
ATOM 2899 C C . TYR A 1 358 ? -4.333 -5.488 -8.818 1.00 98.44 358 TYR A C 1
ATOM 2901 O O . TYR A 1 358 ? -3.597 -5.272 -9.780 1.00 98.44 358 TYR A O 1
ATOM 2909 N N . VAL A 1 359 ? -3.932 -6.201 -7.764 1.00 98.38 359 VAL A N 1
ATOM 2910 C CA . VAL A 1 359 ? -2.594 -6.797 -7.623 1.00 98.38 359 VAL A CA 1
ATOM 2911 C C . VAL A 1 359 ? -2.678 -8.298 -7.390 1.00 98.38 359 VAL A C 1
ATOM 2913 O O . VAL A 1 359 ? -3.691 -8.825 -6.934 1.00 98.38 359 VAL A O 1
ATOM 2916 N N . HIS A 1 360 ? -1.604 -9.003 -7.706 1.00 98.56 360 HIS A N 1
ATOM 2917 C CA . HIS A 1 360 ? -1.493 -10.456 -7.607 1.00 98.56 360 HIS A CA 1
ATOM 2918 C C . HIS A 1 360 ? -0.609 -10.874 -6.433 1.00 98.56 360 HIS A C 1
ATOM 2920 O O . HIS A 1 360 ? -0.802 -11.952 -5.881 1.00 98.56 360 HIS A O 1
ATOM 2926 N N . TYR A 1 361 ? 0.323 -10.012 -6.033 1.00 98.31 361 TYR A N 1
ATOM 2927 C CA . TYR A 1 361 ? 1.182 -10.219 -4.879 1.00 98.31 361 TYR A CA 1
ATOM 2928 C C . TYR A 1 361 ? 1.631 -8.883 -4.285 1.00 98.31 361 TYR A C 1
ATOM 2930 O O . TYR A 1 361 ? 1.460 -7.815 -4.878 1.00 98.31 361 TYR A O 1
ATOM 2938 N N . PHE A 1 362 ? 2.219 -8.983 -3.105 1.00 97.50 362 PHE A N 1
ATOM 2939 C CA . PHE A 1 362 ? 2.724 -7.885 -2.306 1.00 97.50 362 PHE A CA 1
ATOM 2940 C C . PHE A 1 362 ? 4.145 -8.219 -1.854 1.00 97.50 362 PHE A C 1
ATOM 2942 O O . PHE A 1 362 ? 4.400 -9.349 -1.437 1.00 97.50 362 PHE A O 1
ATOM 2949 N N . GLU A 1 363 ? 5.063 -7.256 -1.913 1.00 95.38 363 GLU A N 1
ATOM 2950 C CA . GLU A 1 363 ? 6.422 -7.423 -1.381 1.00 95.38 363 GLU A CA 1
ATOM 2951 C C . GLU A 1 363 ? 6.579 -6.625 -0.086 1.00 95.38 363 GLU A C 1
ATOM 2953 O O . GLU A 1 363 ? 6.601 -5.399 -0.117 1.00 95.38 363 GLU A O 1
ATOM 2958 N N . GLY A 1 364 ? 6.703 -7.303 1.061 1.00 90.50 364 GLY A N 1
ATOM 2959 C CA . GLY A 1 364 ? 7.037 -6.654 2.339 1.00 90.50 364 GLY A CA 1
ATOM 2960 C C . GLY A 1 364 ? 5.9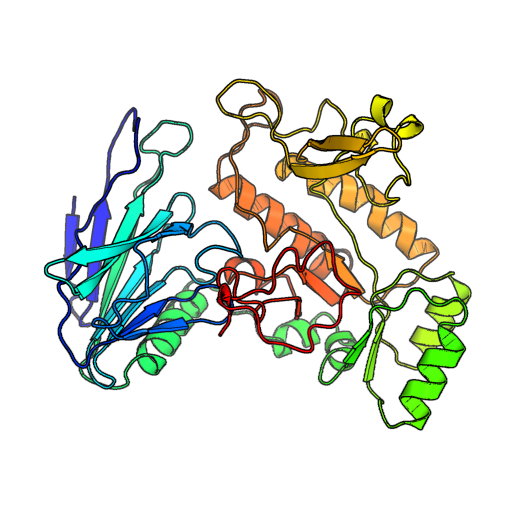30 -6.601 3.398 1.00 90.50 364 GLY A C 1
ATOM 2961 O O . GLY A 1 364 ? 6.137 -5.972 4.434 1.00 90.50 364 GLY A O 1
ATOM 2962 N N . MET A 1 365 ? 4.789 -7.281 3.212 1.00 92.88 365 MET A N 1
ATOM 2963 C CA . MET A 1 365 ? 3.739 -7.381 4.251 1.00 92.88 365 MET A CA 1
ATOM 2964 C C . MET A 1 365 ? 4.232 -8.003 5.566 1.00 92.88 365 MET A C 1
ATOM 2966 O O . MET A 1 365 ? 3.735 -7.661 6.631 1.00 92.88 365 MET A O 1
ATOM 2970 N N . LEU A 1 366 ? 5.273 -8.837 5.522 1.00 90.19 366 LEU A N 1
ATOM 2971 C CA . LEU A 1 366 ? 5.912 -9.400 6.719 1.00 90.19 366 LEU A CA 1
ATOM 2972 C C . LEU A 1 366 ? 7.003 -8.493 7.312 1.00 90.19 366 LEU A C 1
ATOM 2974 O O . LEU A 1 366 ? 7.526 -8.759 8.389 1.00 90.19 366 LEU A O 1
ATOM 2978 N N . SER A 1 367 ? 7.357 -7.397 6.640 1.00 85.31 367 SER A N 1
ATOM 2979 C CA . SER A 1 367 ? 8.332 -6.433 7.143 1.00 85.31 367 SER A CA 1
ATOM 2980 C C . SER A 1 367 ? 7.638 -5.455 8.093 1.00 85.31 367 SER A C 1
ATOM 2982 O O . SER A 1 367 ? 7.320 -4.325 7.720 1.00 85.31 367 SER A O 1
ATOM 2984 N N . LEU A 1 368 ? 7.396 -5.873 9.333 1.00 85.00 368 LEU A N 1
ATOM 2985 C CA . LEU A 1 368 ? 6.654 -5.091 10.326 1.00 85.00 368 LEU A CA 1
ATOM 2986 C C . LEU A 1 368 ? 7.396 -3.787 10.670 1.00 85.00 368 LEU A C 1
ATOM 2988 O O . LEU A 1 368 ? 8.439 -3.817 11.314 1.00 85.00 368 LEU A O 1
ATOM 2992 N N . GLY A 1 369 ? 6.880 -2.631 10.233 1.00 80.25 369 GLY A N 1
ATOM 2993 C CA . GLY A 1 369 ? 7.599 -1.342 10.218 1.00 80.25 369 GLY A CA 1
ATOM 2994 C C . GLY A 1 369 ? 8.378 -0.983 11.499 1.00 80.25 369 GLY A C 1
ATOM 2995 O O . GLY A 1 369 ? 9.577 -0.688 11.424 1.00 80.25 369 GLY A O 1
ATOM 2996 N N . PRO A 1 370 ? 7.746 -1.018 12.687 1.00 81.94 370 PRO A N 1
ATOM 2997 C CA . PRO A 1 370 ? 8.421 -0.721 13.948 1.00 81.94 370 PRO A CA 1
ATOM 2998 C C . PRO A 1 370 ? 9.512 -1.725 14.342 1.00 81.94 370 PRO A C 1
ATOM 3000 O O . PRO A 1 370 ? 10.418 -1.322 15.067 1.00 81.94 370 PRO A O 1
ATOM 3003 N N . TYR A 1 371 ? 9.469 -2.944 13.806 1.00 85.12 371 TYR A N 1
ATOM 3004 C CA . TYR A 1 371 ? 10.309 -4.096 14.156 1.00 85.12 371 TYR A CA 1
ATOM 3005 C C . TYR A 1 371 ? 11.269 -4.485 13.020 1.00 85.12 371 TYR A C 1
ATOM 3007 O O . TYR A 1 371 ? 11.723 -5.620 12.924 1.00 85.12 371 TYR A O 1
ATOM 3015 N N . ARG A 1 372 ? 11.572 -3.541 12.121 1.00 84.81 372 ARG A N 1
ATOM 3016 C CA . ARG A 1 372 ? 12.610 -3.707 11.096 1.00 84.81 372 ARG A CA 1
ATOM 3017 C C . ARG A 1 372 ? 13.984 -3.379 11.675 1.00 84.81 372 ARG A C 1
ATOM 3019 O O . ARG A 1 372 ? 14.112 -2.463 12.495 1.00 84.81 372 ARG A O 1
ATOM 3026 N N . VAL A 1 373 ? 15.015 -4.045 11.156 1.00 87.56 373 VAL A N 1
ATOM 3027 C CA . VAL A 1 373 ? 16.411 -3.670 11.414 1.00 87.56 373 VAL A CA 1
ATOM 3028 C C . VAL A 1 373 ? 16.688 -2.219 10.966 1.00 87.56 373 VAL A C 1
ATOM 3030 O O . VAL A 1 373 ? 16.036 -1.714 10.039 1.00 87.56 373 VAL A O 1
ATOM 3033 N N . PRO A 1 374 ? 17.624 -1.506 11.618 1.00 85.38 374 PRO A N 1
ATOM 3034 C CA . PRO A 1 374 ? 17.947 -0.121 11.281 1.00 85.38 374 PRO A CA 1
ATOM 3035 C C . PRO A 1 374 ? 18.326 0.085 9.804 1.00 85.38 374 PRO A C 1
ATOM 3037 O O . PRO A 1 374 ? 19.171 -0.615 9.260 1.00 85.38 374 PRO A O 1
ATOM 3040 N N . ASP A 1 375 ? 17.724 1.090 9.158 1.00 83.94 375 ASP A N 1
ATOM 3041 C CA . ASP A 1 375 ? 17.958 1.445 7.746 1.00 83.94 375 ASP A CA 1
ATOM 3042 C C . ASP A 1 375 ? 17.815 0.281 6.743 1.00 83.94 375 ASP A C 1
ATOM 3044 O O . ASP A 1 375 ? 18.473 0.286 5.700 1.00 83.94 375 ASP A O 1
ATOM 3048 N N . ALA A 1 376 ? 16.917 -0.678 7.004 1.00 82.88 376 ALA A N 1
ATOM 3049 C CA . ALA A 1 376 ? 16.687 -1.852 6.150 1.00 82.88 376 ALA A CA 1
ATOM 3050 C C . ALA A 1 376 ? 16.478 -1.531 4.653 1.00 82.88 376 ALA A C 1
ATOM 3052 O O . ALA A 1 376 ? 16.868 -2.310 3.796 1.00 82.88 376 ALA A O 1
ATOM 3053 N N . GLY A 1 377 ? 15.910 -0.366 4.315 1.00 81.12 377 GLY A N 1
ATOM 3054 C CA . GLY A 1 377 ? 15.729 0.064 2.918 1.00 81.12 377 GLY A CA 1
ATOM 3055 C C . GLY A 1 377 ? 16.982 0.640 2.240 1.00 81.12 377 GLY A C 1
ATOM 3056 O O . GLY A 1 377 ? 16.943 0.961 1.058 1.00 81.12 377 GLY A O 1
ATOM 3057 N N . ARG A 1 378 ? 18.086 0.841 2.971 1.00 85.06 378 ARG A N 1
ATOM 3058 C CA . ARG A 1 378 ? 19.355 1.385 2.444 1.00 85.06 378 ARG A CA 1
ATOM 3059 C C . ARG A 1 378 ? 20.529 0.438 2.632 1.00 85.06 378 ARG A C 1
ATOM 3061 O O . ARG A 1 378 ? 21.423 0.421 1.793 1.00 85.06 378 ARG A O 1
ATOM 3068 N N . ARG A 1 379 ? 20.539 -0.323 3.725 1.00 85.25 379 ARG A N 1
ATOM 3069 C CA . ARG A 1 379 ? 21.603 -1.273 4.073 1.00 85.25 379 ARG A CA 1
ATOM 3070 C C . ARG A 1 379 ? 21.188 -2.701 3.723 1.00 85.25 379 ARG A C 1
ATOM 3072 O O . ARG A 1 379 ? 21.276 -3.604 4.537 1.00 85.25 379 ARG A O 1
ATOM 3079 N N . ILE A 1 380 ? 20.726 -2.892 2.486 1.00 83.69 380 ILE A N 1
ATOM 3080 C CA . ILE A 1 380 ? 20.171 -4.171 2.004 1.00 83.69 380 ILE A CA 1
ATOM 3081 C C . ILE A 1 380 ? 21.204 -5.307 1.923 1.00 83.69 380 ILE A C 1
ATOM 3083 O O . ILE A 1 380 ? 20.820 -6.467 1.877 1.00 83.69 380 ILE A O 1
ATOM 3087 N N . ALA A 1 381 ? 22.498 -4.976 1.891 1.00 83.69 381 ALA A N 1
ATOM 3088 C CA . ALA A 1 381 ? 23.600 -5.940 1.857 1.00 83.69 381 ALA A CA 1
ATOM 3089 C C . ALA A 1 381 ? 24.220 -6.195 3.243 1.00 83.69 381 ALA A C 1
ATOM 3091 O O . ALA A 1 381 ? 25.156 -6.980 3.358 1.00 83.69 381 ALA A O 1
ATOM 3092 N N . GLU A 1 382 ? 23.753 -5.500 4.285 1.00 87.69 382 GLU A N 1
ATOM 3093 C CA . GLU A 1 382 ? 24.240 -5.717 5.645 1.00 87.69 382 GLU A CA 1
ATOM 3094 C C . GLU A 1 382 ? 23.607 -6.985 6.217 1.00 87.69 382 GLU A C 1
ATOM 3096 O O . GLU A 1 382 ? 22.383 -7.097 6.312 1.00 87.69 382 GLU A O 1
ATOM 3101 N N . ILE A 1 383 ? 24.462 -7.932 6.597 1.00 87.25 383 ILE A N 1
ATOM 3102 C CA . ILE A 1 383 ? 24.070 -9.149 7.301 1.00 87.25 383 ILE A CA 1
ATOM 3103 C C . ILE A 1 383 ? 24.095 -8.839 8.797 1.00 87.25 383 ILE A C 1
ATOM 3105 O O . ILE A 1 383 ? 25.073 -8.297 9.309 1.00 87.25 383 ILE A O 1
ATOM 3109 N N . TRP A 1 384 ? 23.000 -9.154 9.486 1.00 85.31 384 TRP A N 1
ATOM 3110 C CA . TRP A 1 384 ? 22.864 -8.945 10.924 1.00 85.31 384 TRP A CA 1
ATOM 3111 C C . TRP A 1 384 ? 23.077 -10.270 11.653 1.00 85.31 384 TRP A C 1
ATOM 3113 O O . TRP A 1 384 ? 22.167 -11.092 11.705 1.00 85.31 384 TRP A O 1
ATOM 3123 N N . ASP A 1 385 ? 24.264 -10.460 12.229 1.00 89.25 385 ASP A N 1
ATOM 3124 C CA . ASP A 1 385 ? 24.585 -11.648 13.040 1.00 89.25 385 ASP A CA 1
ATOM 3125 C C . ASP A 1 385 ? 24.086 -11.531 14.493 1.00 89.25 385 ASP A C 1
ATOM 3127 O O . ASP A 1 385 ? 23.920 -12.531 15.190 1.00 89.25 385 ASP A O 1
ATOM 3131 N N . THR A 1 386 ? 23.796 -10.305 14.939 1.00 88.06 386 THR A N 1
ATOM 3132 C CA . THR A 1 386 ? 23.220 -10.002 16.256 1.00 88.06 386 THR A CA 1
ATOM 3133 C C . THR A 1 386 ? 21.896 -9.268 16.076 1.00 88.06 386 THR A C 1
ATOM 3135 O O . THR A 1 386 ? 21.832 -8.267 15.357 1.00 88.06 386 THR A O 1
ATOM 3138 N N . VAL A 1 387 ? 20.841 -9.735 16.753 1.00 85.12 387 VAL A N 1
ATOM 3139 C CA . VAL A 1 387 ? 19.514 -9.099 16.707 1.00 85.12 387 VAL A CA 1
ATOM 3140 C C . VAL A 1 387 ? 19.589 -7.706 17.353 1.00 85.12 387 VAL A C 1
ATOM 3142 O O . VAL A 1 387 ? 19.987 -7.600 18.515 1.00 85.12 387 VAL A O 1
ATOM 3145 N N . PRO A 1 388 ? 19.224 -6.622 16.642 1.00 84.31 388 PRO A N 1
ATOM 3146 C CA . PRO A 1 388 ? 19.226 -5.279 17.220 1.00 84.31 388 PRO A CA 1
ATOM 3147 C C . PRO A 1 388 ? 18.226 -5.157 18.370 1.00 84.31 388 PRO A C 1
ATOM 3149 O O . PRO A 1 388 ? 17.105 -5.628 18.232 1.00 84.31 388 PRO A O 1
ATOM 3152 N N . GLU A 1 389 ? 18.565 -4.412 19.426 1.00 82.69 389 GLU A N 1
ATOM 3153 C CA . GLU A 1 389 ? 17.704 -4.191 20.610 1.00 82.69 389 GLU A CA 1
ATOM 3154 C C . GLU A 1 389 ? 16.270 -3.761 20.255 1.00 82.69 389 GLU A C 1
ATOM 3156 O O . GLU A 1 389 ? 15.308 -4.191 20.870 1.00 82.69 389 GLU A O 1
ATOM 3161 N N . ARG A 1 390 ? 16.103 -2.946 19.207 1.00 75.94 390 ARG A N 1
ATOM 3162 C CA . ARG A 1 390 ? 14.784 -2.497 18.730 1.00 75.94 390 ARG A CA 1
ATOM 3163 C C . ARG A 1 390 ? 13.878 -3.638 18.227 1.00 75.94 390 ARG A C 1
ATOM 3165 O O . ARG A 1 390 ? 12.667 -3.446 18.123 1.00 75.94 390 ARG A O 1
ATOM 3172 N N . VAL A 1 391 ? 14.473 -4.749 17.807 1.00 78.31 391 VAL A N 1
ATOM 3173 C CA . VAL A 1 391 ? 13.806 -5.925 17.227 1.00 78.31 391 VAL A CA 1
ATOM 3174 C C . VAL A 1 391 ? 13.824 -7.113 18.201 1.00 78.31 391 VAL A C 1
ATOM 3176 O O . VAL A 1 391 ? 13.080 -8.064 17.981 1.00 78.31 391 VAL A O 1
ATOM 3179 N N . ALA A 1 392 ? 14.684 -7.058 19.224 1.00 71.75 392 ALA A N 1
ATOM 3180 C CA . ALA A 1 392 ? 14.908 -8.113 20.205 1.00 71.75 392 ALA A CA 1
ATOM 3181 C C . ALA A 1 392 ? 13.759 -8.272 21.208 1.00 71.75 392 ALA A C 1
ATOM 3183 O O . ALA A 1 392 ? 12.992 -7.298 21.407 1.00 71.75 392 ALA A O 1
#

Sequence (392 aa):
MVAELDPDRPEVVVCLTGAGELSAPLRYPHPFLTAPPSYLVIPMNEGISYPVEDETIRPRRLIAYGGHGICMAFFGATDGQAGYEAIIETPDDASIRIVRVDGRLCVAPEWDPQKGQFGYRRRIRYVFFEQGGHVAFCKRYRQSVRDEGRLVSLLHKRERNPNVDLLIGAVNVWCWERDALGIVRELRQAGIERILWSHRQPPEVIRAMNDMGILTSRYDIYQDVMNPANFPKLRGVHPDWTTSAWPDDLMIGPDGDWVRGWRVRGKDGRWYPCGVLCDRRAVDYARKRIPEELKTRPYRCRFIDTTTATSWRECYHPKHPMTRSDSRHWKMRLLRFVSDEMNLITGSETGHDAAVPYVHYFEGMLSLGPYRVPDAGRRIAEIWDTVPERVA

Radius of gyration: 22.57 Å; Cα contacts (8 Å, |Δi|>4): 820; chains: 1; bounding box: 61×54×62 Å

pLDDT: mean 96.35, std 3.88, range [71.75, 98.88]